Protein AF-0000000082834327 (afdb_homodimer)

Radius of gyration: 24.47 Å; Cα contacts (8 Å, |Δi|>4): 1214; chains: 2; bounding box: 60×68×59 Å

Foldseek 3Di:
DLLDDDDPLLLQLLLLCQVVQDLCSSCVVVVHHSVVSVVSQVSVCVHVVHHQWDDDDPGTHGDPVNVVVNVVSVVVCVVVVCVVVVVVVVVPDPAAEAEEEEAPLCVVPLVVVLVVVLCVVVVRYHYHYHHDFPVVRLVCFLVCVGAKYKYKDQDDRPQKDKAFQDKDFWWKKAAPPDPCLVPQEDELVNQAPWAEEAADPPGNLRVLVVVRNVVVVGDHHYDYHDRDLLVRNQCRLVPRTMYIDTVSSVQVCCVPRRMDIHHYPPTRMMTIIMIHGDPDDRDPSNVSSVVSSNVSSNVVVVVCVVCPPD/DPLDPDDPLLLQLLLLCVVVQDLCRSCVVVVHHSVVSVVSQVSVCSNVVHHQWDDDDPGTHGDPVNVVVSVVSVVVCVVVVCVVVVVVVVVPDPFAEAEEEEAPLCVVPLVVVLVVVLCVVVVRYHYHYHHDFPVVRLVCFLVCVGAKYKYKDQDDRPQKDKAFQDKDFKWKKAAPPDPCLVPQEDELVNQAPWAEEAADPPGNLRVLVVVRNVVVVGDHHYDYHDRDLLVRNQCRLVPRTMYIDTVSSVQVCCVPRRMDIHHYPPTRMMTIIMIHGDPDDRDPSNVSSVVSSNVSSNVVVVVCVVCPPD

InterPro domains:
  IPR000847 LysR, HTH, N-terminal domain [PF00126] (8-66)
  IPR000847 LysR, HTH, N-terminal domain [PR00039] (23-34)
  IPR000847 LysR, HTH, N-terminal domain [PR00039] (34-44)
  IPR000847 LysR, HTH, N-terminal domain [PR00039] (44-55)
  IPR000847 LysR, HTH, N-terminal domain [PS50931] (6-63)
  IPR005119 LysR, substrate-binding [PF03466] (95-296)
  IPR036388 Winged helix-like DNA-binding domain superfamily [G3DSA:1.10.10.10] (1-89)
  IPR036390 Winged helix DNA-binding domain superfamily [SSF46785] (2-83)
  IPR037424 Regulatory protein NocR, PBP2 domain [cd08415] (97-293)

Sequence (620 aa):
MAITRMGLRHIEAFRAVMMTGSMTAAARRVHTSQPHVSRLIAQLEAITQFPLFDRNGSRLTPTQDGSRFFQEVEKTFIGLAGLESAAASIRSFSASRLSVAAMPRLAGGLLARIVAAFKTEYPDVMVSIHSGNASAVHNWISSGFCDTGLAMLSGDSPGIQVEPVLTMNCVAVLPKGHRLTKLKKLKPADFAGEPFIAFPSATPLREKIDAVFKAAKVERQTVAEAGLGSSVCALVGAGLGVALINPLAAREEYEANGVEVRPFSPAVPVTVALLYPPYHTRTRLVSVFSRYAHQLMQEEMADLKARPGRMAITRMGLRHIEAFRAVMMTGSMTAAARRVHTSQPHVSRLIAQLEAITQFPLFDRNGSRLTPTQDGSRFFQEVEKTFIGLAGLESAAASIRSFSASRLSVAAMPRLAGGLLARIVAAFKTEYPDVMVSIHSGNASAVHNWISSGFCDTGLAMLSGDSPGIQVEPVLTMNCVAVLPKGHRLTKLKKLKPADFAGEPFIAFPSATPLREKIDAVFKAAKVERQTVAEAGLGSSVCALVGAGLGVALINPLAAREEYEANGVEVRPFSPAVPVTVALLYPPYHTRTRLVSVFSRYAHQLMQEEMADLKARPGR

Nearest PDB structures (foldseek):
  6g4r-assembly1_B  TM=5.531E-01  e=7.618E-23  Corynebacterium glutamicum
  6g1d-assembly1_C  TM=5.473E-01  e=1.577E-22  Corynebacterium glutamicum
  6g4r-assembly1_E  TM=5.525E-01  e=7.633E-22  Corynebacterium glutamicum
  1ixc-assembly1_B-2  TM=5.483E-01  e=3.925E-21  Cupriavidus necator
  7d98-assembly1_Q  TM=5.393E-01  e=2.567E-21  Cupriavidus necator

Solvent-accessible surface area (backbone atoms only — not comparable to full-atom values): 31806 Å² total; per-residue (Å²): 131,79,72,65,74,94,43,68,65,32,50,50,42,45,49,32,24,68,76,60,49,26,60,59,57,17,9,61,74,71,70,53,50,41,71,56,39,51,50,35,44,52,43,42,22,62,60,59,68,47,62,39,58,43,76,62,86,94,48,60,40,71,26,73,56,22,49,54,38,46,25,35,48,48,58,17,46,52,38,51,63,43,43,56,55,51,33,49,52,60,68,67,55,82,60,62,68,44,34,36,27,13,28,57,71,44,31,31,40,62,47,18,48,35,50,38,59,48,34,72,79,38,64,76,44,36,37,36,41,42,57,29,39,66,68,52,35,49,35,32,21,46,12,45,60,14,63,26,29,43,44,74,38,48,57,86,58,84,60,39,40,76,45,79,75,45,76,46,50,32,23,31,38,32,24,66,87,39,79,69,70,77,48,77,62,43,42,58,72,76,42,54,83,37,42,24,44,36,50,43,83,91,33,50,56,35,52,51,51,49,50,55,25,52,75,67,71,37,67,69,41,69,44,34,27,26,64,41,58,53,28,44,44,24,28,16,32,56,60,61,26,30,35,75,38,53,51,71,46,49,58,64,37,33,75,73,37,48,37,38,80,33,49,40,47,75,81,46,65,34,29,38,25,42,37,28,29,55,88,54,81,73,47,68,66,54,51,53,50,47,51,46,41,51,54,51,50,53,55,49,47,52,43,47,70,68,54,52,87,126,128,83,83,62,71,92,42,70,66,32,50,49,43,46,49,33,23,67,75,58,50,27,59,60,57,16,10,62,72,72,70,49,50,41,71,55,36,52,49,34,43,52,49,42,24,62,62,53,67,47,63,39,57,40,75,61,84,93,47,60,39,68,27,73,62,21,48,52,49,46,18,39,52,46,30,19,51,52,34,54,62,47,33,60,57,44,35,54,52,57,70,68,65,81,67,62,68,46,35,36,26,14,30,57,70,44,30,32,40,63,48,19,49,35,50,36,60,48,34,73,80,39,64,77,44,36,37,35,42,44,56,28,40,66,68,53,36,49,49,33,20,44,63,50,51,15,65,28,31,42,46,73,40,51,58,86,58,85,62,39,39,75,45,78,75,46,76,46,50,32,24,31,40,31,24,67,85,40,77,70,71,78,47,78,62,44,42,57,72,75,43,55,84,36,43,25,44,33,51,43,82,93,33,50,56,37,51,52,53,49,50,56,26,53,76,66,72,38,68,71,41,70,46,32,28,25,64,42,56,52,28,44,46,22,28,15,30,58,60,60,25,30,36,74,39,53,51,69,43,49,58,63,37,32,73,72,38,48,38,39,79,33,50,40,47,75,80,46,63,35,30,38,26,42,36,26,29,56,88,54,80,73,48,70,68,54,51,54,49,46,51,46,41,51,54,50,48,53,55,50,47,52,45,48,73,69,52,52,85,124

Structure (mmCIF, N/CA/C/O backbone):
data_AF-0000000082834327-model_v1
#
loop_
_entity.id
_entity.type
_entity.pdbx_description
1 polymer 'Octopine catabolism/uptake operon regulatory protein OccR'
#
loop_
_atom_site.group_PDB
_atom_site.id
_atom_site.type_symbol
_atom_site.label_atom_id
_atom_site.label_alt_id
_atom_site.label_comp_id
_atom_site.label_asym_id
_atom_site.label_entity_id
_atom_site.label_seq_id
_atom_site.pdbx_PDB_ins_code
_atom_site.Cartn_x
_atom_site.Cartn_y
_atom_site.Cartn_z
_atom_site.occupancy
_atom_site.B_iso_or_equiv
_atom_site.auth_seq_id
_atom_site.auth_comp_id
_atom_site.auth_asym_id
_atom_site.auth_atom_id
_atom_site.pdbx_PDB_model_num
ATOM 1 N N . MET A 1 1 ? -16.719 36.312 7.52 1 29.27 1 MET A N 1
ATOM 2 C CA . MET A 1 1 ? -15.398 35.969 6.969 1 29.27 1 MET A CA 1
ATOM 3 C C . MET A 1 1 ? -15.281 34.469 6.711 1 29.27 1 MET A C 1
ATOM 5 O O . MET A 1 1 ? -15.406 33.688 7.637 1 29.27 1 MET A O 1
ATOM 9 N N . ALA A 1 2 ? -15.633 34 5.684 1 40.22 2 ALA A N 1
ATOM 10 C CA . ALA A 1 2 ? -15.984 32.656 5.227 1 40.22 2 ALA A CA 1
ATOM 11 C C . ALA A 1 2 ? -14.852 31.656 5.492 1 40.22 2 ALA A C 1
ATOM 13 O O . ALA A 1 2 ? -13.727 31.859 5.023 1 40.22 2 ALA A O 1
ATOM 14 N N . ILE A 1 3 ? -14.695 31.172 6.582 1 45.44 3 ILE A N 1
ATOM 15 C CA . ILE A 1 3 ? -13.641 30.312 7.098 1 45.44 3 ILE A CA 1
ATOM 16 C C . ILE A 1 3 ? -13.367 29.188 6.105 1 45.44 3 ILE A C 1
ATOM 18 O O . ILE A 1 3 ? -14.211 28.297 5.918 1 45.44 3 ILE A O 1
ATOM 22 N N . THR A 1 4 ? -12.797 29.453 4.906 1 54.88 4 THR A N 1
ATOM 23 C CA . THR A 1 4 ? -12.703 28.703 3.658 1 54.88 4 THR A CA 1
ATOM 24 C C . THR A 1 4 ? -11.961 27.391 3.873 1 54.88 4 THR A C 1
ATOM 26 O O . THR A 1 4 ? -12.555 26.312 3.752 1 54.88 4 THR A O 1
ATOM 29 N N . ARG A 1 5 ? -10.766 27.031 3.352 1 61.28 5 ARG A N 1
ATOM 30 C CA . ARG A 1 5 ? -10.133 25.766 2.979 1 61.28 5 ARG A CA 1
ATOM 31 C C . ARG A 1 5 ? -9.469 25.109 4.184 1 61.28 5 ARG A C 1
ATOM 33 O O . ARG A 1 5 ? -9.031 25.797 5.109 1 61.28 5 ARG A O 1
ATOM 40 N N . MET A 1 6 ? -9.734 23.859 4.309 1 73 6 MET A N 1
ATOM 41 C CA . MET A 1 6 ? -9.047 23.062 5.316 1 73 6 MET A CA 1
ATOM 42 C C . MET A 1 6 ? -7.539 23.266 5.254 1 73 6 MET A C 1
ATOM 44 O O . MET A 1 6 ? -6.926 23.094 4.199 1 73 6 MET A O 1
ATOM 48 N N . GLY A 1 7 ? -7.055 23.922 6.262 1 71.19 7 GLY A N 1
ATOM 49 C CA . GLY A 1 7 ? -5.617 24.141 6.324 1 71.19 7 GLY A CA 1
ATOM 50 C C . GLY A 1 7 ? -4.914 23.219 7.297 1 71.19 7 GLY A C 1
ATOM 51 O O . GLY A 1 7 ? -5.562 22.516 8.078 1 71.19 7 GLY A O 1
ATOM 52 N N . LEU A 1 8 ? -3.617 23.203 7.246 1 71.81 8 LEU A N 1
ATOM 53 C CA . LEU A 1 8 ? -2.811 22.359 8.109 1 71.81 8 LEU A CA 1
ATOM 54 C C . LEU A 1 8 ? -3.031 22.703 9.578 1 71.81 8 LEU A C 1
ATOM 56 O O . LEU A 1 8 ? -3.002 21.828 10.438 1 71.81 8 LEU A O 1
ATOM 60 N N . ARG A 1 9 ? -3.293 24 9.773 1 75.25 9 ARG A N 1
ATOM 61 C CA . ARG A 1 9 ? -3.494 24.422 11.148 1 75.25 9 ARG A CA 1
ATOM 62 C C . ARG A 1 9 ? -4.746 23.797 11.742 1 75.25 9 ARG A C 1
ATOM 64 O O . ARG A 1 9 ? -4.781 23.469 12.93 1 75.25 9 ARG A O 1
ATOM 71 N N . HIS A 1 10 ? -5.766 23.703 10.875 1 84.5 10 HIS A N 1
ATOM 72 C CA . HIS A 1 10 ? -6.984 23.031 11.312 1 84.5 10 HIS A CA 1
ATOM 73 C C . HIS A 1 10 ? -6.707 21.578 11.711 1 84.5 10 HIS A C 1
ATOM 75 O O . HIS A 1 10 ? -7.156 21.125 12.758 1 84.5 10 HIS A O 1
ATOM 81 N N . ILE A 1 11 ? -5.914 21 10.82 1 81.31 11 ILE A N 1
ATOM 82 C CA . ILE A 1 11 ? -5.668 19.578 10.969 1 81.31 11 ILE A CA 1
ATOM 83 C C . ILE A 1 11 ? -4.773 19.328 12.18 1 81.31 11 ILE A C 1
ATOM 85 O O . ILE A 1 11 ? -4.996 18.375 12.938 1 81.31 11 ILE A O 1
ATOM 89 N N . GLU A 1 12 ? -3.814 20.172 12.375 1 79.12 12 GLU A N 1
ATOM 90 C CA . GLU A 1 12 ? -2.924 20.047 13.523 1 79.12 12 GLU A CA 1
ATOM 91 C C . GLU A 1 12 ? -3.684 20.234 14.836 1 79.12 12 GLU A C 1
ATOM 93 O O . GLU A 1 12 ? -3.482 19.484 15.797 1 79.12 12 GLU A O 1
ATOM 98 N N . ALA A 1 13 ? -4.484 21.281 14.82 1 85.19 13 ALA A N 1
ATOM 99 C CA . ALA A 1 13 ? -5.293 21.547 16.016 1 85.19 13 ALA A CA 1
ATOM 100 C C . ALA A 1 13 ? -6.207 20.359 16.328 1 85.19 13 ALA A C 1
ATOM 102 O O . ALA A 1 13 ? -6.262 19.906 17.469 1 85.19 13 ALA A O 1
ATOM 103 N N . PHE A 1 14 ? -6.855 19.875 15.297 1 89.88 14 PHE A N 1
ATOM 104 C CA . PHE A 1 14 ? -7.773 18.75 15.43 1 89.88 14 PHE A CA 1
ATOM 105 C C . PHE A 1 14 ? -7.043 17.516 15.938 1 89.88 14 PHE A C 1
ATOM 107 O O . PHE A 1 14 ? -7.492 16.875 16.891 1 89.88 14 PHE A O 1
ATOM 114 N N . ARG A 1 15 ? -5.957 17.297 15.266 1 80.88 15 ARG A N 1
ATOM 115 C CA . ARG A 1 15 ? -5.168 16.141 15.656 1 80.88 15 ARG A CA 1
ATOM 116 C C . ARG A 1 15 ? -4.707 16.25 17.109 1 80.88 15 ARG A C 1
ATOM 118 O O . ARG A 1 15 ? -4.75 15.266 17.859 1 80.88 15 ARG A O 1
ATOM 125 N N . ALA A 1 16 ? -4.238 17.406 17.547 1 80.44 16 ALA A N 1
ATOM 126 C CA . ALA A 1 16 ? -3.779 17.625 18.922 1 80.44 16 ALA A CA 1
ATOM 127 C C . ALA A 1 16 ? -4.91 17.406 19.922 1 80.44 16 ALA A C 1
ATOM 129 O O . ALA A 1 16 ? -4.707 16.781 20.969 1 80.44 16 ALA A O 1
ATOM 130 N N . VAL A 1 17 ? -6.062 17.828 19.578 1 86.56 17 VAL A N 1
ATOM 131 C CA . VAL A 1 17 ? -7.203 17.672 20.469 1 86.56 17 VAL A CA 1
ATOM 132 C C . VAL A 1 17 ? -7.566 16.188 20.562 1 86.56 17 VAL A C 1
ATOM 134 O O . VAL A 1 17 ? -7.852 15.688 21.656 1 86.56 17 VAL A O 1
ATOM 137 N N . MET A 1 18 ? -7.539 15.609 19.422 1 83.06 18 MET A N 1
ATOM 138 C CA . MET A 1 18 ? -7.867 14.188 19.391 1 83.06 18 MET A CA 1
ATOM 139 C C . MET A 1 18 ? -6.883 13.383 20.234 1 83.06 18 MET A C 1
ATOM 141 O O . MET A 1 18 ? -7.277 12.453 20.938 1 83.06 18 MET A O 1
ATOM 145 N N . MET A 1 19 ? -5.641 13.711 20.188 1 74.5 19 MET A N 1
ATOM 146 C CA . MET A 1 19 ? -4.574 12.969 20.844 1 74.5 19 MET A CA 1
ATOM 147 C C . MET A 1 19 ? -4.547 13.258 22.344 1 74.5 19 MET A C 1
ATOM 149 O O . MET A 1 19 ? -4.215 12.391 23.141 1 74.5 19 MET A O 1
ATOM 153 N N . THR A 1 20 ? -4.93 14.484 22.781 1 73.94 20 THR A N 1
ATOM 154 C CA . THR A 1 20 ? -4.785 14.891 24.172 1 73.94 20 THR A CA 1
ATOM 155 C C . THR A 1 20 ? -6.121 14.789 24.906 1 73.94 20 THR A C 1
ATOM 157 O O . THR A 1 20 ? -6.156 14.75 26.141 1 73.94 20 THR A O 1
ATOM 160 N N . GLY A 1 21 ? -7.176 14.828 24.109 1 78.62 21 GLY A N 1
ATOM 161 C CA . GLY A 1 21 ? -8.508 14.766 24.688 1 78.62 21 GLY A CA 1
ATOM 162 C C . GLY A 1 21 ? -8.953 16.078 25.312 1 78.62 21 GLY A C 1
ATOM 163 O O . GLY A 1 21 ? -9.961 16.125 26.016 1 78.62 21 GLY A O 1
ATOM 164 N N . SER A 1 22 ? -8.086 17.094 25.188 1 84.06 22 SER A N 1
ATOM 165 C CA . SER A 1 22 ? -8.344 18.375 25.828 1 84.06 22 SER A CA 1
ATOM 166 C C . SER A 1 22 ? -7.934 19.531 24.922 1 84.06 22 SER A C 1
ATOM 168 O O . SER A 1 22 ? -6.883 19.484 24.281 1 84.06 22 SER A O 1
ATOM 170 N N . MET A 1 23 ? -8.852 20.578 24.891 1 89.12 23 MET A N 1
ATOM 171 C CA . MET A 1 23 ? -8.523 21.766 24.109 1 89.12 23 MET A CA 1
ATOM 172 C C . MET A 1 23 ? -7.324 22.484 24.703 1 89.12 23 MET A C 1
ATOM 174 O O . MET A 1 23 ? -6.465 22.984 23.969 1 89.12 23 MET A O 1
ATOM 178 N N . THR A 1 24 ? -7.27 22.484 26.047 1 87.81 24 THR A N 1
ATOM 179 C CA . THR A 1 24 ? -6.184 23.172 26.75 1 87.81 24 THR A CA 1
ATOM 180 C C . THR A 1 24 ? -4.863 22.438 26.531 1 87.81 24 THR A C 1
ATOM 182 O O . THR A 1 24 ? -3.838 23.047 26.25 1 87.81 24 THR A O 1
ATOM 185 N N . ALA A 1 25 ? -4.914 21.172 26.719 1 84.5 25 ALA A N 1
ATOM 186 C CA . ALA A 1 25 ? -3.709 20.375 26.516 1 84.5 25 ALA A CA 1
ATOM 187 C C . ALA A 1 25 ? -3.248 20.438 25.062 1 84.5 25 ALA A C 1
ATOM 189 O O . ALA A 1 25 ? -2.045 20.469 24.781 1 84.5 25 ALA A O 1
ATOM 190 N N . ALA A 1 26 ? -4.211 20.438 24.109 1 86 26 ALA A N 1
ATOM 191 C CA . ALA A 1 26 ? -3.902 20.562 22.688 1 86 26 ALA A CA 1
ATOM 192 C C . ALA A 1 26 ? -3.205 21.875 22.391 1 86 26 ALA A C 1
ATOM 194 O O . ALA A 1 26 ? -2.248 21.922 21.609 1 86 26 ALA A O 1
ATOM 195 N N . ALA A 1 27 ? -3.639 22.922 23 1 87.88 27 ALA A N 1
ATOM 196 C CA . ALA A 1 27 ? -3.049 24.25 22.812 1 87.88 27 ALA A CA 1
ATOM 197 C C . ALA A 1 27 ? -1.577 24.25 23.219 1 87.88 27 ALA A C 1
ATOM 199 O O . ALA A 1 27 ? -0.732 24.797 22.5 1 87.88 27 ALA A O 1
ATOM 200 N N . ARG A 1 28 ? -1.266 23.578 24.312 1 78.5 28 ARG A N 1
ATOM 201 C CA . ARG A 1 28 ? 0.114 23.469 24.781 1 78.5 28 ARG A CA 1
ATOM 202 C C . ARG A 1 28 ? 0.958 22.688 23.781 1 78.5 28 ARG A C 1
ATOM 204 O O . ARG A 1 28 ? 2.086 23.078 23.469 1 78.5 28 ARG A O 1
ATOM 211 N N . ARG A 1 29 ? 0.332 21.688 23.234 1 73.62 29 ARG A N 1
ATOM 212 C CA . ARG A 1 29 ? 1.041 20.781 22.328 1 73.62 29 ARG A CA 1
ATOM 213 C C . ARG A 1 29 ? 1.388 21.484 21.016 1 73.62 29 ARG A C 1
ATOM 215 O O . ARG A 1 29 ? 2.449 21.25 20.438 1 73.62 29 ARG A O 1
ATOM 222 N N . VAL A 1 30 ? 0.489 22.297 20.547 1 75.06 30 VAL A N 1
ATOM 223 C CA . VAL A 1 30 ? 0.709 22.938 19.25 1 75.06 30 VAL A CA 1
ATOM 224 C C . VAL A 1 30 ? 1.228 24.359 19.469 1 75.06 30 VAL A C 1
ATOM 226 O O . VAL A 1 30 ? 1.276 25.141 18.516 1 75.06 30 VAL A O 1
ATOM 229 N N . HIS A 1 31 ? 1.542 24.734 20.734 1 76.19 31 HIS A N 1
ATOM 230 C CA . HIS A 1 31 ? 2.18 25.984 21.125 1 76.19 31 HIS A CA 1
ATOM 231 C C . HIS A 1 31 ? 1.32 27.188 20.734 1 76.19 31 HIS A C 1
ATOM 233 O O . HIS A 1 31 ? 1.806 28.109 20.094 1 76.19 31 HIS A O 1
ATOM 239 N N . THR A 1 32 ? 0.135 27.078 21.062 1 82.69 32 THR A N 1
ATOM 240 C CA . THR A 1 32 ? -0.794 28.188 20.844 1 82.69 32 THR A CA 1
ATOM 241 C C . THR A 1 32 ? -1.766 28.312 22.016 1 82.69 32 THR A C 1
ATOM 243 O O . THR A 1 32 ? -1.557 27.703 23.062 1 82.69 32 THR A O 1
ATOM 246 N N . SER A 1 33 ? -2.691 29.266 21.938 1 88.69 33 SER A N 1
ATOM 247 C CA . SER A 1 33 ? -3.652 29.5 23.016 1 88.69 33 SER A CA 1
ATOM 248 C C . SER A 1 33 ? -4.895 28.625 22.844 1 88.69 33 SER A C 1
ATOM 250 O O . SER A 1 33 ? -5.211 28.203 21.734 1 88.69 33 SER A O 1
ATOM 252 N N . GLN A 1 34 ? -5.453 28.328 24.016 1 89.56 34 GLN A N 1
ATOM 253 C CA . GLN A 1 34 ? -6.652 27.5 24 1 89.56 34 GLN A CA 1
ATOM 254 C C . GLN A 1 34 ? -7.762 28.141 23.172 1 89.56 34 GLN A C 1
ATOM 256 O O . GLN A 1 34 ? -8.43 27.469 22.391 1 89.56 34 GLN A O 1
ATOM 261 N N . PRO A 1 35 ? -8.023 29.5 23.281 1 91.81 35 PRO A N 1
ATOM 262 C CA . PRO A 1 35 ? -9.062 30.078 22.422 1 91.81 35 PRO A CA 1
ATOM 263 C C . PRO A 1 35 ? -8.766 29.906 20.938 1 91.81 35 PRO A C 1
ATOM 265 O O . PRO A 1 35 ? -9.688 29.719 20.141 1 91.81 35 PRO A O 1
ATOM 268 N N . HIS A 1 36 ? -7.559 29.922 20.594 1 90.31 36 HIS A N 1
ATOM 269 C CA . HIS A 1 36 ? -7.176 29.75 19.188 1 90.31 36 HIS A CA 1
ATOM 270 C C . HIS A 1 36 ? -7.465 28.328 18.703 1 90.31 36 HIS A C 1
ATOM 272 O O . HIS A 1 36 ? -7.996 28.141 17.609 1 90.31 36 HIS A O 1
ATOM 278 N N . VAL A 1 37 ? -7.141 27.375 19.5 1 91.38 37 VAL A N 1
ATOM 279 C CA . VAL A 1 37 ? -7.426 25.984 19.156 1 91.38 37 VAL A CA 1
ATOM 280 C C . VAL A 1 37 ? -8.938 25.781 19.031 1 91.38 37 VAL A C 1
ATOM 282 O O . VAL A 1 37 ? -9.398 25.125 18.094 1 91.38 37 VAL A O 1
ATOM 285 N N . SER A 1 38 ? -9.641 26.391 19.938 1 91.12 38 SER A N 1
ATOM 286 C CA . SER A 1 38 ? -11.102 26.266 19.891 1 91.12 38 SER A CA 1
ATOM 287 C C . SER A 1 38 ? -11.664 26.844 18.594 1 91.12 38 SER A C 1
ATOM 289 O O . SER A 1 38 ? -12.539 26.234 17.984 1 91.12 38 SER A O 1
ATOM 291 N N . ARG A 1 39 ? -11.148 27.922 18.203 1 91.38 39 ARG A N 1
ATOM 292 C CA . ARG A 1 39 ? -11.586 28.562 16.969 1 91.38 39 ARG A CA 1
ATOM 293 C C . ARG A 1 39 ? -11.266 27.688 15.758 1 91.38 39 ARG A C 1
ATOM 295 O O . ARG A 1 39 ? -12.078 27.562 14.844 1 91.38 39 ARG A O 1
ATOM 302 N N . LEU A 1 40 ? -10.086 27.125 15.711 1 89.88 40 LEU A N 1
ATOM 303 C CA . LEU A 1 40 ? -9.664 26.266 14.609 1 89.88 40 LEU A CA 1
ATOM 304 C C . LEU A 1 40 ? -10.562 25.031 14.5 1 89.88 40 LEU A C 1
ATOM 306 O O . LEU A 1 40 ? -10.914 24.609 13.398 1 89.88 40 LEU A O 1
ATOM 310 N N . ILE A 1 41 ? -10.914 24.531 15.617 1 91.69 41 ILE A N 1
ATOM 311 C CA . ILE A 1 41 ? -11.789 23.359 15.633 1 91.69 41 ILE A CA 1
ATOM 312 C C . ILE A 1 41 ? -13.172 23.734 15.102 1 91.69 41 ILE A C 1
ATOM 314 O O . ILE A 1 41 ? -13.75 23 14.297 1 91.69 41 ILE A O 1
ATOM 318 N N . ALA A 1 42 ? -13.641 24.844 15.578 1 91.19 42 ALA A N 1
ATOM 319 C CA . ALA A 1 42 ? -14.938 25.328 15.102 1 91.19 42 ALA A CA 1
ATOM 320 C C . ALA A 1 42 ? -14.922 25.531 13.594 1 91.19 42 ALA A C 1
ATOM 322 O O . ALA A 1 42 ? -15.875 25.156 12.898 1 91.19 42 ALA A O 1
ATOM 323 N N . GLN A 1 43 ? -13.914 26.109 13.18 1 89.19 43 GLN A N 1
ATOM 324 C CA . GLN A 1 43 ? -13.766 26.328 11.742 1 89.19 43 GLN A CA 1
ATOM 325 C C . GLN A 1 43 ? -13.734 25 10.984 1 89.19 43 GLN A C 1
ATOM 327 O O . GLN A 1 43 ? -14.359 24.859 9.938 1 89.19 43 GLN A O 1
ATOM 332 N N . LEU A 1 44 ? -12.992 24.047 11.5 1 89.12 44 LEU A N 1
ATOM 333 C CA . LEU A 1 44 ? -12.891 22.734 10.859 1 89.12 44 LEU A CA 1
ATOM 334 C C . LEU A 1 44 ? -14.242 22.047 10.812 1 89.12 44 LEU A C 1
ATOM 336 O O . LEU A 1 44 ? -14.586 21.406 9.812 1 89.12 44 LEU A O 1
ATOM 340 N N . GLU A 1 45 ? -14.945 22.172 11.875 1 89.81 45 GLU A N 1
ATOM 341 C CA . GLU A 1 45 ? -16.281 21.594 11.906 1 89.81 45 GLU A CA 1
ATOM 342 C C . GLU A 1 45 ? -17.172 22.234 10.844 1 89.81 45 GLU A C 1
ATOM 344 O O . GLU A 1 45 ? -17.969 21.547 10.203 1 89.81 45 GLU A O 1
ATOM 349 N N . ALA A 1 46 ? -17 23.5 10.703 1 85.94 46 ALA A N 1
ATOM 350 C CA . ALA A 1 46 ? -17.766 24.203 9.664 1 85.94 46 ALA A CA 1
ATOM 351 C C . ALA A 1 46 ? -17.359 23.734 8.273 1 85.94 46 ALA A C 1
ATOM 353 O O . ALA A 1 46 ? -18.203 23.594 7.387 1 85.94 46 ALA A O 1
ATOM 354 N N . ILE A 1 47 ? -16.141 23.453 8.141 1 81.88 47 ILE A N 1
ATOM 355 C CA . ILE A 1 47 ? -15.609 23.016 6.852 1 81.88 47 ILE A CA 1
ATOM 356 C C . ILE A 1 47 ? -16.078 21.594 6.551 1 81.88 47 ILE A C 1
ATOM 358 O O . ILE A 1 47 ? -16.5 21.297 5.438 1 81.88 47 ILE A O 1
ATOM 362 N N . THR A 1 48 ? -15.922 20.797 7.566 1 83.06 48 THR A N 1
ATOM 363 C CA . THR A 1 48 ? -16.25 19.391 7.383 1 83.06 48 THR A CA 1
ATOM 364 C C . THR A 1 48 ? -17.766 19.188 7.391 1 83.06 48 THR A C 1
ATOM 366 O O . THR A 1 48 ? -18.266 18.172 6.887 1 83.06 48 THR A O 1
ATOM 369 N N . GLN A 1 49 ? -18.469 20.125 7.992 1 83 49 GLN A N 1
ATOM 370 C CA . GLN A 1 49 ? -19.922 20.172 8.062 1 83 49 GLN A CA 1
ATOM 371 C C . GLN A 1 49 ? -20.469 19.047 8.945 1 83 49 GLN A C 1
ATOM 373 O O . GLN A 1 49 ? -21.516 18.469 8.656 1 83 49 GLN A O 1
ATOM 378 N N . PHE A 1 50 ? -19.734 18.609 9.867 1 81.81 50 PHE A N 1
ATOM 379 C CA . PHE A 1 50 ? -20.172 17.719 10.945 1 81.81 50 PHE A CA 1
ATOM 380 C C . PHE A 1 50 ? -19.375 18 12.219 1 81.81 50 PHE A C 1
ATOM 382 O O . PHE A 1 50 ? -18.234 18.453 12.164 1 81.81 50 PHE A O 1
ATOM 389 N N . PRO A 1 51 ? -20.078 17.844 13.352 1 86.25 51 PRO A N 1
ATOM 390 C CA . PRO A 1 51 ? -19.344 18.062 14.602 1 86.25 51 PRO A CA 1
ATOM 391 C C . PRO A 1 51 ? -18.188 17.078 14.789 1 86.25 51 PRO A C 1
ATOM 393 O O . PRO A 1 51 ? -18.312 15.898 14.445 1 86.25 51 PRO A O 1
ATOM 396 N N . LEU A 1 52 ? -17.141 17.578 15.18 1 89.62 52 LEU A N 1
ATOM 397 C CA . LEU A 1 52 ? -15.961 16.734 15.422 1 89.62 52 LEU A CA 1
ATOM 398 C C . LEU A 1 52 ? -15.93 16.266 16.875 1 89.62 52 LEU A C 1
ATOM 400 O O . LEU A 1 52 ? -15.406 15.188 17.172 1 89.62 52 LEU A O 1
ATOM 404 N N . PHE A 1 53 ? -16.5 17.125 17.781 1 89.12 53 PHE A N 1
ATOM 405 C CA . PHE A 1 53 ? -16.484 16.812 19.203 1 89.12 53 PHE A CA 1
ATOM 406 C C . PHE A 1 53 ? -17.859 17.062 19.812 1 89.12 53 PHE A C 1
ATOM 408 O O . PHE A 1 53 ? -18.609 17.922 19.344 1 89.12 53 PHE A O 1
ATOM 415 N N . ASP A 1 54 ? -18.188 16.156 20.75 1 83 54 ASP A N 1
ATOM 416 C CA . ASP A 1 54 ? -19.344 16.375 21.594 1 83 54 ASP A CA 1
ATOM 417 C C . ASP A 1 54 ? -18.953 17.031 22.922 1 83 54 ASP A C 1
ATOM 419 O O . ASP A 1 54 ? -17.922 16.672 23.5 1 83 54 ASP A O 1
ATOM 423 N N . ARG A 1 55 ? -19.547 18.141 23.281 1 71.62 55 ARG A N 1
ATOM 424 C CA . ARG A 1 55 ? -19.281 18.797 24.547 1 71.62 55 ARG A CA 1
ATOM 425 C C . ARG A 1 55 ? -20.328 18.422 25.594 1 71.62 55 ARG A C 1
ATOM 427 O O . ARG A 1 55 ? -21.531 18.656 25.391 1 71.62 55 ARG A O 1
ATOM 434 N N . ASN A 1 56 ? -20.125 17.312 26.266 1 65.38 56 ASN A N 1
ATOM 435 C CA . ASN A 1 56 ? -21 17.016 27.391 1 65.38 56 ASN A CA 1
ATOM 436 C C . ASN A 1 56 ? -20.422 17.562 28.703 1 65.38 56 ASN A C 1
ATOM 438 O O . ASN A 1 56 ? -19.625 16.891 29.359 1 65.38 56 ASN A O 1
ATOM 442 N N . GLY A 1 57 ? -20.797 18.625 29.188 1 61.44 57 GLY A N 1
ATOM 443 C CA . GLY A 1 57 ? -20.266 19.25 30.391 1 61.44 57 GLY A CA 1
ATOM 444 C C . GLY A 1 57 ? -18.812 19.672 30.25 1 61.44 57 GLY A C 1
ATOM 445 O O . GLY A 1 57 ? -18.469 20.422 29.328 1 61.44 57 GLY A O 1
ATOM 446 N N . SER A 1 58 ? -17.906 18.984 31.141 1 62.03 58 SER A N 1
ATOM 447 C CA . SER A 1 58 ? -16.5 19.375 31.219 1 62.03 58 SER A CA 1
ATOM 448 C C . SER A 1 58 ? -15.641 18.484 30.312 1 62.03 58 SER A C 1
ATOM 450 O O . SER A 1 58 ? -14.469 18.797 30.078 1 62.03 58 SER A O 1
ATOM 452 N N . ARG A 1 59 ? -16.266 17.469 29.703 1 67.75 59 ARG A N 1
ATOM 453 C CA . ARG A 1 59 ? -15.414 16.516 28.984 1 67.75 59 ARG A CA 1
ATOM 454 C C . ARG A 1 59 ? -15.594 16.641 27.484 1 67.75 59 ARG A C 1
ATOM 456 O O . ARG A 1 59 ? -16.719 16.719 26.984 1 67.75 59 ARG A O 1
ATOM 463 N N . LEU A 1 60 ? -14.57 16.828 26.656 1 81.75 60 LEU A N 1
ATOM 464 C CA . LEU A 1 60 ? -14.508 16.859 25.188 1 81.75 60 LEU A CA 1
ATOM 465 C C . LEU A 1 60 ? -14.289 15.453 24.641 1 81.75 60 LEU A C 1
ATOM 467 O O . LEU A 1 60 ? -13.273 14.82 24.922 1 81.75 60 LEU A O 1
ATOM 471 N N . THR A 1 61 ? -15.406 14.922 24.062 1 81.38 61 THR A N 1
ATOM 472 C CA . THR A 1 61 ? -15.297 13.594 23.469 1 81.38 61 THR A CA 1
ATOM 473 C C . THR A 1 61 ? -15.469 13.648 21.953 1 81.38 61 THR A C 1
ATOM 475 O O . THR A 1 61 ? -16.344 14.352 21.453 1 81.38 61 THR A O 1
ATOM 478 N N . PRO A 1 62 ? -14.625 12.969 21.188 1 84 62 PRO A N 1
ATOM 479 C CA . PRO A 1 62 ? -14.797 12.945 19.734 1 84 62 PRO A CA 1
ATOM 480 C C . PRO A 1 62 ? -16.125 12.32 19.312 1 84 62 PRO A C 1
ATOM 482 O O . PRO A 1 62 ? -16.594 11.359 19.938 1 84 62 PRO A O 1
ATOM 485 N N . THR A 1 63 ? -16.797 12.992 18.297 1 80.38 63 THR A N 1
ATOM 486 C CA . THR A 1 63 ? -17.953 12.367 17.672 1 80.38 63 THR A CA 1
ATOM 487 C C . THR A 1 63 ? -17.531 11.188 16.797 1 80.38 63 THR A C 1
ATOM 489 O O . THR A 1 63 ? -16.344 10.984 16.562 1 80.38 63 THR A O 1
ATOM 492 N N . GLN A 1 64 ? -18.5 10.445 16.453 1 71 64 GLN A N 1
ATOM 493 C CA . GLN A 1 64 ? -18.219 9.367 15.508 1 71 64 GLN A CA 1
ATOM 494 C C . GLN A 1 64 ? -17.594 9.906 14.227 1 71 64 GLN A C 1
ATOM 496 O O . GLN A 1 64 ? -16.594 9.359 13.727 1 71 64 GLN A O 1
ATOM 501 N N . ASP A 1 65 ? -18.203 10.969 13.703 1 76.31 65 ASP A N 1
ATOM 502 C CA . ASP A 1 65 ? -17.672 11.609 12.5 1 76.31 65 ASP A CA 1
ATOM 503 C C . ASP A 1 65 ? -16.297 12.195 12.758 1 76.31 65 ASP A C 1
ATOM 505 O O . ASP A 1 65 ? -15.43 12.156 11.883 1 76.31 65 ASP A O 1
ATOM 509 N N . GLY A 1 66 ? -16.141 12.742 13.922 1 81.19 66 GLY A N 1
ATOM 510 C CA . GLY A 1 66 ? -14.828 13.234 14.305 1 81.19 66 GLY A CA 1
ATOM 511 C C . GLY A 1 66 ? -13.758 12.148 14.305 1 81.19 66 GLY A C 1
ATOM 512 O O . GLY A 1 66 ? -12.648 12.367 13.812 1 81.19 66 GLY A O 1
ATOM 513 N N . SER A 1 67 ? -14.133 11.07 14.781 1 72.56 67 SER A N 1
ATOM 514 C CA . SER A 1 67 ? -13.219 9.93 14.82 1 72.56 67 SER A CA 1
ATOM 515 C C . SER A 1 67 ? -12.883 9.43 13.422 1 72.56 67 SER A C 1
ATOM 517 O O . SER A 1 67 ? -11.727 9.117 13.125 1 72.56 67 SER A O 1
ATOM 519 N N . ARG A 1 68 ? -13.914 9.414 12.617 1 66.06 68 ARG A N 1
ATOM 520 C CA . ARG A 1 68 ? -13.695 9.016 11.227 1 66.06 68 ARG A CA 1
ATOM 521 C C . ARG A 1 68 ? -12.766 9.992 10.523 1 66.06 68 ARG A C 1
ATOM 523 O O . ARG A 1 68 ? -11.875 9.586 9.773 1 66.06 68 ARG A O 1
ATOM 530 N N . PHE A 1 69 ? -12.992 11.258 10.742 1 77.81 69 PHE A N 1
ATOM 531 C CA . PHE A 1 69 ? -12.164 12.281 10.125 1 77.81 69 PHE A CA 1
ATOM 532 C C . PHE A 1 69 ? -10.727 12.203 10.633 1 77.81 69 PHE A C 1
ATOM 534 O O . PHE A 1 69 ? -9.781 12.422 9.875 1 77.81 69 PHE A O 1
ATOM 541 N N . PHE A 1 70 ? -10.633 11.891 11.883 1 75.44 70 PHE A N 1
ATOM 542 C CA . PHE A 1 70 ? -9.312 11.75 12.477 1 75.44 70 PHE A CA 1
ATOM 543 C C . PHE A 1 70 ? -8.531 10.625 11.812 1 75.44 70 PHE A C 1
ATOM 545 O O . PHE A 1 70 ? -7.328 10.758 11.57 1 75.44 70 PHE A O 1
ATOM 552 N N . GLN A 1 71 ? -9.227 9.734 11.422 1 59.44 71 GLN A N 1
ATOM 553 C CA . GLN A 1 71 ? -8.594 8.633 10.703 1 59.44 71 GLN A CA 1
ATOM 554 C C . GLN A 1 71 ? -8 9.109 9.383 1 59.44 71 GLN A C 1
ATOM 556 O O . GLN A 1 71 ? -6.895 8.711 9.016 1 59.44 71 GLN A O 1
ATOM 561 N N . GLU A 1 72 ? -8.766 9.906 8.727 1 64.12 72 GLU A N 1
ATOM 562 C CA . GLU A 1 72 ? -8.289 10.469 7.465 1 64.12 72 GLU A CA 1
ATOM 563 C C . GLU A 1 72 ? -7.094 11.391 7.688 1 64.12 72 GLU A C 1
ATOM 565 O O . GLU A 1 72 ? -6.148 11.398 6.895 1 64.12 72 GLU A O 1
ATOM 570 N N . VAL A 1 73 ? -7.129 12.117 8.773 1 71.81 73 VAL A N 1
ATOM 571 C CA . VAL A 1 73 ? -6.059 13.047 9.125 1 71.81 73 VAL A CA 1
ATOM 572 C C . VAL A 1 73 ? -4.777 12.266 9.43 1 71.81 73 VAL A C 1
ATOM 574 O O . VAL A 1 73 ? -3.693 12.641 8.977 1 71.81 73 VAL A O 1
ATOM 577 N N . GLU A 1 74 ? -4.922 11.25 10.078 1 60.66 74 GLU A N 1
ATOM 578 C CA . GLU A 1 74 ? -3.756 10.461 10.461 1 60.66 74 GLU A CA 1
ATOM 579 C C . GLU A 1 74 ? -3.053 9.875 9.242 1 60.66 74 GLU A C 1
ATOM 581 O O . GLU A 1 74 ? -1.823 9.805 9.203 1 60.66 74 GLU A O 1
ATOM 586 N N . LYS A 1 75 ? -3.93 9.633 8.289 1 55.56 75 LYS A N 1
ATOM 587 C CA . LYS A 1 75 ? -3.357 9.164 7.027 1 55.56 75 LYS A CA 1
ATOM 588 C C . LYS A 1 75 ? -2.377 10.18 6.453 1 55.56 75 LYS A C 1
ATOM 590 O O . LYS A 1 75 ? -1.349 9.812 5.887 1 55.56 75 LYS A O 1
ATOM 595 N N . THR A 1 76 ? -2.732 11.391 6.629 1 58.91 76 THR A N 1
ATOM 596 C CA . THR A 1 76 ? -1.932 12.492 6.098 1 58.91 76 THR A CA 1
ATOM 597 C C . THR A 1 76 ? -0.632 12.641 6.883 1 58.91 76 THR A C 1
ATOM 599 O O . THR A 1 76 ? 0.42 12.922 6.305 1 58.91 76 THR A O 1
ATOM 602 N N . PHE A 1 77 ? -0.682 12.281 8.148 1 55.59 77 PHE A N 1
ATOM 603 C CA . PHE A 1 77 ? 0.476 12.5 9.008 1 55.59 77 PHE A CA 1
ATOM 604 C C . PHE A 1 77 ? 1.453 11.336 8.898 1 55.59 77 PHE A C 1
ATOM 606 O O . PHE A 1 77 ? 2.646 11.492 9.164 1 55.59 77 PHE A O 1
ATOM 613 N N . ILE A 1 78 ? 0.983 10.281 8.555 1 50.53 78 ILE A N 1
ATOM 614 C CA . ILE A 1 78 ? 1.876 9.156 8.32 1 50.53 78 ILE A CA 1
ATOM 615 C C . ILE A 1 78 ? 2.928 9.531 7.277 1 50.53 78 ILE A C 1
ATOM 617 O O . ILE A 1 78 ? 4.094 9.156 7.402 1 50.53 78 ILE A O 1
ATOM 621 N N . GLY A 1 79 ? 2.496 10.266 6.379 1 53.09 79 GLY A N 1
ATOM 622 C CA . GLY A 1 79 ? 3.465 10.781 5.422 1 53.09 79 GLY A CA 1
ATOM 623 C C . GLY A 1 79 ? 4.543 11.633 6.062 1 53.09 79 GLY A C 1
ATOM 624 O O . GLY A 1 79 ? 5.703 11.586 5.648 1 53.09 79 GLY A O 1
ATOM 625 N N . LEU A 1 80 ? 4.207 12.289 7.145 1 56.31 80 LEU A N 1
ATOM 626 C CA . LEU A 1 80 ? 5.152 13.148 7.84 1 56.31 80 LEU A CA 1
ATOM 627 C C . LEU A 1 80 ? 6.219 12.328 8.555 1 56.31 80 LEU A C 1
ATOM 629 O O . LEU A 1 80 ? 7.387 12.719 8.602 1 56.31 80 LEU A O 1
ATOM 633 N N . ALA A 1 81 ? 5.793 11.188 9.016 1 53.22 81 ALA A N 1
ATOM 634 C CA . ALA A 1 81 ? 6.734 10.305 9.703 1 53.22 81 ALA A CA 1
ATOM 635 C C . ALA A 1 81 ? 7.809 9.805 8.75 1 53.22 81 ALA A C 1
ATOM 637 O O . ALA A 1 81 ? 8.961 9.609 9.148 1 53.22 81 ALA A O 1
ATOM 638 N N . GLY A 1 82 ? 7.434 9.734 7.582 1 53.78 82 GLY A N 1
ATOM 639 C CA . GLY A 1 82 ? 8.375 9.273 6.578 1 53.78 82 GLY A CA 1
ATOM 640 C C . GLY A 1 82 ? 9.414 10.312 6.207 1 53.78 82 GLY A C 1
ATOM 641 O O . GLY A 1 82 ? 10.438 9.992 5.602 1 53.78 82 GLY A O 1
ATOM 642 N N . LEU A 1 83 ? 9.102 11.492 6.633 1 62.47 83 LEU A N 1
ATOM 643 C CA . LEU A 1 83 ? 9.992 12.555 6.188 1 62.47 83 LEU A CA 1
ATOM 644 C C . LEU A 1 83 ? 11.375 12.414 6.82 1 62.47 83 LEU A C 1
ATOM 646 O O . LEU A 1 83 ? 12.391 12.727 6.191 1 62.47 83 LEU A O 1
ATOM 650 N N . GLU A 1 84 ? 11.32 11.883 8.016 1 59.5 84 GLU A N 1
ATOM 651 C CA . GLU A 1 84 ? 12.617 11.656 8.648 1 59.5 84 GLU A CA 1
ATOM 652 C C . GLU A 1 84 ? 13.391 10.539 7.941 1 59.5 84 GLU A C 1
ATOM 654 O O . GLU A 1 84 ? 14.594 10.656 7.727 1 59.5 84 GLU A O 1
ATOM 659 N N . SER A 1 85 ? 12.727 9.547 7.684 1 55.62 85 SER A N 1
ATOM 660 C CA . SER A 1 85 ? 13.359 8.461 6.934 1 55.62 85 SER A CA 1
ATOM 661 C C . SER A 1 85 ? 13.836 8.945 5.57 1 55.62 85 SER A C 1
ATOM 663 O O . SER A 1 85 ? 14.914 8.562 5.113 1 55.62 85 SER A O 1
ATOM 665 N N . ALA A 1 86 ? 13.008 9.719 4.977 1 59.5 86 ALA A N 1
ATOM 666 C CA . ALA A 1 86 ? 13.406 10.305 3.697 1 59.5 86 ALA A CA 1
ATOM 667 C C . ALA A 1 86 ? 14.68 11.125 3.846 1 59.5 86 ALA A C 1
ATOM 669 O O . ALA A 1 86 ? 15.578 11.047 3.006 1 59.5 86 ALA A O 1
ATOM 670 N N . ALA A 1 87 ? 14.758 11.859 4.895 1 62.47 87 ALA A N 1
ATOM 671 C CA . ALA A 1 87 ? 15.953 12.672 5.148 1 62.47 87 ALA A CA 1
ATOM 672 C C . ALA A 1 87 ? 17.188 11.789 5.348 1 62.47 87 ALA A C 1
ATOM 674 O O . ALA A 1 87 ? 18.266 12.094 4.836 1 62.47 87 ALA A O 1
ATOM 675 N N . ALA A 1 88 ? 16.984 10.766 6.07 1 59.16 88 ALA A N 1
ATOM 676 C CA . ALA A 1 88 ? 18.078 9.836 6.312 1 59.16 88 ALA A CA 1
ATOM 677 C C . ALA A 1 88 ? 18.578 9.219 5.008 1 59.16 88 ALA A C 1
ATOM 679 O O . ALA A 1 88 ? 19.781 9.07 4.801 1 59.16 88 ALA A O 1
ATOM 680 N N . SER A 1 89 ? 17.688 8.758 4.273 1 55.25 89 SER A N 1
ATOM 681 C CA . SER A 1 89 ? 18.031 8.172 2.98 1 55.25 89 SER A CA 1
ATOM 682 C C . SER A 1 89 ? 18.797 9.164 2.117 1 55.25 89 SER A C 1
ATOM 684 O O . SER A 1 89 ? 19.734 8.773 1.409 1 55.25 89 SER A O 1
ATOM 686 N N . ILE A 1 90 ? 18.359 10.273 2.191 1 57.88 90 ILE A N 1
ATOM 687 C CA . ILE A 1 90 ? 19.016 11.32 1.413 1 57.88 90 ILE A CA 1
ATOM 688 C C . ILE A 1 90 ? 20.469 11.453 1.856 1 57.88 90 ILE A C 1
ATOM 690 O O . ILE A 1 90 ? 21.359 11.648 1.027 1 57.88 90 ILE A O 1
ATOM 694 N N . ARG A 1 91 ? 20.641 11.266 3.166 1 55.94 91 ARG A N 1
ATOM 695 C CA . ARG A 1 91 ? 21.984 11.383 3.711 1 55.94 91 ARG A CA 1
ATOM 696 C C . ARG A 1 91 ? 22.875 10.25 3.215 1 55.94 91 ARG A C 1
ATOM 698 O O . ARG A 1 91 ? 24.078 10.438 3.027 1 55.94 91 ARG A O 1
ATOM 705 N N . SER A 1 92 ? 22.438 9.117 3.369 1 48.06 92 SER A N 1
ATOM 706 C CA . SER A 1 92 ? 23.25 7.926 3.158 1 48.06 92 SER A CA 1
ATOM 707 C C . SER A 1 92 ? 23.594 7.738 1.683 1 48.06 92 SER A C 1
ATOM 709 O O . SER A 1 92 ? 24.516 6.992 1.339 1 48.06 92 SER A O 1
ATOM 711 N N . PHE A 1 93 ? 22.781 7.867 0.827 1 47.06 93 PHE A N 1
ATOM 712 C CA . PHE A 1 93 ? 22.969 7.258 -0.485 1 47.06 93 PHE A CA 1
ATOM 713 C C . PHE A 1 93 ? 23.703 8.195 -1.426 1 47.06 93 PHE A C 1
ATOM 715 O O . PHE A 1 93 ? 23.188 9.25 -1.795 1 47.06 93 PHE A O 1
ATOM 722 N N . SER A 1 94 ? 24.938 8.047 -1.347 1 46.97 94 SER A N 1
ATOM 723 C CA . SER A 1 94 ? 25.875 8.539 -2.35 1 46.97 94 SER A CA 1
ATOM 724 C C . SER A 1 94 ? 25.562 7.973 -3.729 1 46.97 94 SER A C 1
ATOM 726 O O . SER A 1 94 ? 25.891 8.578 -4.746 1 46.97 94 SER A O 1
ATOM 728 N N . ALA A 1 95 ? 25.25 6.637 -3.881 1 54.62 95 ALA A N 1
ATOM 729 C CA . ALA A 1 95 ? 25.125 5.992 -5.184 1 54.62 95 ALA A CA 1
ATOM 730 C C . ALA A 1 95 ? 23.812 6.375 -5.859 1 54.62 95 ALA A C 1
ATOM 732 O O . ALA A 1 95 ? 22.891 6.867 -5.203 1 54.62 95 ALA A O 1
ATOM 733 N N . SER A 1 96 ? 23.844 6.359 -7.156 1 69.88 96 SER A N 1
ATOM 734 C CA . SER A 1 96 ? 22.656 6.648 -7.953 1 69.88 96 SER A CA 1
ATOM 735 C C . SER A 1 96 ? 21.484 5.773 -7.527 1 69.88 96 SER A C 1
ATOM 737 O O . SER A 1 96 ? 21.625 4.559 -7.379 1 69.88 96 SER A O 1
ATOM 739 N N . ARG A 1 97 ? 20.516 6.273 -6.984 1 81.19 97 ARG A N 1
ATOM 740 C CA . ARG A 1 97 ? 19.312 5.586 -6.512 1 81.19 97 ARG A CA 1
ATOM 741 C C . ARG A 1 97 ? 18.109 5.918 -7.391 1 81.19 97 ARG A C 1
ATOM 743 O O . ARG A 1 97 ? 17.938 7.059 -7.824 1 81.19 97 ARG A O 1
ATOM 750 N N . LEU A 1 98 ? 17.453 4.809 -7.719 1 88.56 98 LEU A N 1
ATOM 751 C CA . LEU A 1 98 ? 16.203 4.945 -8.453 1 88.56 98 LEU A CA 1
ATOM 752 C C . LEU A 1 98 ? 15.031 4.43 -7.625 1 88.56 98 LEU A C 1
ATOM 754 O O . LEU A 1 98 ? 15.008 3.262 -7.23 1 88.56 98 LEU A O 1
ATOM 758 N N . SER A 1 99 ? 14.109 5.289 -7.273 1 89.06 99 SER A N 1
ATOM 759 C CA . SER A 1 99 ? 12.906 4.918 -6.547 1 89.06 99 SER A CA 1
ATOM 760 C C . SER A 1 99 ? 11.711 4.793 -7.488 1 89.06 99 SER A C 1
ATOM 762 O O . SER A 1 99 ? 11.352 5.754 -8.18 1 89.06 99 SER A O 1
ATOM 764 N N . VAL A 1 100 ? 11.102 3.592 -7.457 1 93.06 100 VAL A N 1
ATOM 765 C CA . VAL A 1 100 ? 10.016 3.322 -8.398 1 93.06 100 VAL A CA 1
ATOM 766 C C . VAL A 1 100 ? 8.766 2.881 -7.633 1 93.06 100 VAL A C 1
ATOM 768 O O . VAL A 1 100 ? 8.836 1.988 -6.785 1 93.06 100 VAL A O 1
ATOM 771 N N . ALA A 1 101 ? 7.648 3.506 -7.949 1 91.44 101 ALA A N 1
ATOM 772 C CA . ALA A 1 101 ? 6.379 3.166 -7.309 1 91.44 101 ALA A CA 1
ATOM 773 C C . ALA A 1 101 ? 5.52 2.299 -8.227 1 91.44 101 ALA A C 1
ATOM 775 O O . ALA A 1 101 ? 5.496 2.502 -9.445 1 91.44 101 ALA A O 1
ATOM 776 N N . ALA A 1 102 ? 4.816 1.334 -7.566 1 92.25 102 ALA A N 1
ATOM 777 C CA . ALA A 1 102 ? 3.855 0.553 -8.344 1 92.25 102 ALA A CA 1
ATOM 778 C C . ALA A 1 102 ? 2.789 -0.057 -7.434 1 92.25 102 ALA A C 1
ATOM 780 O O . ALA A 1 102 ? 3.02 -0.256 -6.238 1 92.25 102 ALA A O 1
ATOM 781 N N . MET A 1 103 ? 1.661 -0.303 -8.016 1 87.38 103 MET A N 1
ATOM 782 C CA . MET A 1 103 ? 0.667 -1.123 -7.328 1 87.38 103 MET A CA 1
ATOM 783 C C . MET A 1 103 ? 1.169 -2.553 -7.148 1 87.38 103 MET A C 1
ATOM 785 O O . MET A 1 103 ? 1.997 -3.025 -7.926 1 87.38 103 MET A O 1
ATOM 789 N N . PRO A 1 104 ? 0.672 -3.258 -6.168 1 84.94 104 PRO A N 1
ATOM 790 C CA . PRO A 1 104 ? 1.265 -4.535 -5.762 1 84.94 104 PRO A CA 1
ATOM 791 C C . PRO A 1 104 ? 1.373 -5.527 -6.918 1 84.94 104 PRO A C 1
ATOM 793 O O . PRO A 1 104 ? 2.43 -6.133 -7.121 1 84.94 104 PRO A O 1
ATOM 796 N N . ARG A 1 105 ? 0.414 -5.734 -7.637 1 80.12 105 ARG A N 1
ATOM 797 C CA . ARG A 1 105 ? 0.444 -6.695 -8.727 1 80.12 105 ARG A CA 1
ATOM 798 C C . ARG A 1 105 ? 1.507 -6.324 -9.758 1 80.12 105 ARG A C 1
ATOM 800 O O . ARG A 1 105 ? 2.217 -7.191 -10.266 1 80.12 105 ARG A O 1
ATOM 807 N N . LEU A 1 106 ? 1.581 -5.078 -10.102 1 86.38 106 LEU A N 1
ATOM 808 C CA . LEU A 1 106 ? 2.568 -4.605 -11.07 1 86.38 106 LEU A CA 1
ATOM 809 C C . LEU A 1 106 ? 3.979 -4.691 -10.492 1 86.38 106 LEU A C 1
ATOM 811 O O . LEU A 1 106 ? 4.926 -5.023 -11.203 1 86.38 106 LEU A O 1
ATOM 815 N N . ALA A 1 107 ? 4.043 -4.359 -9.219 1 88.38 107 ALA A N 1
ATOM 816 C CA . ALA A 1 107 ? 5.34 -4.383 -8.547 1 88.38 107 ALA A CA 1
ATOM 817 C C . ALA A 1 107 ? 5.926 -5.793 -8.531 1 88.38 107 ALA A C 1
ATOM 819 O O . ALA A 1 107 ? 7.117 -5.98 -8.789 1 88.38 107 ALA A O 1
ATOM 820 N N . GLY A 1 108 ? 5.102 -6.777 -8.242 1 85.19 108 GLY A N 1
ATOM 821 C CA . GLY A 1 108 ? 5.555 -8.156 -8.133 1 85.19 108 GLY A CA 1
ATOM 822 C C . GLY A 1 108 ? 5.609 -8.875 -9.469 1 85.19 108 GLY A C 1
ATOM 823 O O . GLY A 1 108 ? 5.879 -10.078 -9.523 1 85.19 108 GLY A O 1
ATOM 824 N N . GLY A 1 109 ? 5.395 -8.234 -10.547 1 83.62 109 GLY A N 1
ATOM 825 C CA . GLY A 1 109 ? 5.418 -8.812 -11.883 1 83.62 109 GLY A CA 1
ATOM 826 C C . GLY A 1 109 ? 6.211 -7.988 -12.875 1 83.62 109 GLY A C 1
ATOM 827 O O . GLY A 1 109 ? 7.445 -8.055 -12.898 1 83.62 109 GLY A O 1
ATOM 828 N N . LEU A 1 110 ? 5.445 -7.219 -13.547 1 84.44 110 LEU A N 1
ATOM 829 C CA . LEU A 1 110 ? 5.996 -6.445 -14.656 1 84.44 110 LEU A CA 1
ATOM 830 C C . LEU A 1 110 ? 7.145 -5.559 -14.18 1 84.44 110 LEU A C 1
ATOM 832 O O . LEU A 1 110 ? 8.203 -5.516 -14.812 1 84.44 110 LEU A O 1
ATOM 836 N N . LEU A 1 111 ? 6.973 -4.848 -13.109 1 91.62 111 LEU A N 1
ATOM 837 C CA . LEU A 1 111 ? 8 -3.928 -12.641 1 91.62 111 LEU A CA 1
ATOM 838 C C . LEU A 1 111 ? 9.266 -4.684 -12.234 1 91.62 111 LEU A C 1
ATOM 840 O O . LEU A 1 111 ? 10.375 -4.23 -12.5 1 91.62 111 LEU A O 1
ATOM 844 N N . ALA A 1 112 ? 9.086 -5.75 -11.57 1 90.5 112 ALA A N 1
ATOM 845 C CA . ALA A 1 112 ? 10.242 -6.543 -11.164 1 90.5 112 ALA A CA 1
ATOM 846 C C . ALA A 1 112 ? 11.062 -6.977 -12.383 1 90.5 112 ALA A C 1
ATOM 848 O O . ALA A 1 112 ? 12.297 -6.934 -12.352 1 90.5 112 ALA A O 1
ATOM 849 N N . ARG A 1 113 ? 10.406 -7.387 -13.391 1 88.81 113 ARG A N 1
ATOM 850 C CA . ARG A 1 113 ? 11.094 -7.805 -14.609 1 88.81 113 ARG A CA 1
ATOM 851 C C . ARG A 1 113 ? 11.805 -6.629 -15.266 1 88.81 113 ARG A C 1
ATOM 853 O O . ARG A 1 113 ? 12.914 -6.777 -15.789 1 88.81 113 ARG A O 1
ATOM 860 N N . ILE A 1 114 ? 11.18 -5.531 -15.273 1 92.44 114 ILE A N 1
ATOM 861 C CA . ILE A 1 114 ? 11.781 -4.316 -15.812 1 92.44 114 ILE A CA 1
ATOM 862 C C . ILE A 1 114 ? 13.047 -3.977 -15.023 1 92.44 114 ILE A C 1
ATOM 864 O O . ILE A 1 114 ? 14.086 -3.67 -15.609 1 92.44 114 ILE A O 1
ATOM 868 N N . VAL A 1 115 ? 12.93 -4.008 -13.719 1 94.69 115 VAL A N 1
ATOM 869 C CA . VAL A 1 115 ? 14.055 -3.691 -12.852 1 94.69 115 VAL A CA 1
ATOM 870 C C . VAL A 1 115 ? 15.203 -4.668 -13.109 1 94.69 115 VAL A C 1
ATOM 872 O O . VAL A 1 115 ? 16.359 -4.266 -13.188 1 94.69 115 VAL A O 1
ATOM 875 N N . ALA A 1 116 ? 14.898 -5.922 -13.195 1 91.62 116 ALA A N 1
ATOM 876 C CA . ALA A 1 116 ? 15.93 -6.93 -13.461 1 91.62 116 ALA A CA 1
ATOM 877 C C . ALA A 1 116 ? 16.656 -6.641 -14.766 1 91.62 116 ALA A C 1
ATOM 879 O O . ALA A 1 116 ? 17.891 -6.723 -14.828 1 91.62 116 ALA A O 1
ATOM 880 N N . ALA A 1 117 ? 15.867 -6.379 -15.781 1 90.62 117 ALA A N 1
ATOM 881 C CA . ALA A 1 117 ? 16.453 -6.051 -17.078 1 90.62 117 ALA A CA 1
ATOM 882 C C . ALA A 1 117 ? 17.328 -4.805 -16.984 1 90.62 117 ALA A C 1
ATOM 884 O O . ALA A 1 117 ? 18.438 -4.773 -17.531 1 90.62 117 ALA A O 1
ATOM 885 N N . PHE A 1 118 ? 16.859 -3.799 -16.344 1 93.12 118 PHE A N 1
ATOM 886 C CA . PHE A 1 118 ? 17.578 -2.547 -16.141 1 93.12 118 PHE A CA 1
ATOM 887 C C . PHE A 1 118 ? 18.891 -2.789 -15.383 1 93.12 118 PHE A C 1
ATOM 889 O O . PHE A 1 118 ? 19.922 -2.238 -15.742 1 93.12 118 PHE A O 1
ATOM 896 N N . LYS A 1 119 ? 18.859 -3.609 -14.414 1 93.12 119 LYS A N 1
ATOM 897 C CA . LYS A 1 119 ? 19.984 -3.85 -13.531 1 93.12 119 LYS A CA 1
ATOM 898 C C . LYS A 1 119 ? 21.078 -4.66 -14.234 1 93.12 119 LYS A C 1
ATOM 900 O O . LYS A 1 119 ? 22.219 -4.691 -13.781 1 93.12 119 LYS A O 1
ATOM 905 N N . THR A 1 120 ? 20.766 -5.383 -15.289 1 88.38 120 THR A N 1
ATOM 906 C CA . THR A 1 120 ? 21.781 -6.062 -16.094 1 88.38 120 THR A CA 1
ATOM 907 C C . THR A 1 120 ? 22.797 -5.066 -16.625 1 88.38 120 THR A C 1
ATOM 909 O O . THR A 1 120 ? 24 -5.355 -16.656 1 88.38 120 THR A O 1
ATOM 912 N N . GLU A 1 121 ? 22.344 -3.934 -17.016 1 87.81 121 GLU A N 1
ATOM 913 C CA . GLU A 1 121 ? 23.219 -2.916 -17.609 1 87.81 121 GLU A CA 1
ATOM 914 C C . GLU A 1 121 ? 23.656 -1.896 -16.562 1 87.81 121 GLU A C 1
ATOM 916 O O . GLU A 1 121 ? 24.703 -1.269 -16.703 1 87.81 121 GLU A O 1
ATOM 921 N N . TYR A 1 122 ? 22.891 -1.777 -15.547 1 90.5 122 TYR A N 1
ATOM 922 C CA . TYR A 1 122 ? 23.203 -0.813 -14.492 1 90.5 122 TYR A CA 1
ATOM 923 C C . TYR A 1 122 ? 23.25 -1.489 -13.133 1 90.5 122 TYR A C 1
ATOM 925 O O . TYR A 1 122 ? 22.5 -1.122 -12.227 1 90.5 122 TYR A O 1
ATOM 933 N N . PRO A 1 123 ? 24.141 -2.326 -12.938 1 88 123 PRO A N 1
ATOM 934 C CA . PRO A 1 123 ? 24.188 -3.152 -11.727 1 88 123 PRO A CA 1
ATOM 935 C C . PRO A 1 123 ? 24.484 -2.338 -10.469 1 88 123 PRO A C 1
ATOM 937 O O . PRO A 1 123 ? 24.125 -2.762 -9.359 1 88 123 PRO A O 1
ATOM 940 N N . ASP A 1 124 ? 24.953 -1.121 -10.625 1 86.25 124 ASP A N 1
ATOM 941 C CA . ASP A 1 124 ? 25.406 -0.365 -9.461 1 86.25 124 ASP A CA 1
ATOM 942 C C . ASP A 1 124 ? 24.328 0.571 -8.945 1 86.25 124 ASP A C 1
ATOM 944 O O . ASP A 1 124 ? 24.453 1.161 -7.875 1 86.25 124 ASP A O 1
ATOM 948 N N . VAL A 1 125 ? 23.328 0.697 -9.719 1 87.75 125 VAL A N 1
ATOM 949 C CA . VAL A 1 125 ? 22.219 1.55 -9.289 1 87.75 125 VAL A CA 1
ATOM 950 C C . VAL A 1 125 ? 21.375 0.813 -8.258 1 87.75 125 VAL A C 1
ATOM 952 O O . VAL A 1 125 ? 21 -0.343 -8.469 1 87.75 125 VAL A O 1
ATOM 955 N N . MET A 1 126 ? 21.141 1.475 -7.188 1 87.88 126 MET A N 1
ATOM 956 C CA . MET A 1 126 ? 20.203 0.937 -6.207 1 87.88 126 MET A CA 1
ATOM 957 C C . MET A 1 126 ? 18.766 1.256 -6.602 1 87.88 126 MET A C 1
ATOM 959 O O . MET A 1 126 ? 18.422 2.416 -6.836 1 87.88 126 MET A O 1
ATOM 963 N N . VAL A 1 127 ? 17.953 0.158 -6.688 1 92 127 VAL A N 1
ATOM 964 C CA . VAL A 1 127 ? 16.547 0.369 -7.035 1 92 127 VAL A CA 1
ATOM 965 C C . VAL A 1 127 ? 15.672 0.065 -5.824 1 92 127 VAL A C 1
ATOM 967 O O . VAL A 1 127 ? 15.812 -0.982 -5.191 1 92 127 VAL A O 1
ATOM 970 N N . SER A 1 128 ? 14.836 1.008 -5.5 1 91.56 128 SER A N 1
ATOM 971 C CA . SER A 1 128 ? 13.852 0.837 -4.434 1 91.56 128 SER A CA 1
ATOM 972 C C . SER A 1 128 ? 12.438 0.807 -4.992 1 91.56 128 SER A C 1
ATOM 974 O O . SER A 1 128 ? 12 1.755 -5.648 1 91.56 128 SER A O 1
ATOM 976 N N . ILE A 1 129 ? 11.727 -0.328 -4.707 1 92.25 129 ILE A N 1
ATOM 977 C CA . ILE A 1 129 ? 10.352 -0.472 -5.168 1 92.25 129 ILE A CA 1
ATOM 978 C C . ILE A 1 129 ? 9.391 -0.193 -4.016 1 92.25 129 ILE A C 1
ATOM 980 O O . ILE A 1 129 ? 9.453 -0.846 -2.973 1 92.25 129 ILE A O 1
ATOM 984 N N . HIS A 1 130 ? 8.578 0.734 -4.25 1 86.19 130 HIS A N 1
ATOM 985 C CA . HIS A 1 130 ? 7.504 1.06 -3.32 1 86.19 130 HIS A CA 1
ATOM 986 C C . HIS A 1 130 ? 6.152 0.61 -3.863 1 86.19 130 HIS A C 1
ATOM 988 O O . HIS A 1 130 ? 5.812 0.901 -5.012 1 86.19 130 HIS A O 1
ATOM 994 N N . SER A 1 131 ? 5.391 -0.073 -2.957 1 87.88 131 SER A N 1
ATOM 995 C CA . SER A 1 131 ? 4.121 -0.603 -3.443 1 87.88 131 SER A CA 1
ATOM 996 C C . SER A 1 131 ? 2.955 -0.111 -2.592 1 87.88 131 SER A C 1
ATOM 998 O O . SER A 1 131 ? 3.059 -0.048 -1.365 1 87.88 131 SER A O 1
ATOM 1000 N N . GLY A 1 132 ? 1.866 0.219 -3.26 1 79.25 132 GLY A N 1
ATOM 1001 C CA . GLY A 1 132 ? 0.643 0.675 -2.619 1 79.25 132 GLY A CA 1
ATOM 1002 C C . GLY A 1 132 ? -0.539 0.744 -3.57 1 79.25 132 GLY A C 1
ATOM 1003 O O . GLY A 1 132 ? -0.441 0.317 -4.723 1 79.25 132 GLY A O 1
ATOM 1004 N N . ASN A 1 133 ? -1.668 1.121 -3.025 1 74.88 133 ASN A N 1
ATOM 1005 C CA . ASN A 1 133 ? -2.828 1.306 -3.891 1 74.88 133 ASN A CA 1
ATOM 1006 C C . ASN A 1 133 ? -2.645 2.498 -4.824 1 74.88 133 ASN A C 1
ATOM 1008 O O . ASN A 1 133 ? -1.606 3.16 -4.797 1 74.88 133 ASN A O 1
ATOM 1012 N N . ALA A 1 134 ? -3.623 2.711 -5.641 1 75.5 134 ALA A N 1
ATOM 1013 C CA . ALA A 1 134 ? -3.535 3.752 -6.66 1 75.5 134 ALA A CA 1
ATOM 1014 C C . ALA A 1 134 ? -3.277 5.117 -6.031 1 75.5 134 ALA A C 1
ATOM 1016 O O . ALA A 1 134 ? -2.461 5.895 -6.531 1 75.5 134 ALA A O 1
ATOM 1017 N N . SER A 1 135 ? -3.953 5.387 -4.996 1 70.81 135 SER A N 1
ATOM 1018 C CA . SER A 1 135 ? -3.812 6.68 -4.336 1 70.81 135 SER A CA 1
ATOM 1019 C C . SER A 1 135 ? -2.41 6.859 -3.764 1 70.81 135 SER A C 1
ATOM 1021 O O . SER A 1 135 ? -1.83 7.941 -3.855 1 70.81 135 SER A O 1
ATOM 1023 N N . ALA A 1 136 ? -1.887 5.836 -3.195 1 73.19 136 ALA A N 1
ATOM 1024 C CA . ALA A 1 136 ? -0.535 5.891 -2.645 1 73.19 136 ALA A CA 1
ATOM 1025 C C . AL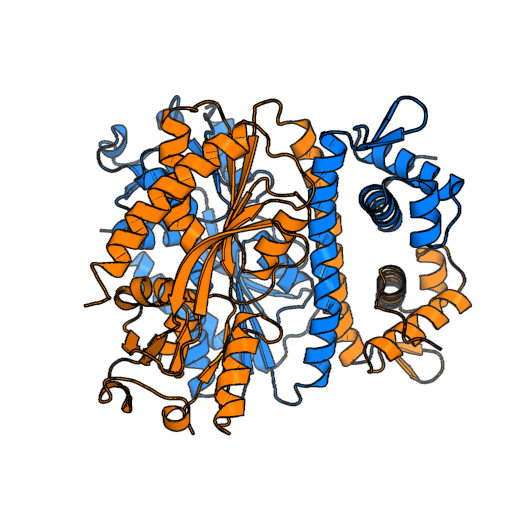A A 1 136 ? 0.495 6.133 -3.744 1 73.19 136 ALA A C 1
ATOM 1027 O O . ALA A 1 136 ? 1.382 6.977 -3.6 1 73.19 136 ALA A O 1
ATOM 1028 N N . VAL A 1 137 ? 0.329 5.414 -4.789 1 84.31 137 VAL A N 1
ATOM 1029 C CA . VAL A 1 137 ? 1.254 5.551 -5.91 1 84.31 137 VAL A CA 1
ATOM 1030 C C . VAL A 1 137 ? 1.188 6.973 -6.461 1 84.31 137 VAL A C 1
ATOM 1032 O O . VAL A 1 137 ? 2.223 7.594 -6.719 1 84.31 137 VAL A O 1
ATOM 1035 N N . HIS A 1 138 ? -0.009 7.43 -6.637 1 78.06 138 HIS A N 1
ATOM 1036 C CA . HIS A 1 138 ? -0.182 8.797 -7.113 1 78.06 138 HIS A CA 1
ATOM 1037 C C . HIS A 1 138 ? 0.542 9.789 -6.211 1 78.06 138 HIS A C 1
ATOM 1039 O O . HIS A 1 138 ? 1.259 10.664 -6.699 1 78.06 138 HIS A O 1
ATOM 1045 N N . ASN A 1 139 ? 0.375 9.602 -5.051 1 70.31 139 ASN A N 1
ATOM 1046 C CA . ASN A 1 139 ? 0.972 10.508 -4.082 1 70.31 139 ASN A CA 1
ATOM 1047 C C . ASN A 1 139 ? 2.496 10.453 -4.121 1 70.31 139 ASN A C 1
ATOM 1049 O O . ASN A 1 139 ? 3.162 11.492 -4.066 1 70.31 139 ASN A O 1
ATOM 1053 N N . TRP A 1 140 ? 3.047 9.281 -4.168 1 75.62 140 TRP A N 1
ATOM 1054 C CA . TRP A 1 140 ? 4.496 9.109 -4.191 1 75.62 140 TRP A CA 1
ATOM 1055 C C . TRP A 1 140 ? 5.105 9.75 -5.434 1 75.62 140 TRP A C 1
ATOM 1057 O O . TRP A 1 140 ? 6.211 10.289 -5.383 1 75.62 140 TRP A O 1
ATOM 1067 N N . ILE A 1 141 ? 4.367 9.695 -6.488 1 82 141 ILE A N 1
ATOM 1068 C CA . ILE A 1 141 ? 4.871 10.242 -7.742 1 82 141 ILE A CA 1
ATOM 1069 C C . ILE A 1 141 ? 4.699 11.758 -7.754 1 82 141 ILE A C 1
ATOM 1071 O O . ILE A 1 141 ? 5.629 12.492 -8.094 1 82 141 ILE A O 1
ATOM 1075 N N . SER A 1 142 ? 3.5 12.172 -7.414 1 72.38 142 SER A N 1
ATOM 1076 C CA . SER A 1 142 ? 3.197 13.602 -7.477 1 72.38 142 SER A CA 1
ATOM 1077 C C . SER A 1 142 ? 4.086 14.398 -6.523 1 72.38 142 SER A C 1
ATOM 1079 O O . SER A 1 142 ? 4.426 15.547 -6.801 1 72.38 142 SER A O 1
ATOM 1081 N N . SER A 1 143 ? 4.449 13.734 -5.527 1 62.03 143 SER A N 1
ATOM 1082 C CA . SER A 1 143 ? 5.281 14.398 -4.531 1 62.03 143 SER A CA 1
ATOM 1083 C C . SER A 1 143 ? 6.762 14.297 -4.883 1 62.03 143 SER A C 1
ATOM 1085 O O . SER A 1 143 ? 7.602 14.953 -4.27 1 62.03 143 SER A O 1
ATOM 1087 N N . GLY A 1 144 ? 7.062 13.438 -5.785 1 69.62 144 GLY A N 1
ATOM 1088 C CA . GLY A 1 144 ? 8.453 13.227 -6.172 1 69.62 144 GLY A CA 1
ATOM 1089 C C . GLY A 1 144 ? 9.18 12.25 -5.27 1 69.62 144 GLY A C 1
ATOM 1090 O O . GLY A 1 144 ? 10.391 12.086 -5.375 1 69.62 144 GLY A O 1
ATOM 1091 N N . PHE A 1 145 ? 8.453 11.609 -4.387 1 69.88 145 PHE A N 1
ATOM 1092 C CA . PHE A 1 145 ? 9.039 10.586 -3.533 1 69.88 145 PHE A CA 1
ATOM 1093 C C . PHE A 1 145 ? 9.633 9.453 -4.367 1 69.88 145 PHE A C 1
ATOM 1095 O O . PHE A 1 145 ? 10.688 8.914 -4.031 1 69.88 145 PHE A O 1
ATOM 1102 N N . CYS A 1 146 ? 8.914 9.141 -5.25 1 83.94 146 CYS A N 1
ATOM 1103 C CA . CYS A 1 146 ? 9.414 8.18 -6.23 1 83.94 146 CYS A CA 1
ATOM 1104 C C . CYS A 1 146 ? 9.734 8.867 -7.551 1 83.94 146 CYS A C 1
ATOM 1106 O O . CYS A 1 146 ? 9.047 9.812 -7.945 1 83.94 146 CYS A O 1
ATOM 1108 N N . ASP A 1 147 ? 10.812 8.398 -8.148 1 83.81 147 ASP A N 1
ATOM 1109 C CA . ASP A 1 147 ? 11.305 9 -9.383 1 83.81 147 ASP A CA 1
ATOM 1110 C C . ASP A 1 147 ? 10.383 8.703 -10.555 1 83.81 147 ASP A C 1
ATOM 1112 O O . ASP A 1 147 ? 10.281 9.484 -11.5 1 83.81 147 ASP A O 1
ATOM 1116 N N . THR A 1 148 ? 9.812 7.598 -10.531 1 90.62 148 THR A N 1
ATOM 1117 C CA . THR A 1 148 ? 8.875 7.129 -11.547 1 90.62 148 THR A CA 1
ATOM 1118 C C . THR A 1 148 ? 7.973 6.035 -10.992 1 90.62 148 THR A C 1
ATOM 1120 O O . THR A 1 148 ? 8.094 5.664 -9.82 1 90.62 148 THR A O 1
ATOM 1123 N N . GLY A 1 149 ? 7.023 5.676 -11.766 1 92.62 149 GLY A N 1
ATOM 1124 C CA . GLY A 1 149 ? 6.113 4.652 -11.281 1 92.62 149 GLY A CA 1
ATOM 1125 C C . GLY A 1 149 ? 5.277 4.027 -12.383 1 92.62 149 GLY A C 1
ATOM 1126 O O . GLY A 1 149 ? 5.281 4.5 -13.516 1 92.62 149 GLY A O 1
ATOM 1127 N N . LEU A 1 150 ? 4.73 2.867 -12.031 1 91.5 150 LEU A N 1
ATOM 1128 C CA . LEU A 1 150 ? 3.779 2.145 -12.867 1 91.5 150 LEU A CA 1
ATOM 1129 C C . LEU A 1 150 ? 2.436 1.999 -12.164 1 91.5 150 LEU A C 1
ATOM 1131 O O . LEU A 1 150 ? 2.377 1.55 -11.016 1 91.5 150 LEU A O 1
ATOM 1135 N N . ALA A 1 151 ? 1.396 2.418 -12.828 1 89.19 151 ALA A N 1
ATOM 1136 C CA . ALA A 1 151 ? 0.074 2.291 -12.227 1 89.19 151 ALA A CA 1
ATOM 1137 C C . ALA A 1 151 ? -0.993 2.029 -13.281 1 89.19 151 ALA A C 1
ATOM 1139 O O . ALA A 1 151 ? -0.734 2.166 -14.484 1 89.19 151 ALA A O 1
ATOM 1140 N N . MET A 1 152 ? -2.021 1.499 -12.812 1 87.38 152 MET A N 1
ATOM 1141 C CA . MET A 1 152 ? -3.242 1.441 -13.602 1 87.38 152 MET A CA 1
ATOM 1142 C C . MET A 1 152 ? -4.148 2.631 -13.305 1 87.38 152 MET A C 1
ATOM 1144 O O . MET A 1 152 ? -4.543 2.84 -12.156 1 87.38 152 MET A O 1
ATOM 1148 N N . LEU A 1 153 ? -4.422 3.373 -14.297 1 86.31 153 LEU A N 1
ATOM 1149 C CA . LEU A 1 153 ? -5.172 4.613 -14.133 1 86.31 153 LEU A CA 1
ATOM 1150 C C . LEU A 1 153 ? -6.559 4.496 -14.75 1 86.31 153 LEU A C 1
ATOM 1152 O O . LEU A 1 153 ? -6.73 3.848 -15.789 1 86.31 153 LEU A O 1
ATOM 1156 N N . SER A 1 154 ? -7.574 4.996 -14.023 1 84.44 154 SER A N 1
ATOM 1157 C CA . SER A 1 154 ? -8.93 5.051 -14.562 1 84.44 154 SER A CA 1
ATOM 1158 C C . SER A 1 154 ? -9.438 6.484 -14.633 1 84.44 154 SER A C 1
ATOM 1160 O O . SER A 1 154 ? -10.625 6.715 -14.883 1 84.44 154 SER A O 1
ATOM 1162 N N . GLY A 1 155 ? -8.727 7.43 -14.422 1 76.06 155 GLY A N 1
ATOM 1163 C CA . GLY A 1 155 ? -9.117 8.828 -14.453 1 76.06 155 GLY A CA 1
ATOM 1164 C C . GLY A 1 155 ? -7.934 9.773 -14.539 1 76.06 155 GLY A C 1
ATOM 1165 O O . GLY A 1 155 ? -6.824 9.359 -14.875 1 76.06 155 GLY A O 1
ATOM 1166 N N . ASP A 1 156 ? -8.281 10.984 -14.359 1 71.44 156 ASP A N 1
ATOM 1167 C CA . ASP A 1 156 ? -7.246 12.016 -14.414 1 71.44 156 ASP A CA 1
ATOM 1168 C C . ASP A 1 156 ? -6.297 11.906 -13.219 1 71.44 156 ASP A C 1
ATOM 1170 O O . ASP A 1 156 ? -6.691 11.453 -12.148 1 71.44 156 ASP A O 1
ATOM 1174 N N . SER A 1 157 ? -5.113 12.047 -13.57 1 74 157 SER A N 1
ATOM 1175 C CA . SER A 1 157 ? -4.086 12.062 -12.531 1 74 157 SER A CA 1
ATOM 1176 C C . SER A 1 157 ? -3.422 13.43 -12.43 1 74 157 SER A C 1
ATOM 1178 O O . SER A 1 157 ? -2.297 13.617 -12.898 1 74 157 SER A O 1
ATOM 1180 N N . PRO A 1 158 ? -4.141 14.32 -11.766 1 68.06 158 PRO A N 1
ATOM 1181 C CA . PRO A 1 158 ? -3.564 15.664 -11.703 1 68.06 158 PRO A CA 1
ATOM 1182 C C . PRO A 1 158 ? -2.223 15.695 -10.977 1 68.06 158 PRO A C 1
ATOM 1184 O O . PRO A 1 158 ? -2.027 14.961 -10 1 68.06 158 PRO A O 1
ATOM 1187 N N . GLY A 1 159 ? -1.29 16.531 -11.453 1 69.62 159 GLY A N 1
ATOM 1188 C CA . GLY A 1 159 ? -0.027 16.75 -10.766 1 69.62 159 GLY A CA 1
ATOM 1189 C C . GLY A 1 159 ? 1.024 15.711 -11.117 1 69.62 159 GLY A C 1
ATOM 1190 O O . GLY A 1 159 ? 2.076 15.648 -10.477 1 69.62 159 GLY A O 1
ATOM 1191 N N . ILE A 1 160 ? 0.605 14.805 -12.031 1 79.81 160 ILE A N 1
ATOM 1192 C CA . ILE A 1 160 ? 1.588 13.82 -12.461 1 79.81 160 ILE A CA 1
ATOM 1193 C C . ILE A 1 160 ? 1.631 13.758 -13.984 1 79.81 160 ILE A C 1
ATOM 1195 O O . ILE A 1 160 ? 0.636 14.055 -14.656 1 79.81 160 ILE A O 1
ATOM 1199 N N . GLN A 1 161 ? 2.812 13.602 -14.555 1 86.56 161 GLN A N 1
ATOM 1200 C CA . GLN A 1 161 ? 2.93 13.297 -15.977 1 86.56 161 GLN A CA 1
ATOM 1201 C C . GLN A 1 161 ? 2.652 11.82 -16.25 1 86.56 161 GLN A C 1
ATOM 1203 O O . GLN A 1 161 ? 3.234 10.945 -15.602 1 86.56 161 GLN A O 1
ATOM 1208 N N . VAL A 1 162 ? 1.768 11.617 -17.172 1 90.44 162 VAL A N 1
ATOM 1209 C CA . VAL A 1 162 ? 1.329 10.25 -17.453 1 90.44 162 VAL A CA 1
ATOM 1210 C C . VAL A 1 162 ? 1.756 9.852 -18.859 1 90.44 162 VAL A C 1
ATOM 1212 O O . VAL A 1 162 ? 1.525 10.594 -19.828 1 90.44 162 VAL A O 1
ATOM 1215 N N . GLU A 1 163 ? 2.424 8.766 -19.031 1 90.56 163 GLU A N 1
ATOM 1216 C CA . GLU A 1 163 ? 2.723 8.141 -20.312 1 90.56 163 GLU A CA 1
ATOM 1217 C C . GLU A 1 163 ? 1.976 6.824 -20.484 1 90.56 163 GLU A C 1
ATOM 1219 O O . GLU A 1 163 ? 2.445 5.777 -20.016 1 90.56 163 GLU A O 1
ATOM 1224 N N . PRO A 1 164 ? 0.85 6.895 -21.172 1 90 164 PRO A N 1
ATOM 1225 C CA . PRO A 1 164 ? 0.057 5.676 -21.344 1 90 164 PRO A CA 1
ATOM 1226 C C . PRO A 1 164 ? 0.771 4.617 -22.188 1 90 164 PRO A C 1
ATOM 1228 O O . PRO A 1 164 ? 1.452 4.953 -23.156 1 90 164 PRO A O 1
ATOM 1231 N N . VAL A 1 165 ? 0.651 3.402 -21.781 1 85.75 165 VAL A N 1
ATOM 1232 C CA . VAL A 1 165 ? 1.29 2.312 -22.516 1 85.75 165 VAL A CA 1
ATOM 1233 C C . VAL A 1 165 ? 0.224 1.412 -23.141 1 85.75 165 VAL A C 1
ATOM 1235 O O . VAL A 1 165 ? 0.355 0.989 -24.297 1 85.75 165 VAL A O 1
ATOM 1238 N N . LEU A 1 166 ? -0.76 1.089 -22.312 1 83.31 166 LEU A N 1
ATOM 1239 C CA . LEU A 1 166 ? -1.791 0.158 -22.75 1 83.31 166 LEU A CA 1
ATOM 1240 C C . LEU A 1 166 ? -3.121 0.453 -22.078 1 83.31 166 LEU A C 1
ATOM 1242 O O . LEU A 1 166 ? -3.164 0.702 -20.859 1 83.31 166 LEU A O 1
ATOM 1246 N N . THR A 1 167 ? -4.117 0.471 -22.875 1 88.88 167 THR A N 1
ATOM 1247 C CA . THR A 1 167 ? -5.473 0.625 -22.344 1 88.88 167 THR A CA 1
ATOM 1248 C C . THR A 1 167 ? -6.266 -0.668 -22.516 1 88.88 167 THR A C 1
ATOM 1250 O O . THR A 1 167 ? -6.211 -1.308 -23.562 1 88.88 167 THR A O 1
ATOM 1253 N N . MET A 1 168 ? -6.797 -1.048 -21.438 1 88.38 168 MET A N 1
ATOM 1254 C CA . MET A 1 168 ? -7.66 -2.223 -21.406 1 88.38 168 MET A CA 1
ATOM 1255 C C . MET A 1 168 ? -9.016 -1.893 -20.797 1 88.38 168 MET A C 1
ATOM 1257 O O . MET A 1 168 ? -9.211 -0.791 -20.266 1 88.38 168 MET A O 1
ATOM 1261 N N . ASN A 1 169 ? -9.906 -2.889 -20.969 1 92.94 169 ASN A N 1
ATOM 1262 C CA . ASN A 1 169 ? -11.227 -2.689 -20.375 1 92.94 169 ASN A CA 1
ATOM 1263 C C . ASN A 1 169 ? -11.469 -3.637 -19.203 1 92.94 169 ASN A C 1
ATOM 1265 O O . ASN A 1 169 ? -11.078 -4.805 -19.266 1 92.94 169 ASN A O 1
ATOM 1269 N N . CYS A 1 170 ? -12.133 -3.064 -18.25 1 94.81 170 CYS A N 1
ATOM 1270 C CA . CYS A 1 170 ? -12.492 -3.881 -17.094 1 94.81 170 CYS A CA 1
ATOM 1271 C C . CYS A 1 170 ? -13.328 -5.082 -17.516 1 94.81 170 CYS A C 1
ATOM 1273 O O . CYS A 1 170 ? -13.977 -5.055 -18.562 1 94.81 170 CYS A O 1
ATOM 1275 N N . VAL A 1 171 ? -13.258 -6.105 -16.703 1 95 171 VAL A N 1
ATOM 1276 C CA . VAL A 1 171 ? -14.016 -7.34 -16.891 1 95 171 VAL A CA 1
ATOM 1277 C C . VAL A 1 171 ? -14.82 -7.66 -15.641 1 95 171 VAL A C 1
ATOM 1279 O O . VAL A 1 171 ? -14.531 -7.141 -14.555 1 95 171 VAL A O 1
ATOM 1282 N N . ALA A 1 172 ? -15.781 -8.453 -15.836 1 96.88 172 ALA A N 1
ATOM 1283 C CA . ALA A 1 172 ? -16.562 -8.945 -14.703 1 96.88 172 ALA A CA 1
ATOM 1284 C C . ALA A 1 172 ? -15.945 -10.219 -14.125 1 96.88 172 ALA A C 1
ATOM 1286 O O . ALA A 1 172 ? -15.484 -11.086 -14.875 1 96.88 172 ALA A O 1
ATOM 1287 N N . VAL A 1 173 ? -15.891 -10.258 -12.859 1 95.81 173 VAL A N 1
ATOM 1288 C CA . VAL A 1 173 ? -15.43 -11.453 -12.172 1 95.81 173 VAL A CA 1
ATOM 1289 C C . VAL A 1 173 ? -16.562 -12.047 -11.336 1 95.81 173 VAL A C 1
ATOM 1291 O O . VAL A 1 173 ? -17.281 -11.312 -10.648 1 95.81 173 VAL A O 1
ATOM 1294 N N . LEU A 1 174 ? -16.719 -13.328 -11.5 1 96.25 174 LEU A N 1
ATOM 1295 C CA . LEU A 1 174 ? -17.812 -14.062 -10.883 1 96.25 174 LEU A CA 1
ATOM 1296 C C . LEU A 1 174 ? -17.297 -15.289 -10.133 1 96.25 174 LEU A C 1
ATOM 1298 O O . LEU A 1 174 ? -16.266 -15.859 -10.5 1 96.25 174 LEU A O 1
ATOM 1302 N N . PRO A 1 175 ? -18.094 -15.68 -9.031 1 94.75 175 PRO A N 1
ATOM 1303 C CA . PRO A 1 175 ? -17.766 -16.984 -8.453 1 94.75 175 PRO A CA 1
ATOM 1304 C C . PRO A 1 175 ? -17.969 -18.125 -9.43 1 94.75 175 PRO A C 1
ATOM 1306 O O . PRO A 1 175 ? -18.828 -18.047 -10.312 1 94.75 175 PRO A O 1
ATOM 1309 N N . LYS A 1 176 ? -17.172 -19.156 -9.195 1 92 176 LYS A N 1
ATOM 1310 C CA . LYS A 1 176 ? -17.391 -20.359 -10 1 92 176 LYS A CA 1
ATOM 1311 C C . LYS A 1 176 ? -18.812 -20.875 -9.844 1 92 176 LYS A C 1
ATOM 1313 O O . LYS A 1 176 ? -19.328 -20.953 -8.734 1 92 176 LYS A O 1
ATOM 1318 N N . GLY A 1 177 ? -19.469 -21.141 -10.961 1 91.5 177 GLY A N 1
ATOM 1319 C CA . GLY A 1 177 ? -20.812 -21.688 -10.945 1 91.5 177 GLY A CA 1
ATOM 1320 C C . GLY A 1 177 ? -21.891 -20.625 -10.828 1 91.5 177 GLY A C 1
ATOM 1321 O O . GLY A 1 177 ? -23.094 -20.953 -10.781 1 91.5 177 GLY A O 1
ATOM 1322 N N . HIS A 1 178 ? -21.531 -19.391 -10.703 1 94.69 178 HIS A N 1
ATOM 1323 C CA . HIS A 1 178 ? -22.516 -18.312 -10.617 1 94.69 178 HIS A CA 1
ATOM 1324 C C . HIS A 1 178 ? -23.453 -18.328 -11.812 1 94.69 178 HIS A C 1
ATOM 1326 O O . HIS A 1 178 ? -23.047 -18.656 -12.93 1 94.69 178 HIS A O 1
ATOM 1332 N N . ARG A 1 179 ? -24.625 -17.953 -11.688 1 95.88 179 ARG A N 1
ATOM 1333 C CA . ARG A 1 179 ? -25.656 -18 -12.727 1 95.88 179 ARG A CA 1
ATOM 1334 C C . ARG A 1 179 ? -25.25 -17.156 -13.93 1 95.88 179 ARG A C 1
ATOM 1336 O O . ARG A 1 179 ? -25.578 -17.5 -15.07 1 95.88 179 ARG A O 1
ATOM 1343 N N . LEU A 1 180 ? -24.609 -16.094 -13.688 1 96.69 180 LEU A N 1
ATOM 1344 C CA . LEU A 1 180 ? -24.281 -15.164 -14.758 1 96.69 180 LEU A CA 1
ATOM 1345 C C . LEU A 1 180 ? -23.188 -15.727 -15.648 1 96.69 180 LEU A C 1
ATOM 1347 O O .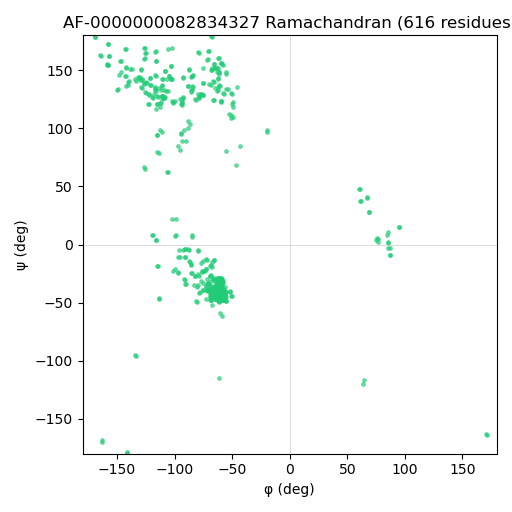 LEU A 1 180 ? -22.906 -15.188 -16.719 1 96.69 180 LEU A O 1
ATOM 1351 N N . THR A 1 181 ? -22.531 -16.797 -15.219 1 94.62 181 THR A N 1
ATOM 1352 C CA . THR A 1 181 ? -21.469 -17.406 -16.016 1 94.62 181 THR A CA 1
ATOM 1353 C C . THR A 1 181 ? -22.047 -18 -17.297 1 94.62 181 THR A C 1
ATOM 1355 O O . THR A 1 181 ? -21.297 -18.312 -18.234 1 94.62 181 THR A O 1
ATOM 1358 N N . LYS A 1 182 ? -23.266 -18.125 -17.391 1 95.56 182 LYS A N 1
ATOM 1359 C CA . LYS A 1 182 ? -23.938 -18.656 -18.578 1 95.56 182 LYS A CA 1
ATOM 1360 C C . LYS A 1 182 ? -23.953 -17.625 -19.703 1 95.56 182 LYS A C 1
ATOM 1362 O O . LYS A 1 182 ? -24.125 -17.969 -20.875 1 95.56 182 LYS A O 1
ATOM 1367 N N . LEU A 1 183 ? -23.828 -16.406 -19.328 1 96.06 183 LEU A N 1
ATOM 1368 C CA . LEU A 1 183 ? -23.812 -15.336 -20.312 1 96.06 183 LEU A CA 1
ATOM 1369 C C . LEU A 1 183 ? -22.406 -15.133 -20.875 1 96.06 183 LEU A C 1
ATOM 1371 O O . LEU A 1 183 ? -21.422 -15.234 -20.125 1 96.06 183 LEU A O 1
ATOM 1375 N N . LYS A 1 184 ? -22.25 -14.797 -22.094 1 94.31 184 LYS A N 1
ATOM 1376 C CA . LYS A 1 184 ? -20.969 -14.586 -22.75 1 94.31 184 LYS A CA 1
ATOM 1377 C C . LYS A 1 184 ? -20.406 -13.203 -22.422 1 94.31 184 LYS A C 1
ATOM 1379 O O . LYS A 1 184 ? -19.188 -13.016 -22.375 1 94.31 184 LYS A O 1
ATOM 1384 N N . LYS A 1 185 ? -21.312 -12.281 -22.328 1 96.75 185 LYS A N 1
ATOM 1385 C CA . LYS A 1 185 ? -20.984 -10.883 -22.016 1 96.75 185 LYS A CA 1
ATOM 1386 C C . LYS A 1 185 ? -22.016 -10.289 -21.062 1 96.75 185 LYS A C 1
ATOM 1388 O O . LYS A 1 185 ? -23.203 -10.562 -21.172 1 96.75 185 LYS A O 1
ATOM 1393 N N . LEU A 1 186 ? -21.469 -9.516 -20.141 1 97.75 186 LEU A N 1
ATOM 1394 C CA . LEU A 1 186 ? -22.359 -8.977 -19.125 1 97.75 186 LEU A CA 1
ATOM 1395 C C . LEU A 1 186 ? -22.578 -7.48 -19.328 1 97.75 186 LEU A C 1
ATOM 1397 O O . LEU A 1 186 ? -21.719 -6.793 -19.875 1 97.75 186 LEU A O 1
ATOM 1401 N N . LYS A 1 187 ? -23.719 -7.035 -18.953 1 98.06 187 LYS A N 1
ATOM 1402 C CA . LYS A 1 187 ? -24.109 -5.633 -18.953 1 98.06 187 LYS A CA 1
ATOM 1403 C C . LYS A 1 187 ? -24.578 -5.199 -17.562 1 98.06 187 LYS A C 1
ATOM 1405 O O . LYS A 1 187 ? -24.844 -6.035 -16.703 1 98.06 187 LYS A O 1
ATOM 1410 N N . PRO A 1 188 ? -24.672 -3.902 -17.344 1 98 188 PRO A N 1
ATOM 1411 C CA . PRO A 1 188 ? -25.062 -3.418 -16.031 1 98 188 PRO A CA 1
ATOM 1412 C C . PRO A 1 188 ? -26.344 -4.066 -15.508 1 98 188 PRO A C 1
ATOM 1414 O O . PRO A 1 188 ? -26.438 -4.434 -14.336 1 98 188 PRO A O 1
ATOM 1417 N N . ALA A 1 189 ? -27.312 -4.262 -16.297 1 97.5 189 ALA A N 1
ATOM 1418 C CA . ALA A 1 189 ? -28.625 -4.801 -15.898 1 97.5 189 ALA A CA 1
ATOM 1419 C C . ALA A 1 189 ? -28.484 -6.207 -15.328 1 97.5 189 ALA A C 1
ATOM 1421 O O . ALA A 1 189 ? -29.266 -6.617 -14.469 1 97.5 189 ALA A O 1
ATOM 1422 N N . ASP A 1 190 ? -27.484 -6.922 -15.773 1 97.38 190 ASP A N 1
ATOM 1423 C CA . ASP A 1 190 ? -27.281 -8.297 -15.32 1 97.38 190 ASP A CA 1
ATOM 1424 C C . ASP A 1 190 ? -26.859 -8.336 -13.852 1 97.38 190 ASP A C 1
ATOM 1426 O O . ASP A 1 190 ? -26.969 -9.383 -13.203 1 97.38 190 ASP A O 1
ATOM 1430 N N . PHE A 1 191 ? -26.375 -7.203 -13.305 1 96.88 191 PHE A N 1
ATOM 1431 C CA . PHE A 1 191 ? -25.875 -7.133 -11.938 1 96.88 191 PHE A CA 1
ATOM 1432 C C . PHE A 1 191 ? -26.984 -6.746 -10.961 1 96.88 191 PHE A C 1
ATOM 1434 O O . PHE A 1 191 ? -26.766 -6.723 -9.75 1 96.88 191 PHE A O 1
ATOM 1441 N N . ALA A 1 192 ? -28.172 -6.457 -11.5 1 95.69 192 ALA A N 1
ATOM 1442 C CA . ALA A 1 192 ? -29.281 -6.059 -10.641 1 95.69 192 ALA A CA 1
ATOM 1443 C C . ALA A 1 192 ? -29.609 -7.156 -9.633 1 95.69 192 ALA A C 1
ATOM 1445 O O . ALA A 1 192 ? -29.828 -8.305 -10.008 1 95.69 192 ALA A O 1
ATOM 1446 N N . GLY A 1 193 ? -29.547 -6.715 -8.359 1 93.12 193 GLY A N 1
ATOM 1447 C CA . GLY A 1 193 ? -29.906 -7.656 -7.312 1 93.12 193 GLY A CA 1
ATOM 1448 C C . GLY A 1 193 ? -28.734 -8.516 -6.855 1 93.12 193 GLY A C 1
ATOM 1449 O O . GLY A 1 193 ? -28.859 -9.273 -5.891 1 93.12 193 GLY A O 1
ATOM 1450 N N . GLU A 1 194 ? -27.625 -8.461 -7.547 1 95.19 194 GLU A N 1
ATOM 1451 C CA . GLU A 1 194 ? -26.453 -9.242 -7.18 1 95.19 194 GLU A CA 1
ATOM 1452 C C . GLU A 1 194 ? -25.609 -8.508 -6.137 1 95.19 194 GLU A C 1
ATOM 1454 O O . GLU A 1 194 ? -25.375 -7.309 -6.25 1 95.19 194 GLU A O 1
ATOM 1459 N N . PRO A 1 195 ? -25.188 -9.25 -5.043 1 95.44 195 PRO A N 1
ATOM 1460 C CA . PRO A 1 195 ? -24.188 -8.625 -4.191 1 95.44 195 PRO A CA 1
ATOM 1461 C C . PRO A 1 195 ? -22.938 -8.203 -4.969 1 95.44 195 PRO A C 1
ATOM 1463 O O . PRO A 1 195 ? -22.438 -8.961 -5.809 1 95.44 195 PRO A O 1
ATOM 1466 N N . PHE A 1 196 ? -22.516 -6.996 -4.695 1 97 196 PHE A N 1
ATOM 1467 C CA . PHE A 1 196 ? -21.422 -6.414 -5.473 1 97 196 PHE A CA 1
ATOM 1468 C C . PHE A 1 196 ? -20.266 -6.027 -4.57 1 97 196 PHE A C 1
ATOM 1470 O O . PHE A 1 196 ? -20.453 -5.406 -3.525 1 97 196 PHE A O 1
ATOM 1477 N N . ILE A 1 197 ? -19.125 -6.488 -4.953 1 96.44 197 ILE A N 1
ATOM 1478 C CA . ILE A 1 197 ? -17.906 -6.07 -4.281 1 96.44 197 ILE A CA 1
ATOM 1479 C C . ILE A 1 197 ? -17.281 -4.887 -5.02 1 96.44 197 ILE A C 1
ATOM 1481 O O . ILE A 1 197 ? -16.938 -4.996 -6.199 1 96.44 197 ILE A O 1
ATOM 1485 N N . ALA A 1 198 ? -17.109 -3.785 -4.281 1 94.44 198 ALA A N 1
ATOM 1486 C CA . ALA A 1 198 ? -16.703 -2.547 -4.938 1 94.44 198 ALA A CA 1
ATOM 1487 C C . ALA A 1 198 ? -15.328 -2.1 -4.449 1 94.44 198 ALA A C 1
ATOM 1489 O O . ALA A 1 198 ? -14.844 -2.574 -3.418 1 94.44 198 ALA A O 1
ATOM 1490 N N . PHE A 1 199 ? -14.68 -1.294 -5.281 1 90.25 199 PHE A N 1
ATOM 1491 C CA . PHE A 1 199 ? -13.562 -0.509 -4.785 1 90.25 199 PHE A CA 1
ATOM 1492 C C . PHE A 1 199 ? -14.039 0.604 -3.863 1 90.25 199 PHE A C 1
ATOM 1494 O O . PHE A 1 199 ? -15.211 0.985 -3.902 1 90.25 199 PHE A O 1
ATOM 1501 N N . PRO A 1 200 ? -13.117 1.083 -3.045 1 81.62 200 PRO A N 1
ATOM 1502 C CA . PRO A 1 200 ? -13.539 2.145 -2.129 1 81.62 200 PRO A CA 1
ATOM 1503 C C . PRO A 1 200 ? -14.055 3.383 -2.859 1 81.62 200 PRO A C 1
ATOM 1505 O O . PRO A 1 200 ? -13.609 3.68 -3.971 1 81.62 200 PRO A O 1
ATOM 1508 N N . SER A 1 201 ? -14.844 4.043 -2.086 1 75.5 201 SER A N 1
ATOM 1509 C CA . SER A 1 201 ? -15.406 5.266 -2.643 1 75.5 201 SER A CA 1
ATOM 1510 C C . SER A 1 201 ? -14.32 6.301 -2.92 1 75.5 201 SER A C 1
ATOM 1512 O O . SER A 1 201 ? -13.242 6.25 -2.322 1 75.5 201 SER A O 1
ATOM 1514 N N . ALA A 1 202 ? -14.5 7.109 -3.805 1 63.78 202 ALA A N 1
ATOM 1515 C CA . ALA A 1 202 ? -13.641 8.242 -4.152 1 63.78 202 ALA A CA 1
ATOM 1516 C C . ALA A 1 202 ? -12.398 7.781 -4.902 1 63.78 202 ALA A C 1
ATOM 1518 O O . ALA A 1 202 ? -11.414 8.516 -4.996 1 63.78 202 ALA A O 1
ATOM 1519 N N . THR A 1 203 ? -12.359 6.5 -5.215 1 75.25 203 THR A N 1
ATOM 1520 C CA . THR A 1 203 ? -11.32 6.078 -6.141 1 75.25 203 THR A CA 1
ATOM 1521 C C . THR A 1 203 ? -11.766 6.281 -7.586 1 75.25 203 THR A C 1
ATOM 1523 O O . THR A 1 203 ? -12.945 6.129 -7.906 1 75.25 203 THR A O 1
ATOM 1526 N N . PRO A 1 204 ? -10.859 6.633 -8.445 1 80.25 204 PRO A N 1
ATOM 1527 C CA . PRO A 1 204 ? -11.234 6.898 -9.836 1 80.25 204 PRO A CA 1
ATOM 1528 C C . PRO A 1 204 ? -11.945 5.719 -10.492 1 80.25 204 PRO A C 1
ATOM 1530 O O . PRO A 1 204 ? -12.938 5.906 -11.203 1 80.25 204 PRO A O 1
ATOM 1533 N N . LEU A 1 205 ? -11.477 4.523 -10.227 1 87.69 205 LEU A N 1
ATOM 1534 C CA . LEU A 1 205 ? -12.109 3.361 -10.844 1 87.69 205 LEU A CA 1
ATOM 1535 C C . LEU A 1 205 ? -13.531 3.178 -10.32 1 87.69 205 LEU A C 1
ATOM 1537 O O . LEU A 1 205 ? -14.445 2.865 -11.086 1 87.69 205 LEU A O 1
ATOM 1541 N N . ARG A 1 206 ? -13.68 3.346 -9.016 1 88.69 206 ARG A N 1
ATOM 1542 C CA . ARG A 1 206 ? -15.016 3.281 -8.43 1 88.69 206 ARG A CA 1
ATOM 1543 C C . ARG A 1 206 ? -15.953 4.289 -9.094 1 88.69 206 ARG A C 1
ATOM 1545 O O . ARG A 1 206 ? -17.094 3.961 -9.43 1 88.69 206 ARG A O 1
ATOM 1552 N N . GLU A 1 207 ? -15.469 5.496 -9.289 1 86.75 207 GLU A N 1
ATOM 1553 C CA . GLU A 1 207 ? -16.281 6.555 -9.891 1 86.75 207 GLU A CA 1
ATOM 1554 C C . GLU A 1 207 ? -16.688 6.188 -11.312 1 86.75 207 GLU A C 1
ATOM 1556 O O . GLU A 1 207 ? -17.844 6.422 -11.711 1 86.75 207 GLU A O 1
ATOM 1561 N N . LYS A 1 208 ? -15.859 5.648 -12.031 1 92.25 208 LYS A N 1
ATOM 1562 C CA . LYS A 1 208 ? -16.156 5.238 -13.406 1 92.25 208 LYS A CA 1
ATOM 1563 C C . LYS A 1 208 ? -17.188 4.121 -13.43 1 92.25 208 LYS A C 1
ATOM 1565 O O . LYS A 1 208 ? -18.109 4.141 -14.25 1 92.25 208 LYS A O 1
ATOM 1570 N N . ILE A 1 209 ? -16.969 3.213 -12.562 1 95.25 209 ILE A N 1
ATOM 1571 C CA . ILE A 1 209 ? -17.906 2.098 -12.5 1 95.25 209 ILE A CA 1
ATOM 1572 C C . ILE A 1 209 ? -19.281 2.602 -12.062 1 95.25 209 ILE A C 1
ATOM 1574 O O . ILE A 1 209 ? -20.312 2.215 -12.633 1 95.25 209 ILE A O 1
ATOM 1578 N N . ASP A 1 210 ? -19.266 3.463 -11.062 1 94.06 210 ASP A N 1
ATOM 1579 C CA . ASP A 1 210 ? -20.516 4.047 -10.602 1 94.06 210 ASP A CA 1
ATOM 1580 C C . ASP A 1 210 ? -21.234 4.762 -11.734 1 94.06 210 ASP A C 1
ATOM 1582 O O . ASP A 1 210 ? -22.469 4.656 -11.867 1 94.06 210 ASP A O 1
ATOM 1586 N N . ALA A 1 211 ? -20.562 5.5 -12.523 1 94.81 211 ALA A N 1
ATOM 1587 C CA . ALA A 1 211 ? -21.141 6.254 -13.633 1 94.81 211 ALA A CA 1
ATOM 1588 C C . ALA A 1 211 ? -21.812 5.32 -14.633 1 94.81 211 ALA A C 1
ATOM 1590 O O . ALA A 1 211 ? -22.891 5.629 -15.156 1 94.81 211 ALA A O 1
ATOM 1591 N N . VAL A 1 212 ? -21.203 4.184 -14.883 1 96.19 212 VAL A N 1
ATOM 1592 C CA . VAL A 1 212 ? -21.719 3.215 -15.844 1 96.19 212 VAL A CA 1
ATOM 1593 C C . VAL A 1 212 ? -23.031 2.633 -15.328 1 96.19 212 VAL A C 1
ATOM 1595 O O . VAL A 1 212 ? -24 2.51 -16.078 1 96.19 212 VAL A O 1
ATOM 1598 N N . PHE A 1 213 ? -23.062 2.309 -14.07 1 97.06 213 PHE A N 1
ATOM 1599 C CA . PHE A 1 213 ? -24.266 1.72 -13.492 1 97.06 213 PHE A CA 1
ATOM 1600 C C . PHE A 1 213 ? -25.359 2.768 -13.344 1 97.06 213 PHE A C 1
ATOM 1602 O O . PHE A 1 213 ? -26.531 2.473 -13.531 1 97.06 213 PHE A O 1
ATOM 1609 N N . LYS A 1 214 ? -24.953 3.951 -13.008 1 96.31 214 LYS A N 1
ATOM 1610 C CA . LYS A 1 214 ? -25.922 5.047 -12.906 1 96.31 214 LYS A CA 1
ATOM 1611 C C . LYS A 1 214 ? -26.578 5.324 -14.258 1 96.31 214 LYS A C 1
ATOM 1613 O O . LYS A 1 214 ? -27.781 5.52 -14.336 1 96.31 214 LYS A O 1
ATOM 1618 N N . ALA A 1 215 ? -25.828 5.402 -15.305 1 96.69 215 ALA A N 1
ATOM 1619 C CA . ALA A 1 215 ? -26.328 5.633 -16.656 1 96.69 215 ALA A CA 1
ATOM 1620 C C . ALA A 1 215 ? -27.328 4.559 -17.062 1 96.69 215 ALA A C 1
ATOM 1622 O O . ALA A 1 215 ? -28.266 4.832 -17.797 1 96.69 215 ALA A O 1
ATOM 1623 N N . ALA A 1 216 ? -27.125 3.367 -16.578 1 96.94 216 ALA A N 1
ATOM 1624 C CA . ALA A 1 216 ? -28 2.24 -16.891 1 96.94 216 ALA A CA 1
ATOM 1625 C C . ALA A 1 216 ? -29.172 2.164 -15.914 1 96.94 216 ALA A C 1
ATOM 1627 O O . ALA A 1 216 ? -30.016 1.274 -16.016 1 96.94 216 ALA A O 1
ATOM 1628 N N . LYS A 1 217 ? -29.156 3.039 -14.898 1 96.81 217 LYS A N 1
ATOM 1629 C CA . LYS A 1 217 ? -30.188 3.1 -13.875 1 96.81 217 LYS A CA 1
ATOM 1630 C C . LYS A 1 217 ? -30.266 1.793 -13.094 1 96.81 217 LYS A C 1
ATOM 1632 O O . LYS A 1 217 ? -31.359 1.275 -12.844 1 96.81 217 LYS A O 1
ATOM 1637 N N . VAL A 1 218 ? -29.156 1.222 -12.867 1 96.62 218 VAL A N 1
ATOM 1638 C CA . VAL A 1 218 ? -29.062 0.004 -12.07 1 96.62 218 VAL A CA 1
ATOM 1639 C C . VAL A 1 218 ? -28.406 0.316 -10.727 1 96.62 218 VAL A C 1
ATOM 1641 O O . VAL A 1 218 ? -27.312 0.897 -10.68 1 96.62 218 VAL A O 1
ATOM 1644 N N . GLU A 1 219 ? -29.078 -0.055 -9.727 1 93.5 219 GLU A N 1
ATOM 1645 C CA . GLU A 1 219 ? -28.516 0.09 -8.383 1 93.5 219 GLU A CA 1
ATOM 1646 C C . GLU A 1 219 ? -27.797 -1.18 -7.949 1 93.5 219 GLU A C 1
ATOM 1648 O O . GLU A 1 219 ? -28.359 -2.271 -7.988 1 93.5 219 GLU A O 1
ATOM 1653 N N . ARG A 1 220 ? -26.578 -1.053 -7.551 1 92.81 220 ARG A N 1
ATOM 1654 C CA . ARG A 1 220 ? -25.797 -2.188 -7.078 1 92.81 220 ARG A CA 1
ATOM 1655 C C . ARG A 1 220 ? -25.906 -2.338 -5.566 1 92.81 220 ARG A C 1
ATOM 1657 O O . ARG A 1 220 ? -25.969 -1.342 -4.84 1 92.81 220 ARG A O 1
ATOM 1664 N N . GLN A 1 221 ? -25.922 -3.467 -5.172 1 92.31 221 GLN A N 1
ATOM 1665 C CA . GLN A 1 221 ? -25.859 -3.773 -3.746 1 92.31 221 GLN A CA 1
ATOM 1666 C C . GLN A 1 221 ? -24.422 -4.039 -3.299 1 92.31 221 GLN A C 1
ATOM 1668 O O . GLN A 1 221 ? -23.969 -5.188 -3.301 1 92.31 221 GLN A O 1
ATOM 1673 N N . THR A 1 222 ? -23.812 -3.016 -2.793 1 92.62 222 THR A N 1
ATOM 1674 C CA . THR A 1 222 ? -22.438 -3.174 -2.355 1 92.62 222 THR A CA 1
ATOM 1675 C C . THR A 1 222 ? -22.375 -3.865 -0.997 1 92.62 222 THR A C 1
ATOM 1677 O O . THR A 1 222 ? -22.938 -3.379 -0.018 1 92.62 222 THR A O 1
ATOM 1680 N N . VAL A 1 223 ? -21.609 -4.934 -0.916 1 93.12 223 VAL A N 1
ATOM 1681 C CA . VAL A 1 223 ? -21.594 -5.711 0.319 1 93.12 223 VAL A CA 1
ATOM 1682 C C . VAL A 1 223 ? -20.203 -5.641 0.955 1 93.12 223 VAL A C 1
ATOM 1684 O O . VAL A 1 223 ? -20.047 -5.945 2.139 1 93.12 223 VAL A O 1
ATOM 1687 N N . ALA A 1 224 ? -19.266 -5.27 0.171 1 93.88 224 ALA A N 1
ATOM 1688 C CA . ALA A 1 224 ? -17.891 -5.129 0.645 1 93.88 224 ALA A CA 1
ATOM 1689 C C . ALA A 1 224 ? -17.078 -4.203 -0.267 1 93.88 224 ALA A C 1
ATOM 1691 O O . ALA A 1 224 ? -17.438 -4.012 -1.433 1 93.88 224 ALA A O 1
ATOM 1692 N N . GLU A 1 225 ? -16.078 -3.621 0.313 1 93.31 225 GLU A N 1
ATOM 1693 C CA . GLU A 1 225 ? -15.133 -2.791 -0.421 1 93.31 225 GLU A CA 1
ATOM 1694 C C . GLU A 1 225 ? -13.703 -3.256 -0.185 1 93.31 225 GLU A C 1
ATOM 1696 O O . GLU A 1 225 ? -13.344 -3.646 0.929 1 93.31 225 GLU A O 1
ATOM 1701 N N . ALA A 1 226 ? -12.945 -3.264 -1.247 1 91.31 226 ALA A N 1
ATOM 1702 C CA . ALA A 1 226 ? -11.523 -3.586 -1.149 1 91.31 226 ALA A CA 1
ATOM 1703 C C . ALA A 1 226 ? -10.703 -2.73 -2.107 1 91.31 226 ALA A C 1
ATOM 1705 O O . ALA A 1 226 ? -11.117 -2.477 -3.24 1 91.31 226 ALA A O 1
ATOM 1706 N N . GLY A 1 227 ? -9.523 -2.381 -1.698 1 85.81 227 GLY A N 1
ATOM 1707 C CA . GLY A 1 227 ? -8.734 -1.413 -2.439 1 85.81 227 GLY A CA 1
ATOM 1708 C C . GLY A 1 227 ? -7.828 -2.051 -3.477 1 85.81 227 GLY A C 1
ATOM 1709 O O . GLY A 1 227 ? -7.258 -1.357 -4.32 1 85.81 227 GLY A O 1
ATOM 1710 N N . LEU A 1 228 ? -7.68 -3.367 -3.459 1 87.06 228 LEU A N 1
ATOM 1711 C CA . LEU A 1 228 ? -6.836 -4.082 -4.406 1 87.06 228 LEU A CA 1
ATOM 1712 C C . LEU A 1 228 ? -7.648 -5.109 -5.191 1 87.06 228 LEU A C 1
ATOM 1714 O O . LEU A 1 228 ? -8.547 -5.75 -4.641 1 87.06 228 LEU A O 1
ATOM 1718 N N . GLY A 1 229 ? -7.293 -5.234 -6.449 1 88.75 229 GLY A N 1
ATOM 1719 C CA . GLY A 1 229 ? -7.973 -6.203 -7.293 1 88.75 229 GLY A CA 1
ATOM 1720 C C . GLY A 1 229 ? -7.871 -7.625 -6.77 1 88.75 229 GLY A C 1
ATOM 1721 O O . GLY A 1 229 ? -8.82 -8.398 -6.879 1 88.75 229 GLY A O 1
ATOM 1722 N N . SER A 1 230 ? -6.773 -7.965 -6.25 1 86.75 230 SER A N 1
ATOM 1723 C CA . SER A 1 230 ? -6.574 -9.305 -5.711 1 86.75 230 SER A CA 1
ATOM 1724 C C . SER A 1 230 ? -7.547 -9.594 -4.57 1 86.75 230 SER A C 1
ATOM 1726 O O . SER A 1 230 ? -8.086 -10.695 -4.473 1 86.75 230 SER A O 1
ATOM 1728 N N . SER A 1 231 ? -7.727 -8.609 -3.727 1 90.31 231 SER A N 1
ATOM 1729 C CA . SER A 1 231 ? -8.664 -8.773 -2.621 1 90.31 231 SER A CA 1
ATOM 1730 C C . SER A 1 231 ? -10.102 -8.891 -3.127 1 90.31 231 SER A C 1
ATOM 1732 O O . SER A 1 231 ? -10.883 -9.68 -2.6 1 90.31 231 SER A O 1
ATOM 1734 N N . VAL A 1 232 ? -10.406 -8.102 -4.082 1 93.12 232 VAL A N 1
ATOM 1735 C CA . VAL A 1 232 ? -11.727 -8.172 -4.688 1 93.12 232 VAL A CA 1
ATOM 1736 C C . VAL A 1 232 ? -11.969 -9.57 -5.25 1 93.12 232 VAL A C 1
ATOM 1738 O O . VAL A 1 232 ? -13.008 -10.18 -4.988 1 93.12 232 VAL A O 1
ATOM 1741 N N . CYS A 1 233 ? -11.016 -10.086 -5.926 1 92.06 233 CYS A N 1
ATOM 1742 C CA . CYS A 1 233 ? -11.156 -11.406 -6.527 1 92.06 233 CYS A CA 1
ATOM 1743 C C . CYS A 1 233 ? -11.281 -12.484 -5.457 1 92.06 233 CYS A C 1
ATOM 1745 O O . CYS A 1 233 ? -12.031 -13.445 -5.621 1 92.06 23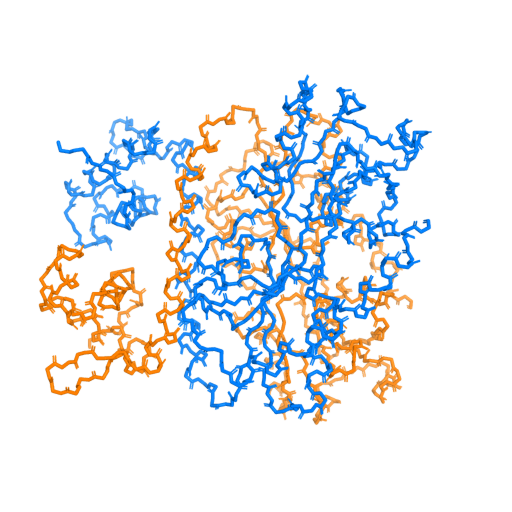3 CYS A O 1
ATOM 1747 N N . ALA A 1 234 ? -10.516 -12.32 -4.465 1 89.5 234 ALA A N 1
ATOM 1748 C CA . ALA A 1 234 ? -10.578 -13.297 -3.379 1 89.5 234 ALA A CA 1
ATOM 1749 C C . ALA A 1 234 ? -11.961 -13.32 -2.744 1 89.5 234 ALA A C 1
ATOM 1751 O O . ALA A 1 234 ? -12.484 -14.398 -2.428 1 89.5 234 ALA A O 1
ATOM 1752 N N . LEU A 1 235 ? -12.516 -12.164 -2.516 1 93.88 235 LEU A N 1
ATOM 1753 C CA . LEU A 1 235 ? -13.859 -12.078 -1.959 1 93.88 235 LEU A CA 1
ATOM 1754 C C . LEU A 1 235 ? -14.883 -12.695 -2.904 1 93.88 235 LEU A C 1
ATOM 1756 O O . LEU A 1 235 ? -15.797 -13.398 -2.465 1 93.88 235 LEU A O 1
ATOM 1760 N N . VAL A 1 236 ? -14.711 -12.43 -4.184 1 95 236 VAL A N 1
ATOM 1761 C CA . VAL A 1 236 ? -15.586 -13.016 -5.191 1 95 236 VAL A CA 1
ATOM 1762 C C . VAL A 1 236 ? -15.453 -14.539 -5.176 1 95 236 VAL A C 1
ATOM 1764 O O . VAL A 1 236 ? -16.453 -15.258 -5.172 1 95 236 VAL A O 1
ATOM 1767 N N . GLY A 1 237 ? -14.266 -14.992 -5.172 1 92.06 237 GLY A N 1
ATOM 1768 C CA . GLY A 1 237 ? -14.008 -16.422 -5.152 1 92.06 237 GLY A CA 1
ATOM 1769 C C . GLY A 1 237 ? -14.602 -17.125 -3.941 1 92.06 237 GLY A C 1
ATOM 1770 O O . GLY A 1 237 ? -14.984 -18.281 -4.016 1 92.06 237 GLY A O 1
ATOM 1771 N N . ALA A 1 238 ? -14.672 -16.375 -2.896 1 90.25 238 ALA A N 1
ATOM 1772 C CA . ALA A 1 238 ? -15.242 -16.906 -1.659 1 90.25 238 ALA A CA 1
ATOM 1773 C C . ALA A 1 238 ? -16.766 -16.891 -1.698 1 90.25 238 ALA A C 1
ATOM 1775 O O . ALA A 1 238 ? -17.422 -17.281 -0.729 1 90.25 238 ALA A O 1
ATOM 1776 N N . GLY A 1 239 ? -17.297 -16.344 -2.73 1 92.12 239 GLY A N 1
ATOM 1777 C CA . GLY A 1 239 ? -18.719 -16.438 -2.973 1 92.12 239 GLY A CA 1
ATOM 1778 C C . GLY A 1 239 ? -19.5 -15.242 -2.439 1 92.12 239 GLY A C 1
ATOM 1779 O O . GLY A 1 239 ? -20.719 -15.289 -2.346 1 92.12 239 GLY A O 1
ATOM 1780 N N . LEU A 1 240 ? -18.844 -14.156 -2.119 1 94.06 240 LEU A N 1
ATOM 1781 C CA . LEU A 1 240 ? -19.5 -13.039 -1.461 1 94.06 240 LEU A CA 1
ATOM 1782 C C . LEU A 1 240 ? -20.297 -12.203 -2.467 1 94.06 240 LEU A C 1
ATOM 1784 O O . LEU A 1 240 ? -21.234 -11.5 -2.096 1 94.06 240 LEU A O 1
ATOM 1788 N N . GLY A 1 241 ? -19.844 -12.258 -3.66 1 95.62 241 GLY A N 1
ATOM 1789 C CA . GLY A 1 241 ? -20.5 -11.461 -4.68 1 95.62 241 GLY A CA 1
ATOM 1790 C C . GLY A 1 241 ? -19.75 -11.438 -6 1 95.62 241 GLY A C 1
ATOM 1791 O O . GLY A 1 241 ? -18.953 -12.328 -6.277 1 95.62 241 GLY A O 1
ATOM 1792 N N . VAL A 1 242 ? -20.141 -10.445 -6.828 1 97.31 242 VAL A N 1
ATOM 1793 C CA . VAL A 1 242 ? -19.531 -10.227 -8.133 1 97.31 242 VAL A CA 1
ATOM 1794 C C . VAL A 1 242 ? -18.828 -8.867 -8.156 1 97.31 242 VAL A C 1
ATOM 1796 O O . VAL A 1 242 ? -19 -8.062 -7.242 1 97.31 242 VAL A O 1
ATOM 1799 N N . ALA A 1 243 ? -18.016 -8.688 -9.172 1 97.38 243 ALA A N 1
ATOM 1800 C CA . ALA A 1 243 ? -17.281 -7.426 -9.219 1 97.38 243 ALA A CA 1
ATOM 1801 C C . ALA A 1 243 ? -16.844 -7.098 -10.648 1 97.38 243 ALA A C 1
ATOM 1803 O O . ALA A 1 243 ? -16.922 -7.949 -11.539 1 97.38 243 ALA A O 1
ATOM 1804 N N . LEU A 1 244 ? -16.5 -5.859 -10.883 1 96.56 244 LEU A N 1
ATOM 1805 C CA . LEU A 1 244 ? -15.797 -5.383 -12.07 1 96.56 244 LEU A CA 1
ATOM 1806 C C . LEU A 1 244 ? -14.359 -4.984 -11.727 1 96.56 244 LEU A C 1
ATOM 1808 O O . LEU A 1 244 ? -14.133 -4.203 -10.797 1 96.56 244 LEU A O 1
ATOM 1812 N N . ILE A 1 245 ? -13.43 -5.551 -12.469 1 92.75 245 ILE A N 1
ATOM 1813 C CA . ILE A 1 245 ? -12.031 -5.27 -12.148 1 92.75 245 ILE A CA 1
ATOM 1814 C C . ILE A 1 245 ? -11.227 -5.164 -13.445 1 92.75 245 ILE A C 1
ATOM 1816 O O . ILE A 1 245 ? -11.727 -5.48 -14.523 1 92.75 245 ILE A O 1
ATOM 1820 N N . ASN A 1 246 ? -10.008 -4.68 -13.281 1 86.81 246 ASN A N 1
ATOM 1821 C CA . ASN A 1 246 ? -9.109 -4.676 -14.438 1 86.81 246 ASN A CA 1
ATOM 1822 C C . ASN A 1 246 ? -8.703 -6.094 -14.836 1 86.81 246 ASN A C 1
ATOM 1824 O O . ASN A 1 246 ? -8.602 -6.977 -13.977 1 86.81 246 ASN A O 1
ATOM 1828 N N . PRO A 1 247 ? -8.445 -6.309 -16.094 1 83.44 247 PRO A N 1
ATOM 1829 C CA . PRO A 1 247 ? -8.203 -7.664 -16.594 1 83.44 247 PRO A CA 1
ATOM 1830 C C . PRO A 1 247 ? -6.895 -8.258 -16.078 1 83.44 247 PRO A C 1
ATOM 1832 O O . PRO A 1 247 ? -6.754 -9.477 -16 1 83.44 247 PRO A O 1
ATOM 1835 N N . LEU A 1 248 ? -5.934 -7.449 -15.742 1 78.31 248 LEU A N 1
ATOM 1836 C CA . LEU A 1 248 ? -4.668 -7.969 -15.234 1 78.31 248 LEU A CA 1
ATOM 1837 C C . LEU A 1 248 ? -4.867 -8.664 -13.891 1 78.31 248 LEU A C 1
ATOM 1839 O O . LEU A 1 248 ? -4.309 -9.734 -13.656 1 78.31 248 LEU A O 1
ATOM 1843 N N . ALA A 1 249 ? -5.59 -8.039 -13.07 1 76.75 249 ALA A N 1
ATOM 1844 C CA . ALA A 1 249 ? -5.91 -8.648 -11.781 1 76.75 249 ALA A CA 1
ATOM 1845 C C . ALA A 1 249 ? -6.742 -9.914 -11.961 1 76.75 249 ALA A C 1
ATOM 1847 O O . ALA A 1 249 ? -6.527 -10.906 -11.266 1 76.75 249 ALA A O 1
ATOM 1848 N N . ALA A 1 250 ? -7.652 -9.852 -12.867 1 82.38 250 ALA A N 1
ATOM 1849 C CA . ALA A 1 250 ? -8.547 -10.984 -13.109 1 82.38 250 ALA A CA 1
ATOM 1850 C C . ALA A 1 250 ? -7.77 -12.203 -13.594 1 82.38 250 ALA A C 1
ATOM 1852 O O . ALA A 1 250 ? -8.055 -13.328 -13.195 1 82.38 250 ALA A O 1
ATOM 1853 N N . ARG A 1 251 ? -6.824 -12.023 -14.406 1 74.5 251 ARG A N 1
ATOM 1854 C CA . ARG A 1 251 ? -6.066 -13.109 -15.016 1 74.5 251 ARG A CA 1
ATOM 1855 C C . ARG A 1 251 ? -5.23 -13.844 -13.969 1 74.5 251 ARG A C 1
ATOM 1857 O O . ARG A 1 251 ? -5.164 -15.07 -13.969 1 74.5 251 ARG A O 1
ATOM 1864 N N . GLU A 1 252 ? -4.629 -13.133 -13.203 1 69.06 252 GLU A N 1
ATOM 1865 C CA . GLU A 1 252 ? -3.746 -13.742 -12.211 1 69.06 252 GLU A CA 1
ATOM 1866 C C . GLU A 1 252 ? -4.543 -14.492 -11.148 1 69.06 252 GLU A C 1
ATOM 1868 O O . GLU A 1 252 ? -4.117 -15.555 -10.688 1 69.06 252 GLU A O 1
ATOM 1873 N N . GLU A 1 253 ? -5.637 -13.93 -10.883 1 65.94 253 GLU A N 1
ATOM 1874 C CA . GLU A 1 253 ? -6.418 -14.492 -9.789 1 65.94 253 GLU A CA 1
ATOM 1875 C C . GLU A 1 253 ? -7.312 -15.633 -10.273 1 65.94 253 GLU A C 1
ATOM 1877 O O . GLU A 1 253 ? -7.793 -16.438 -9.477 1 65.94 253 GLU A O 1
ATOM 1882 N N . TYR A 1 254 ? -7.5 -15.656 -11.531 1 61.38 254 TYR A N 1
ATOM 1883 C CA . TYR A 1 254 ? -8.281 -16.734 -12.125 1 61.38 254 TYR A CA 1
ATOM 1884 C C . TYR A 1 254 ? -7.785 -18.094 -11.633 1 61.38 254 TYR A C 1
ATOM 1886 O O . TYR A 1 254 ? -8.578 -18.938 -11.211 1 61.38 254 TYR A O 1
ATOM 1894 N N . GLU A 1 255 ? -6.598 -18.203 -11.633 1 62.94 255 GLU A N 1
ATOM 1895 C CA . GLU A 1 255 ? -6.043 -19.516 -11.273 1 62.94 255 GLU A CA 1
ATOM 1896 C C . GLU A 1 255 ? -5.973 -19.688 -9.758 1 62.94 255 GLU A C 1
ATOM 1898 O O . GLU A 1 255 ? -6.234 -20.781 -9.242 1 62.94 255 GLU A O 1
ATOM 1903 N N . ALA A 1 256 ? -5.867 -18.656 -9.164 1 63.78 256 ALA A N 1
ATOM 1904 C CA . ALA A 1 256 ? -5.551 -18.766 -7.746 1 63.78 256 ALA A CA 1
ATOM 1905 C C . ALA A 1 256 ? -6.824 -18.812 -6.902 1 63.78 256 ALA A C 1
ATOM 1907 O O . ALA A 1 256 ? -6.871 -19.516 -5.887 1 63.78 256 ALA A O 1
ATOM 1908 N N . ASN A 1 257 ? -7.871 -18.125 -7.297 1 69.56 257 ASN A N 1
ATOM 1909 C CA . ASN A 1 257 ? -9 -17.938 -6.395 1 69.56 257 ASN A CA 1
ATOM 1910 C C . ASN A 1 257 ? -10.266 -18.594 -6.938 1 69.56 257 ASN A C 1
ATOM 1912 O O . ASN A 1 257 ? -11.328 -18.516 -6.316 1 69.56 257 ASN A O 1
ATOM 1916 N N . GLY A 1 258 ? -10.203 -19.297 -8.062 1 79.62 258 GLY A N 1
ATOM 1917 C CA . GLY A 1 258 ? -11.398 -19.953 -8.57 1 79.62 258 GLY A CA 1
ATOM 1918 C C . GLY A 1 258 ? -12.461 -18.984 -9.039 1 79.62 258 GLY A C 1
ATOM 1919 O O . GLY A 1 258 ? -13.633 -19.109 -8.68 1 79.62 258 GLY A O 1
ATOM 1920 N N . VAL A 1 259 ? -12.133 -17.969 -9.672 1 90.06 259 VAL A N 1
ATOM 1921 C CA . VAL A 1 259 ? -13.094 -17.016 -10.195 1 90.06 259 VAL A CA 1
ATOM 1922 C C . VAL A 1 259 ? -13.266 -17.219 -11.703 1 90.06 259 VAL A C 1
ATOM 1924 O O . VAL A 1 259 ? -12.406 -17.812 -12.352 1 90.06 259 VAL A O 1
ATOM 1927 N N . GLU A 1 260 ? -14.406 -16.859 -12.211 1 92.88 260 GLU A N 1
ATOM 1928 C CA . GLU A 1 260 ? -14.688 -16.812 -13.641 1 92.88 260 GLU A CA 1
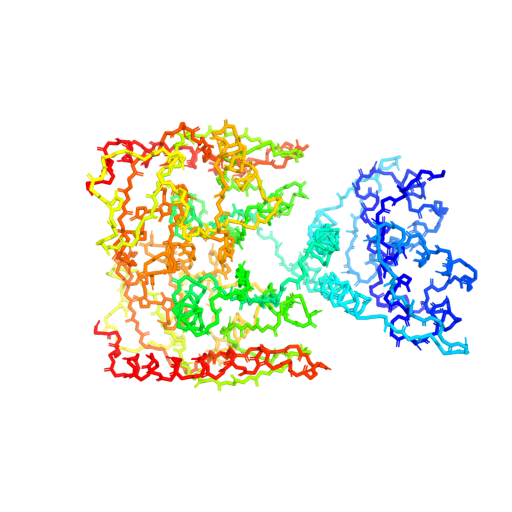ATOM 1929 C C . GLU A 1 260 ? -14.695 -15.375 -14.156 1 92.88 260 GLU A C 1
ATOM 1931 O O . GLU A 1 260 ? -15.133 -14.461 -13.461 1 92.88 260 GLU A O 1
ATOM 1936 N N . VAL A 1 261 ? -14.227 -15.266 -15.383 1 93.56 261 VAL A N 1
ATOM 1937 C CA . VAL A 1 261 ? -14.102 -13.93 -15.961 1 93.56 261 VAL A CA 1
ATOM 1938 C C . VAL A 1 261 ? -15.023 -13.82 -17.172 1 93.56 261 VAL A C 1
ATOM 1940 O O . VAL A 1 261 ? -15.109 -14.742 -17.984 1 93.56 261 VAL A O 1
ATOM 1943 N N . ARG A 1 262 ? -15.766 -12.695 -17.297 1 94.94 262 ARG A N 1
ATOM 1944 C CA . ARG A 1 262 ? -16.594 -12.383 -18.453 1 94.94 262 ARG A CA 1
ATOM 1945 C C . ARG A 1 262 ? -16.344 -10.953 -18.922 1 94.94 262 ARG A C 1
ATOM 1947 O O . ARG A 1 262 ? -16.172 -10.047 -18.125 1 94.94 262 ARG A O 1
ATOM 1954 N N . PRO A 1 263 ? -16.406 -10.836 -20.25 1 95.69 263 PRO A N 1
ATOM 1955 C CA . PRO A 1 263 ? -16.359 -9.453 -20.734 1 95.69 263 PRO A CA 1
ATOM 1956 C C . PRO A 1 263 ? -17.547 -8.625 -20.266 1 95.69 263 PRO A C 1
ATOM 1958 O O . PRO A 1 263 ? -18.625 -9.164 -20.016 1 95.69 263 PRO A O 1
ATOM 1961 N N . PHE A 1 264 ? -17.281 -7.34 -20.078 1 97.19 264 PHE A N 1
ATOM 1962 C CA . PHE A 1 264 ? -18.312 -6.402 -19.625 1 97.19 264 PHE A CA 1
ATOM 1963 C C . PHE A 1 264 ? -18.5 -5.285 -20.641 1 97.19 264 PHE A C 1
ATOM 1965 O O . PHE A 1 264 ? -17.547 -4.816 -21.25 1 97.19 264 PHE A O 1
ATOM 1972 N N . SER A 1 265 ? -19.766 -4.941 -20.906 1 96.75 265 SER A N 1
ATOM 1973 C CA . SER A 1 265 ? -20.156 -3.811 -21.734 1 96.75 265 SER A CA 1
ATOM 1974 C C . SER A 1 265 ? -21.156 -2.916 -21.016 1 96.75 265 SER A C 1
ATOM 1976 O O . SER A 1 265 ? -22.094 -3.41 -20.375 1 96.75 265 SER A O 1
ATOM 1978 N N . PRO A 1 266 ? -20.969 -1.608 -21.062 1 96.88 266 PRO A N 1
ATOM 1979 C CA . PRO A 1 266 ? -20.047 -0.825 -21.891 1 96.88 266 PRO A CA 1
ATOM 1980 C C . PRO A 1 266 ? -18.609 -0.835 -21.344 1 96.88 266 PRO A C 1
ATOM 1982 O O . PRO A 1 266 ? -18.391 -1.187 -20.172 1 96.88 266 PRO A O 1
ATOM 1985 N N . ALA A 1 267 ? -17.734 -0.412 -22.203 1 94.88 267 ALA A N 1
ATOM 1986 C CA . ALA A 1 267 ? -16.312 -0.425 -21.875 1 94.88 267 ALA A CA 1
ATOM 1987 C C . ALA A 1 267 ? -16.016 0.495 -20.688 1 94.88 267 ALA A C 1
ATOM 1989 O O . ALA A 1 267 ? -16.547 1.606 -20.609 1 94.88 267 ALA A O 1
ATOM 1990 N N . VAL A 1 268 ? -15.258 -0.049 -19.75 1 95 268 VAL A N 1
ATOM 1991 C CA . VAL A 1 268 ? -14.672 0.726 -18.656 1 95 268 VAL A CA 1
ATOM 1992 C C . VAL A 1 268 ? -13.148 0.709 -18.781 1 95 268 VAL A C 1
ATOM 1994 O O . VAL A 1 268 ? -12.484 -0.166 -18.219 1 95 268 VAL A O 1
ATOM 1997 N N . PRO A 1 269 ? -12.633 1.678 -19.391 1 93.44 269 PRO A N 1
ATOM 1998 C CA . PRO A 1 269 ? -11.211 1.64 -19.719 1 93.44 269 PRO A CA 1
ATOM 1999 C C . PRO A 1 269 ? -10.312 1.894 -18.516 1 93.44 269 PRO A C 1
ATOM 2001 O O . PRO A 1 269 ? -10.641 2.725 -17.656 1 93.44 269 PRO A O 1
ATOM 2004 N N . VAL A 1 270 ? -9.297 1.164 -18.453 1 90.94 270 VAL A N 1
ATOM 2005 C CA . VAL A 1 270 ? -8.188 1.371 -17.531 1 90.94 270 VAL A CA 1
ATOM 2006 C C . VAL A 1 270 ? -6.867 1.384 -18.312 1 90.94 270 VAL A C 1
ATOM 2008 O O . VAL A 1 270 ? -6.699 0.631 -19.281 1 90.94 270 VAL A O 1
ATOM 2011 N N . THR A 1 271 ? -5.977 2.252 -17.906 1 90.25 271 THR A N 1
ATOM 2012 C CA . THR A 1 271 ? -4.738 2.436 -18.656 1 90.25 271 THR A CA 1
ATOM 2013 C C . THR A 1 271 ? -3.523 2.172 -17.766 1 90.25 271 THR A C 1
ATOM 2015 O O . THR A 1 271 ? -3.383 2.775 -16.703 1 90.25 271 THR A O 1
ATOM 2018 N N . VAL A 1 272 ? -2.756 1.195 -18.219 1 88.75 272 VAL A N 1
ATOM 2019 C CA . VAL A 1 272 ? -1.443 1.034 -17.594 1 88.75 272 VAL A CA 1
ATOM 2020 C C . VAL A 1 272 ? -0.501 2.129 -18.094 1 88.75 272 VAL A C 1
ATOM 2022 O O . VAL A 1 272 ? -0.403 2.369 -19.312 1 88.75 272 VAL A O 1
ATOM 2025 N N . ALA A 1 273 ? 0.104 2.775 -17.188 1 91.12 273 ALA A N 1
ATOM 2026 C CA . ALA A 1 273 ? 0.907 3.926 -17.594 1 91.12 273 ALA A CA 1
ATOM 2027 C C . ALA A 1 273 ? 2.184 4.023 -16.766 1 91.12 273 ALA A C 1
ATOM 2029 O O . ALA A 1 273 ? 2.246 3.504 -15.641 1 91.12 273 ALA A O 1
ATOM 2030 N N . LEU A 1 274 ? 3.156 4.613 -17.391 1 92.19 274 LEU A N 1
ATOM 2031 C CA . LEU A 1 274 ? 4.316 5.113 -16.672 1 92.19 274 LEU A CA 1
ATOM 2032 C C . LEU A 1 274 ? 4.051 6.508 -16.109 1 92.19 274 LEU A C 1
ATOM 2034 O O . LEU A 1 274 ? 3.455 7.348 -16.797 1 92.19 274 LEU A O 1
ATOM 2038 N N . LEU A 1 275 ? 4.438 6.699 -14.898 1 92 275 LEU A N 1
ATOM 2039 C CA . LEU A 1 275 ? 4.156 7.957 -14.219 1 92 275 LEU A CA 1
ATOM 2040 C C . LEU A 1 275 ? 5.449 8.688 -13.875 1 92 275 LEU A C 1
ATOM 2042 O O . LEU A 1 275 ? 6.445 8.062 -13.508 1 92 275 LEU A O 1
ATOM 2046 N N . TYR A 1 276 ? 5.367 10.016 -13.953 1 87.06 276 TYR A N 1
ATOM 2047 C CA . TYR A 1 276 ? 6.492 10.867 -13.586 1 87.06 276 TYR A CA 1
ATOM 2048 C C . TYR A 1 276 ? 6.023 12.07 -12.773 1 87.06 276 TYR A C 1
ATOM 2050 O O . TYR A 1 276 ? 4.902 12.547 -12.953 1 87.06 276 TYR A O 1
ATOM 2058 N N . PRO A 1 277 ? 6.965 12.484 -11.953 1 77.81 277 PRO A N 1
ATOM 2059 C CA . PRO A 1 277 ? 6.633 13.75 -11.297 1 77.81 277 PRO A CA 1
ATOM 2060 C C . PRO A 1 277 ? 6.438 14.898 -12.281 1 77.81 277 PRO A C 1
ATOM 2062 O O . PRO A 1 277 ? 6.977 14.859 -13.391 1 77.81 277 PRO A O 1
ATOM 2065 N N . PRO A 1 278 ? 5.512 15.836 -11.945 1 65 278 PRO A N 1
ATOM 2066 C CA . PRO A 1 278 ? 5.164 16.906 -12.891 1 65 278 PRO A CA 1
ATOM 2067 C C . PRO A 1 278 ? 6.371 17.75 -13.289 1 65 278 PRO A C 1
ATOM 2069 O O . PRO A 1 278 ? 6.512 18.125 -14.453 1 65 278 PRO A O 1
ATOM 2072 N N . TYR A 1 279 ? 7.023 18.406 -12.445 1 57.28 279 TYR A N 1
ATOM 2073 C CA . TYR A 1 279 ? 7.906 19.516 -12.781 1 57.28 279 TYR A CA 1
ATOM 2074 C C . TYR A 1 279 ? 9.359 19.062 -12.828 1 57.28 279 TYR A C 1
ATOM 2076 O O . TYR A 1 279 ? 10.273 19.891 -12.875 1 57.28 279 TYR A O 1
ATOM 2084 N N . HIS A 1 280 ? 9.523 17.844 -13.008 1 56.06 280 HIS A N 1
ATOM 2085 C CA . HIS A 1 280 ? 10.945 17.531 -12.945 1 56.06 280 HIS A CA 1
ATOM 2086 C C . HIS A 1 280 ? 11.469 17.016 -14.281 1 56.06 280 HIS A C 1
ATOM 2088 O O . HIS A 1 280 ? 10.766 16.281 -14.977 1 56.06 280 HIS A O 1
ATOM 2094 N N . THR A 1 281 ? 12.453 17.797 -14.734 1 61.53 281 THR A N 1
ATOM 2095 C CA . THR A 1 281 ? 13.234 17.172 -15.789 1 61.53 281 THR A CA 1
ATOM 2096 C C . THR A 1 281 ? 13.688 15.773 -15.375 1 61.53 281 THR A C 1
ATOM 2098 O O . THR A 1 281 ? 14.211 15.586 -14.273 1 61.53 281 THR A O 1
ATOM 2101 N N . ARG A 1 282 ? 13.406 14.875 -16.297 1 72.88 282 ARG A N 1
ATOM 2102 C CA . ARG A 1 282 ? 13.797 13.492 -16.031 1 72.88 282 ARG A CA 1
ATOM 2103 C C . ARG A 1 282 ? 15.32 13.359 -15.992 1 72.88 282 ARG A C 1
ATOM 2105 O O . ARG A 1 282 ? 16.016 13.875 -16.859 1 72.88 282 ARG A O 1
ATOM 2112 N N . THR A 1 283 ? 15.766 12.859 -14.922 1 74 283 THR A N 1
ATOM 2113 C CA . THR A 1 283 ? 17.188 12.539 -14.883 1 74 283 THR A CA 1
ATOM 2114 C C . THR A 1 283 ? 17.531 11.492 -15.938 1 74 283 THR A C 1
ATOM 2116 O O . THR A 1 283 ? 16.641 10.828 -16.484 1 74 283 THR A O 1
ATOM 2119 N N . ARG A 1 284 ? 18.719 11.398 -16.281 1 78.75 284 ARG A N 1
ATOM 2120 C CA . ARG A 1 284 ? 19.188 10.391 -17.234 1 78.75 284 ARG A CA 1
ATOM 2121 C C . ARG A 1 284 ? 18.797 8.984 -16.766 1 78.75 284 ARG A C 1
ATOM 2123 O O . ARG A 1 284 ? 18.375 8.156 -17.578 1 78.75 284 ARG A O 1
ATOM 2130 N N . LEU A 1 285 ? 18.938 8.805 -15.492 1 82.94 285 LEU A N 1
ATOM 2131 C CA . LEU A 1 285 ? 18.625 7.496 -14.922 1 82.94 285 LEU A CA 1
ATOM 2132 C C . LEU A 1 285 ? 17.156 7.152 -15.117 1 82.94 285 LEU A C 1
ATOM 2134 O O . LEU A 1 285 ? 16.828 6.031 -15.5 1 82.94 285 LEU A O 1
ATOM 2138 N N . VAL A 1 286 ? 16.297 8.078 -14.914 1 87.06 286 VAL A N 1
ATOM 2139 C CA . VAL A 1 286 ? 14.867 7.887 -15.078 1 87.06 286 VAL A CA 1
ATOM 2140 C C . VAL A 1 286 ? 14.539 7.664 -16.547 1 87.06 286 VAL A C 1
ATOM 2142 O O . VAL A 1 286 ? 13.719 6.809 -16.891 1 87.06 286 VAL A O 1
ATOM 2145 N N . SER A 1 287 ? 15.227 8.383 -17.422 1 86.75 287 SER A N 1
ATOM 2146 C CA . SER A 1 287 ? 15.008 8.242 -18.859 1 86.75 287 SER A CA 1
ATOM 2147 C C . SER A 1 287 ? 15.422 6.863 -19.344 1 86.75 287 SER A C 1
ATOM 2149 O O . SER A 1 287 ? 14.711 6.238 -20.141 1 86.75 287 SER A O 1
ATOM 2151 N N . VAL A 1 288 ? 16.547 6.441 -18.906 1 88.69 288 VAL A N 1
ATOM 2152 C CA . VAL A 1 288 ? 17.031 5.125 -19.297 1 88.69 288 VAL A CA 1
ATOM 2153 C C . VAL A 1 288 ? 16.094 4.043 -18.766 1 88.69 288 VAL A C 1
ATOM 2155 O O . VAL A 1 288 ? 15.719 3.127 -19.5 1 88.69 288 VAL A O 1
ATOM 2158 N N . PHE A 1 289 ? 15.727 4.141 -17.484 1 92.56 289 PHE A N 1
ATOM 2159 C CA . PHE A 1 289 ? 14.797 3.176 -16.906 1 92.56 289 PHE A CA 1
ATOM 2160 C C . PHE A 1 289 ? 13.492 3.143 -17.703 1 92.56 289 PHE A C 1
ATOM 2162 O O . PHE A 1 289 ? 12.938 2.068 -17.938 1 92.56 289 PHE A O 1
ATOM 2169 N N . SER A 1 290 ? 13.023 4.293 -18.047 1 90.56 290 SER A N 1
ATOM 2170 C CA . SER A 1 290 ? 11.758 4.418 -18.766 1 90.56 290 SER A CA 1
ATOM 2171 C C . SER A 1 290 ? 11.82 3.717 -20.125 1 90.56 290 SER A C 1
ATOM 2173 O O . SER A 1 290 ? 10.812 3.174 -20.594 1 90.56 290 SER A O 1
ATOM 2175 N N . ARG A 1 291 ? 12.914 3.697 -20.766 1 89.38 291 ARG A N 1
ATOM 2176 C CA . ARG A 1 291 ? 13.078 3 -22.047 1 89.38 291 ARG A CA 1
ATOM 2177 C C . ARG A 1 291 ? 12.914 1.495 -21.859 1 89.38 291 ARG A C 1
ATOM 2179 O O . ARG A 1 291 ? 12.266 0.835 -22.688 1 89.38 291 ARG A O 1
ATOM 2186 N N . TYR A 1 292 ? 13.516 0.987 -20.812 1 90.44 292 TYR A N 1
ATOM 2187 C CA . TYR A 1 292 ? 13.352 -0.429 -20.516 1 90.44 292 TYR A CA 1
ATOM 2188 C C . TYR A 1 292 ? 11.891 -0.754 -20.219 1 90.44 292 TYR A C 1
ATOM 2190 O O . TYR A 1 292 ? 11.375 -1.775 -20.672 1 90.44 292 TYR A O 1
ATOM 2198 N N . ALA A 1 293 ? 11.281 0.109 -19.438 1 91.25 293 ALA A N 1
ATOM 2199 C CA . ALA A 1 293 ? 9.883 -0.089 -19.047 1 91.25 293 ALA A CA 1
ATOM 2200 C C . ALA A 1 293 ? 8.977 -0.117 -20.281 1 91.25 293 ALA A C 1
ATOM 2202 O O . ALA A 1 293 ? 8.141 -1.015 -20.422 1 91.25 293 ALA A O 1
ATOM 2203 N N . HIS A 1 294 ? 9.211 0.771 -21.109 1 88 294 HIS A N 1
ATOM 2204 C CA . HIS A 1 294 ? 8.398 0.856 -22.328 1 88 294 HIS A CA 1
ATOM 2205 C C . HIS A 1 294 ? 8.555 -0.393 -23.188 1 88 294 HIS A C 1
ATOM 2207 O O . HIS A 1 294 ? 7.57 -0.934 -23.688 1 88 294 HIS A O 1
ATOM 2213 N N . GLN A 1 295 ? 9.711 -0.785 -23.359 1 87.5 295 GLN A N 1
ATOM 2214 C CA . GLN A 1 295 ? 10 -1.945 -24.203 1 87.5 295 GLN A CA 1
ATOM 2215 C C . GLN A 1 295 ? 9.352 -3.205 -23.641 1 87.5 295 GLN A C 1
ATOM 2217 O O . GLN A 1 295 ? 8.664 -3.932 -24.375 1 87.5 295 GLN A O 1
ATOM 2222 N N . LEU A 1 296 ? 9.516 -3.418 -22.406 1 87.19 296 LEU A N 1
ATOM 2223 C CA . LEU A 1 296 ? 8.992 -4.641 -21.797 1 87.19 296 LEU A CA 1
ATOM 2224 C C . LEU A 1 296 ? 7.473 -4.598 -21.703 1 87.19 296 LEU A C 1
ATOM 2226 O O . LEU A 1 296 ? 6.812 -5.629 -21.844 1 87.19 296 LEU A O 1
ATOM 2230 N N . MET A 1 297 ? 6.969 -3.461 -21.375 1 85.25 297 MET A N 1
ATOM 2231 C CA . MET A 1 297 ? 5.52 -3.316 -21.297 1 85.25 297 MET A CA 1
ATOM 2232 C C . MET A 1 297 ? 4.875 -3.607 -22.656 1 85.25 297 MET A C 1
ATOM 2234 O O . MET A 1 297 ? 3.83 -4.254 -22.719 1 85.25 297 MET A O 1
ATOM 2238 N N . GLN A 1 298 ? 5.457 -3.162 -23.656 1 80.81 298 GLN A N 1
ATOM 2239 C CA . GLN A 1 298 ? 4.945 -3.41 -25 1 80.81 298 GLN A CA 1
ATOM 2240 C C . GLN A 1 298 ? 4.996 -4.895 -25.344 1 80.81 298 GLN A C 1
ATOM 2242 O O . GLN A 1 298 ? 4.07 -5.43 -25.953 1 80.81 298 GLN A O 1
ATOM 2247 N N . GLU A 1 299 ? 6.035 -5.496 -24.938 1 79.69 299 GLU A N 1
ATOM 2248 C CA . GLU A 1 299 ? 6.191 -6.926 -25.188 1 79.69 299 GLU A CA 1
ATOM 2249 C C . GLU A 1 299 ? 5.141 -7.738 -24.438 1 79.69 299 GLU A C 1
ATOM 2251 O O . GLU A 1 299 ? 4.57 -8.68 -25 1 79.69 299 GLU A O 1
ATOM 2256 N N . GLU A 1 300 ? 4.953 -7.363 -23.203 1 74 300 GLU A N 1
ATOM 2257 C CA . GLU A 1 300 ? 3.992 -8.102 -22.375 1 74 300 GLU A CA 1
ATOM 2258 C C . GLU A 1 300 ? 2.564 -7.855 -22.859 1 74 300 GLU A C 1
ATOM 2260 O O . GLU A 1 300 ? 1.721 -8.75 -22.797 1 74 300 GLU A O 1
ATOM 2265 N N . MET A 1 301 ? 2.334 -6.723 -23.172 1 69.12 301 MET A N 1
ATOM 2266 C CA . MET A 1 301 ? 0.998 -6.363 -23.641 1 69.12 301 MET A CA 1
ATOM 2267 C C . MET A 1 301 ? 0.662 -7.094 -24.938 1 69.12 301 MET A C 1
ATOM 2269 O O . MET A 1 301 ? -0.488 -7.473 -25.156 1 69.12 301 MET A O 1
ATOM 2273 N N . ALA A 1 302 ? 1.648 -7.176 -25.672 1 65.75 302 ALA A N 1
ATOM 2274 C CA . ALA A 1 302 ? 1.456 -7.953 -26.891 1 65.75 302 ALA A CA 1
ATOM 2275 C C . ALA A 1 302 ? 1.056 -9.391 -26.562 1 65.75 302 ALA A C 1
ATOM 2277 O O . ALA A 1 302 ? 0.214 -9.977 -27.25 1 65.75 302 ALA A O 1
ATOM 2278 N N . ASP A 1 303 ? 1.505 -9.773 -25.469 1 63.47 303 ASP A N 1
ATOM 2279 C CA . ASP A 1 303 ? 1.194 -11.133 -25.047 1 63.47 303 ASP A CA 1
ATOM 2280 C C . ASP A 1 303 ? -0.224 -11.219 -24.484 1 63.47 303 ASP A C 1
ATOM 2282 O O . ASP A 1 303 ? -0.924 -12.211 -24.719 1 63.47 303 ASP A O 1
ATOM 2286 N N . LEU A 1 304 ? -0.562 -10.242 -23.734 1 61.34 304 LEU A N 1
ATOM 2287 C CA . LEU A 1 304 ? -1.901 -10.211 -23.156 1 61.34 304 LEU A CA 1
ATOM 2288 C C . LEU A 1 304 ? -2.961 -10.094 -24.25 1 61.34 304 LEU A C 1
ATOM 2290 O O . LEU A 1 304 ? -4.051 -10.656 -24.125 1 61.34 304 LEU A O 1
ATOM 2294 N N . LYS A 1 305 ? -2.672 -9.172 -25.141 1 59.09 305 LYS A N 1
ATOM 2295 C CA . LYS A 1 305 ? -3.588 -9.047 -26.281 1 59.09 305 LYS A CA 1
ATOM 2296 C C . LYS A 1 305 ? -3.695 -10.367 -27.047 1 59.09 305 LYS A C 1
ATOM 2298 O O . LYS A 1 305 ? -4.77 -10.711 -27.547 1 59.09 305 LYS A O 1
ATOM 2303 N N . ALA A 1 306 ? -2.555 -10.992 -27.172 1 49.59 306 ALA A N 1
ATOM 2304 C CA . ALA A 1 306 ? -2.494 -12.234 -27.953 1 49.59 306 ALA A CA 1
ATOM 2305 C C . ALA A 1 306 ? -3.1 -13.398 -27.172 1 49.59 306 ALA A C 1
ATOM 2307 O O . ALA A 1 306 ? -3.594 -14.359 -27.766 1 49.59 306 ALA A O 1
ATOM 2308 N N . ARG A 1 307 ? -2.902 -13.516 -25.875 1 46.28 307 ARG A N 1
ATOM 2309 C CA . ARG A 1 307 ? -3.475 -14.594 -25.078 1 46.28 307 ARG A CA 1
ATOM 2310 C C . ARG A 1 307 ? -4.617 -14.086 -24.203 1 46.28 307 ARG A C 1
ATOM 2312 O O . ARG A 1 307 ? -4.453 -13.906 -22.984 1 46.28 307 ARG A O 1
ATOM 2319 N N . PRO A 1 308 ? -5.625 -13.609 -24.828 1 43.91 308 PRO A N 1
ATOM 2320 C CA . PRO A 1 308 ? -6.789 -13.266 -24.016 1 43.91 308 PRO A CA 1
ATOM 2321 C C . PRO A 1 308 ? -7.203 -14.398 -23.062 1 43.91 308 PRO A C 1
ATOM 2323 O O . PRO A 1 308 ? -6.879 -15.562 -23.312 1 43.91 308 PRO A O 1
ATOM 2326 N N . GLY A 1 309 ? -7.289 -14.242 -21.672 1 40.53 309 GLY A N 1
ATOM 2327 C CA . GLY A 1 309 ? -7.727 -15.336 -20.812 1 40.53 309 GLY A CA 1
ATOM 2328 C C . GLY A 1 309 ? -8.508 -16.406 -21.578 1 40.53 309 GLY A C 1
ATOM 2329 O O . GLY A 1 309 ? -9.422 -16.078 -22.328 1 40.53 309 GLY A O 1
ATOM 2330 N N . ARG A 1 310 ? -7.754 -17.531 -21.984 1 34.22 310 ARG A N 1
ATOM 2331 C CA . ARG A 1 310 ? -8.562 -18.672 -22.406 1 34.22 310 ARG A CA 1
ATOM 2332 C C . ARG A 1 310 ? -9.578 -19.047 -21.328 1 34.22 310 ARG A C 1
ATOM 2334 O O . ARG A 1 310 ? -9.297 -18.922 -20.141 1 34.22 310 ARG A O 1
ATOM 2341 N N . MET B 1 1 ? 20.797 22.938 23.031 1 31.7 1 MET B N 1
ATOM 2342 C CA . MET B 1 1 ? 19.406 23.188 22.688 1 31.7 1 MET B CA 1
ATOM 2343 C C . MET B 1 1 ? 18.781 21.953 22.031 1 31.7 1 MET B C 1
ATOM 2345 O O . MET B 1 1 ? 19.344 21.391 21.109 1 31.7 1 MET B O 1
ATOM 2349 N N . ALA B 1 2 ? 17.969 21.328 22.656 1 41.72 2 ALA B N 1
ATOM 2350 C CA . ALA B 1 2 ? 17.484 19.984 22.359 1 41.72 2 ALA B CA 1
ATOM 2351 C C . ALA B 1 2 ? 17.016 19.859 20.922 1 41.72 2 ALA B C 1
ATOM 2353 O O . ALA B 1 2 ? 16.375 20.781 20.391 1 41.72 2 ALA B O 1
ATOM 2354 N N . ILE B 1 3 ? 17.594 19.234 20.062 1 45.47 3 ILE B N 1
ATOM 2355 C CA . ILE B 1 3 ? 17.391 18.906 18.656 1 45.47 3 ILE B CA 1
ATOM 2356 C C . ILE B 1 3 ? 15.93 18.516 18.422 1 45.47 3 ILE B C 1
ATOM 2358 O O . ILE B 1 3 ? 15.445 17.531 18.969 1 45.47 3 ILE B O 1
ATOM 2362 N N . THR B 1 4 ? 15.055 19.453 18.219 1 57.25 4 THR B N 1
ATOM 2363 C CA . THR B 1 4 ? 13.594 19.422 18.125 1 57.25 4 THR B CA 1
ATOM 2364 C C . THR B 1 4 ? 13.164 18.5 16.984 1 57.25 4 THR B C 1
ATOM 2366 O O . THR B 1 4 ? 13.867 18.375 15.977 1 57.25 4 THR B O 1
ATOM 2369 N N . ARG B 1 5 ? 12.406 17.531 17.219 1 62.38 5 ARG B N 1
ATOM 2370 C CA . ARG B 1 5 ? 11.719 16.641 16.297 1 62.38 5 ARG B CA 1
ATOM 2371 C C . ARG B 1 5 ? 11.047 17.422 15.18 1 62.38 5 ARG B C 1
ATOM 2373 O O . ARG B 1 5 ? 10.688 18.578 15.359 1 62.38 5 ARG B O 1
ATOM 2380 N N . MET B 1 6 ? 11.273 16.844 13.984 1 72.75 6 MET B N 1
ATOM 2381 C CA . MET B 1 6 ? 10.594 17.438 12.844 1 72.75 6 MET B CA 1
ATOM 2382 C C . MET B 1 6 ? 9.102 17.594 13.125 1 72.75 6 MET B C 1
ATOM 2384 O O . MET B 1 6 ? 8.422 16.641 13.477 1 72.75 6 MET B O 1
ATOM 2388 N N . GLY B 1 7 ? 8.727 18.797 13.242 1 70.94 7 GLY B N 1
ATOM 2389 C CA . GLY B 1 7 ? 7.316 19.062 13.461 1 70.94 7 GLY B CA 1
ATOM 2390 C C . GLY B 1 7 ? 6.617 19.609 12.227 1 70.94 7 GLY B C 1
ATOM 2391 O O . GLY B 1 7 ? 7.266 19.953 11.242 1 70.94 7 GLY B O 1
ATOM 2392 N N . LEU B 1 8 ? 5.32 19.641 12.297 1 71.75 8 LEU B N 1
ATOM 2393 C CA . LEU B 1 8 ? 4.516 20.125 11.18 1 71.75 8 LEU B CA 1
ATOM 2394 C C . LEU B 1 8 ? 4.859 21.578 10.852 1 71.75 8 LEU B C 1
ATOM 2396 O O . LEU B 1 8 ? 4.824 21.984 9.688 1 71.75 8 LEU B O 1
ATOM 2400 N N . ARG B 1 9 ? 5.215 22.297 11.883 1 75.38 9 ARG B N 1
ATOM 2401 C CA . ARG B 1 9 ? 5.547 23.703 11.68 1 75.38 9 ARG B CA 1
ATOM 2402 C C . ARG B 1 9 ? 6.785 23.859 10.805 1 75.38 9 ARG B C 1
ATOM 2404 O O . ARG B 1 9 ? 6.875 24.781 10 1 75.38 9 ARG B O 1
ATOM 2411 N N . HIS B 1 10 ? 7.734 22.953 11.047 1 84.5 10 HIS B N 1
ATOM 2412 C CA . HIS B 1 10 ? 8.93 22.953 10.203 1 84.5 10 HIS B CA 1
ATOM 2413 C C . HIS B 1 10 ? 8.57 22.719 8.742 1 84.5 10 HIS B C 1
ATOM 2415 O O . HIS B 1 10 ? 9.062 23.422 7.859 1 84.5 10 HIS B O 1
ATOM 2421 N N . ILE B 1 11 ? 7.68 21.734 8.648 1 81.06 11 ILE B N 1
ATOM 2422 C CA . ILE B 1 11 ? 7.34 21.297 7.301 1 81.06 11 ILE B CA 1
ATOM 2423 C C . ILE B 1 11 ? 6.52 22.359 6.594 1 81.06 11 ILE B C 1
ATOM 2425 O O . ILE B 1 11 ? 6.723 22.625 5.406 1 81.06 11 ILE B O 1
ATOM 2429 N N . GLU B 1 12 ? 5.629 23 7.285 1 79.38 12 GLU B N 1
ATOM 2430 C CA . GLU B 1 12 ? 4.824 24.062 6.719 1 79.38 12 GLU B CA 1
ATOM 2431 C C . GLU B 1 12 ? 5.691 25.25 6.301 1 79.38 12 GLU B C 1
ATOM 2433 O O . GLU B 1 12 ? 5.504 25.812 5.223 1 79.38 12 GLU B O 1
ATOM 2438 N N . ALA B 1 13 ? 6.562 25.609 7.195 1 85.62 13 ALA B N 1
ATOM 2439 C CA . ALA B 1 13 ? 7.473 26.719 6.895 1 85.62 13 ALA B CA 1
ATOM 2440 C C . ALA B 1 13 ? 8.32 26.406 5.66 1 85.62 13 ALA B C 1
ATOM 2442 O O . ALA B 1 13 ? 8.422 27.234 4.754 1 85.62 13 ALA B O 1
ATOM 2443 N N . PHE B 1 14 ? 8.859 25.203 5.629 1 89.81 14 PHE B N 1
ATOM 2444 C CA . PHE B 1 14 ? 9.703 24.766 4.52 1 89.81 14 PHE B CA 1
ATOM 2445 C C . PHE B 1 14 ? 8.922 24.781 3.213 1 89.81 14 PHE B C 1
ATOM 2447 O O . PHE B 1 14 ? 9.391 25.328 2.209 1 89.81 14 PHE B O 1
ATOM 2454 N N . ARG B 1 15 ? 7.766 24.219 3.342 1 80.56 15 ARG B N 1
ATOM 2455 C CA . ARG B 1 15 ? 6.918 24.172 2.154 1 80.56 15 ARG B CA 1
ATOM 2456 C C . ARG B 1 15 ? 6.59 25.562 1.654 1 80.56 15 ARG B C 1
ATOM 2458 O O . ARG B 1 15 ? 6.609 25.828 0.449 1 80.56 15 ARG B O 1
ATOM 2465 N N . ALA B 1 16 ? 6.238 26.484 2.527 1 80.06 16 ALA B N 1
ATOM 2466 C CA . ALA B 1 16 ? 5.91 27.859 2.172 1 80.06 16 ALA B CA 1
ATOM 2467 C C . ALA B 1 16 ? 7.098 28.547 1.501 1 80.06 16 ALA B C 1
ATOM 2469 O O . ALA B 1 16 ? 6.93 29.25 0.501 1 80.06 16 ALA B O 1
ATOM 2470 N N . VAL B 1 17 ? 8.234 28.312 2.004 1 86.69 17 VAL B N 1
ATOM 2471 C CA . VAL B 1 17 ? 9.43 28.922 1.43 1 86.69 17 VAL B CA 1
ATOM 2472 C C . VAL B 1 17 ? 9.688 28.359 0.035 1 86.69 17 VAL B C 1
ATOM 2474 O O . VAL B 1 17 ? 10.008 29.109 -0.895 1 86.69 17 VAL B O 1
ATOM 2477 N N . MET B 1 18 ? 9.539 27.078 -0.025 1 83.12 18 MET B N 1
ATOM 2478 C CA . MET B 1 18 ? 9.75 26.422 -1.314 1 83.12 18 MET B CA 1
ATOM 2479 C C . MET B 1 18 ? 8.766 26.953 -2.357 1 83.12 18 MET B C 1
ATOM 2481 O O . MET B 1 18 ? 9.133 27.141 -3.518 1 83.12 18 MET B O 1
ATOM 2485 N N . MET B 1 19 ? 7.566 27.156 -1.97 1 74.62 19 MET B N 1
ATOM 2486 C CA . MET B 1 19 ? 6.492 27.562 -2.877 1 74.62 19 MET B CA 1
ATOM 2487 C C . MET B 1 19 ? 6.613 29.031 -3.248 1 74.62 19 MET B C 1
ATOM 2489 O O . MET B 1 19 ? 6.273 29.422 -4.363 1 74.62 19 MET B O 1
ATOM 2493 N N . THR B 1 20 ? 7.117 29.859 -2.303 1 75.5 20 THR B N 1
ATOM 2494 C CA . THR B 1 20 ? 7.121 31.312 -2.521 1 75.5 20 THR B CA 1
ATOM 2495 C C . THR B 1 20 ? 8.5 31.781 -2.98 1 75.5 20 THR B C 1
ATOM 2497 O O . THR B 1 20 ? 8.625 32.875 -3.551 1 75.5 20 THR B O 1
ATOM 2500 N N . GLY B 1 21 ? 9.484 30.922 -2.664 1 80.44 21 GLY B N 1
ATOM 2501 C CA . GLY B 1 21 ? 10.852 31.281 -3.02 1 80.44 21 GLY B CA 1
ATOM 2502 C C . GLY B 1 21 ? 11.438 32.344 -2.127 1 80.44 21 GLY B C 1
ATOM 2503 O O . GLY B 1 21 ? 12.5 32.906 -2.43 1 80.44 21 GLY B O 1
ATOM 2504 N N . SER B 1 22 ? 10.641 32.719 -1.104 1 86.25 22 SER B N 1
ATOM 2505 C CA . SER B 1 22 ? 11.039 33.812 -0.227 1 86.25 22 SER B CA 1
ATOM 2506 C C . SER B 1 22 ? 10.656 33.531 1.221 1 86.25 22 SER B C 1
ATOM 2508 O O . SER B 1 22 ? 9.562 33.031 1.491 1 86.25 22 SER B O 1
ATOM 2510 N N . MET B 1 23 ? 11.633 33.844 2.109 1 89.75 23 MET B N 1
ATOM 2511 C CA . MET B 1 23 ? 11.344 33.688 3.531 1 89.75 23 MET B CA 1
ATOM 2512 C C . MET B 1 23 ? 10.242 34.656 3.975 1 89.75 23 MET B C 1
ATOM 2514 O O . MET B 1 23 ? 9.375 34.281 4.766 1 89.75 23 MET B O 1
ATOM 2518 N N . THR B 1 24 ? 10.289 35.875 3.422 1 88.88 24 THR B N 1
ATOM 2519 C CA . THR B 1 24 ? 9.312 36.906 3.775 1 88.88 24 THR B CA 1
ATOM 2520 C C . THR B 1 24 ? 7.926 36.531 3.254 1 88.88 24 THR B C 1
ATOM 2522 O O . THR B 1 24 ? 6.934 36.625 3.979 1 88.88 24 THR B O 1
ATOM 2525 N N . ALA B 1 25 ? 7.902 36.156 2.061 1 86.12 25 ALA B N 1
ATOM 2526 C CA . ALA B 1 25 ? 6.625 35.75 1.469 1 86.12 25 ALA B CA 1
ATOM 2527 C C . ALA B 1 25 ? 6.062 34.531 2.166 1 86.12 25 ALA B C 1
ATOM 2529 O O . ALA B 1 25 ? 4.848 34.406 2.361 1 86.12 25 ALA B O 1
ATOM 2530 N N . ALA B 1 26 ? 6.941 33.594 2.518 1 87 26 ALA B N 1
ATOM 2531 C CA . ALA B 1 26 ? 6.535 32.375 3.246 1 87 26 ALA B CA 1
ATOM 2532 C C . ALA B 1 26 ? 5.922 32.75 4.598 1 87 26 ALA B C 1
ATOM 2534 O O . ALA B 1 26 ? 4.914 32.156 5.004 1 87 26 ALA B O 1
ATOM 2535 N N . ALA B 1 27 ? 6.477 33.688 5.266 1 88.5 27 ALA B N 1
ATOM 2536 C CA . ALA B 1 27 ? 5.98 34.125 6.562 1 88.5 27 ALA B CA 1
ATOM 2537 C C . ALA B 1 27 ? 4.547 34.656 6.453 1 88.5 27 ALA B C 1
ATOM 2539 O O . ALA B 1 27 ? 3.697 34.312 7.281 1 88.5 27 ALA B O 1
ATOM 2540 N N . ARG B 1 28 ? 4.266 35.406 5.426 1 79.94 28 ARG B N 1
ATOM 2541 C CA . ARG B 1 28 ? 2.918 35.906 5.172 1 79.94 28 ARG B CA 1
ATOM 2542 C C . ARG B 1 28 ? 1.939 34.781 4.934 1 79.94 28 ARG B C 1
ATOM 2544 O O . ARG B 1 28 ? 0.828 34.781 5.465 1 79.94 28 ARG B O 1
ATOM 2551 N N . ARG B 1 29 ? 2.439 33.781 4.258 1 75.06 29 ARG B N 1
ATOM 2552 C CA . ARG B 1 29 ? 1.595 32.656 3.859 1 75.06 29 ARG B CA 1
ATOM 2553 C C . ARG B 1 29 ? 1.212 31.812 5.066 1 75.06 29 ARG B C 1
ATOM 2555 O O . ARG B 1 29 ? 0.096 31.297 5.137 1 75.06 29 ARG B O 1
ATOM 2562 N N . VAL B 1 30 ? 2.119 31.641 5.938 1 75.38 30 VAL B N 1
ATOM 2563 C CA . VAL B 1 30 ? 1.854 30.766 7.074 1 75.38 30 VAL B CA 1
ATOM 2564 C C . VAL B 1 30 ? 1.469 31.594 8.297 1 75.38 30 VAL B C 1
ATOM 2566 O O . VAL B 1 30 ? 1.411 31.078 9.414 1 75.38 30 VAL B O 1
ATOM 2569 N N . HIS B 1 31 ? 1.28 32.906 8.07 1 77.12 31 HIS B N 1
ATOM 2570 C CA . HIS B 1 31 ? 0.773 33.844 9.062 1 77.12 31 HIS B CA 1
ATOM 2571 C C . HIS B 1 31 ? 1.688 33.906 10.281 1 77.12 31 HIS B C 1
ATOM 2573 O O . HIS B 1 31 ? 1.227 33.781 11.414 1 77.12 31 HIS B O 1
ATOM 2579 N N . THR B 1 32 ? 2.871 34.031 9.984 1 83.31 32 THR B N 1
ATOM 2580 C CA . THR B 1 32 ? 3.863 34.219 11.031 1 83.31 32 THR B CA 1
ATOM 2581 C C . THR B 1 32 ? 4.926 35.219 10.609 1 83.31 32 THR B C 1
ATOM 2583 O O . THR B 1 32 ? 4.746 35.938 9.617 1 83.31 32 THR B O 1
ATOM 2586 N N . SER B 1 33 ? 5.914 35.469 11.484 1 89.31 33 SER B N 1
ATOM 2587 C CA . SER B 1 33 ? 6.965 36.438 11.195 1 89.31 33 SER B CA 1
ATOM 2588 C C . SER B 1 33 ? 8.117 35.781 10.438 1 89.31 33 SER B C 1
ATOM 2590 O O . SER B 1 33 ? 8.32 34.562 10.516 1 89.31 33 SER B O 1
ATOM 2592 N N . GLN B 1 34 ? 8.766 36.625 9.641 1 89.88 34 GLN B N 1
ATOM 2593 C CA . GLN B 1 34 ? 9.891 36.156 8.852 1 89.88 34 GLN B CA 1
ATOM 2594 C C . GLN B 1 34 ? 10.984 35.594 9.75 1 89.88 34 GLN B C 1
ATOM 2596 O O . GLN B 1 34 ? 11.539 34.531 9.453 1 89.88 34 GLN B O 1
ATOM 2601 N N . PRO B 1 35 ? 11.344 36.219 10.906 1 91.75 35 PRO B N 1
ATOM 2602 C CA . PRO B 1 35 ? 12.352 35.625 11.766 1 91.75 35 PRO B CA 1
ATOM 2603 C C . PRO B 1 35 ? 11.93 34.219 12.258 1 91.75 35 PRO B C 1
ATOM 2605 O O . PRO B 1 35 ? 12.773 33.344 12.391 1 91.75 35 PRO B O 1
ATOM 2608 N N . HIS B 1 36 ? 10.703 34.062 12.461 1 90.62 36 HIS B N 1
ATOM 2609 C CA . HIS B 1 36 ? 10.195 32.781 12.914 1 90.62 36 HIS B CA 1
ATOM 2610 C C . HIS B 1 36 ? 10.344 31.703 11.836 1 90.62 36 HIS B C 1
ATOM 2612 O O . HIS B 1 36 ? 10.773 30.578 12.117 1 90.62 36 HIS B O 1
ATOM 2618 N N . VAL B 1 37 ? 10.031 32.031 10.633 1 91.38 37 VAL B N 1
ATOM 2619 C CA . VAL B 1 37 ? 10.188 31.125 9.516 1 91.38 37 VAL B CA 1
ATOM 2620 C C . VAL B 1 37 ? 11.656 30.766 9.344 1 91.38 37 VAL B C 1
ATOM 2622 O O . VAL B 1 37 ? 12 29.594 9.133 1 91.38 37 VAL B O 1
ATOM 2625 N N . SER B 1 38 ? 12.477 31.75 9.445 1 91.31 38 SER B N 1
ATOM 2626 C CA . SER B 1 38 ? 13.914 31.516 9.312 1 91.31 38 SER B CA 1
ATOM 2627 C C . SER B 1 38 ? 14.414 30.531 10.367 1 91.31 38 SER B C 1
ATOM 2629 O O . SER B 1 38 ? 15.203 29.641 10.062 1 91.31 38 SER B O 1
ATOM 2631 N N . ARG B 1 39 ? 13.953 30.734 11.523 1 91.44 39 ARG B N 1
ATOM 2632 C CA . ARG B 1 39 ? 14.336 29.859 12.617 1 91.44 39 ARG B CA 1
ATOM 2633 C C . ARG B 1 39 ? 13.859 28.438 12.367 1 91.44 39 ARG B C 1
ATOM 2635 O O . ARG B 1 39 ? 14.586 27.469 12.633 1 91.44 39 ARG B O 1
ATOM 2642 N N . LEU B 1 40 ? 12.641 28.297 11.93 1 90 40 LEU B N 1
ATOM 2643 C CA . LEU B 1 40 ? 12.078 26.984 11.641 1 90 40 LEU B CA 1
ATOM 2644 C C . LEU B 1 40 ? 12.875 26.281 10.562 1 90 40 LEU B C 1
ATOM 2646 O O . LEU B 1 40 ? 13.109 25.062 10.648 1 90 40 LEU B O 1
ATOM 2650 N N . ILE B 1 41 ? 13.297 27 9.57 1 91.75 41 ILE B N 1
ATOM 2651 C CA . ILE B 1 41 ? 14.078 26.422 8.484 1 91.75 41 ILE B CA 1
ATOM 2652 C C . ILE B 1 41 ? 15.438 25.969 9.008 1 91.75 41 ILE B C 1
ATOM 2654 O O . ILE B 1 41 ? 15.898 24.875 8.688 1 91.75 41 ILE B O 1
ATOM 2658 N N . ALA B 1 42 ? 16.016 26.812 9.805 1 91.19 42 ALA B N 1
ATOM 2659 C CA . ALA B 1 42 ? 17.297 26.453 10.406 1 91.19 42 ALA B CA 1
ATOM 2660 C C . ALA B 1 42 ? 17.172 25.188 11.258 1 91.19 42 ALA B C 1
ATOM 2662 O O . ALA B 1 42 ? 18.031 24.312 11.203 1 91.19 42 ALA B O 1
ATOM 2663 N N . GLN B 1 43 ? 16.188 25.203 12.023 1 89.06 43 GLN B N 1
ATOM 2664 C CA . GLN B 1 43 ? 15.938 24.031 12.844 1 89.06 43 GLN B CA 1
ATOM 2665 C C . GLN B 1 43 ? 15.75 22.781 11.984 1 89.06 43 GLN B C 1
ATOM 2667 O O . GLN B 1 43 ? 16.281 21.719 12.297 1 89.06 43 GLN B O 1
ATOM 2672 N N . LEU B 1 44 ? 14.984 22.906 10.93 1 89.12 44 LEU B N 1
ATOM 2673 C CA . LEU B 1 44 ? 14.734 21.781 10.031 1 89.12 44 LEU B CA 1
ATOM 2674 C C . LEU B 1 44 ? 16.031 21.297 9.391 1 89.12 44 LEU B C 1
ATOM 2676 O O . LEU B 1 44 ? 16.234 20.094 9.234 1 89.12 44 LEU B O 1
ATOM 2680 N N . GLU B 1 45 ? 16.844 22.219 9.008 1 89.81 45 GLU B N 1
ATOM 2681 C CA . GLU B 1 45 ? 18.141 21.859 8.438 1 89.81 45 GLU B CA 1
ATOM 2682 C C . GLU B 1 45 ? 18.984 21.094 9.453 1 89.81 45 GLU B C 1
ATOM 2684 O O . GLU B 1 45 ? 19.688 20.125 9.086 1 89.81 45 GLU B O 1
ATOM 2689 N N . ALA B 1 46 ? 18.891 21.516 10.68 1 85.88 46 ALA B N 1
ATOM 2690 C CA . ALA B 1 46 ? 19.594 20.797 11.742 1 85.88 46 ALA B CA 1
ATOM 2691 C C . ALA B 1 46 ? 19.047 19.406 11.938 1 85.88 46 ALA B C 1
ATOM 2693 O O . ALA B 1 46 ? 19.797 18.453 12.172 1 85.88 46 ALA B O 1
ATOM 2694 N N . ILE B 1 47 ? 17.812 19.328 11.852 1 80.88 47 ILE B N 1
ATOM 2695 C CA . ILE B 1 47 ? 17.141 18.047 12.039 1 80.88 47 ILE B CA 1
ATOM 2696 C C . ILE B 1 47 ? 17.484 17.109 10.883 1 80.88 47 ILE B C 1
ATOM 2698 O O . ILE B 1 47 ? 17.812 15.938 11.102 1 80.88 47 ILE B O 1
ATOM 2702 N N . THR B 1 48 ? 17.359 17.672 9.703 1 81.88 48 THR B N 1
ATOM 2703 C CA . THR B 1 48 ? 17.578 16.859 8.508 1 81.88 48 THR B CA 1
ATOM 2704 C C . THR B 1 48 ? 19.062 16.625 8.281 1 81.88 48 THR B C 1
ATOM 2706 O O . THR B 1 48 ? 19.453 15.68 7.59 1 81.88 48 THR B O 1
ATOM 2709 N N . GLN B 1 49 ? 19.875 17.516 8.828 1 81.62 49 GLN B N 1
ATOM 2710 C CA . GLN B 1 49 ? 21.328 17.438 8.797 1 81.62 49 GLN B CA 1
ATOM 2711 C C . GLN B 1 49 ? 21.859 17.656 7.391 1 81.62 49 GLN B C 1
ATOM 2713 O O . GLN B 1 49 ? 22.844 17.031 6.988 1 81.62 49 GLN B O 1
ATOM 2718 N N . PHE B 1 50 ? 21.203 18.359 6.578 1 81.19 50 PHE B N 1
ATOM 2719 C CA . PHE B 1 50 ? 21.672 18.906 5.305 1 81.19 50 PHE B CA 1
ATOM 2720 C C . PHE B 1 50 ? 21.016 20.25 5.012 1 81.19 50 PHE B C 1
ATOM 2722 O O . PHE B 1 50 ? 19.906 20.516 5.469 1 81.19 50 PHE B O 1
ATOM 2729 N N . PRO B 1 51 ? 21.766 21.109 4.324 1 86.75 51 PRO B N 1
ATOM 2730 C CA . PRO B 1 51 ? 21.172 22.406 3.979 1 86.75 51 PRO B CA 1
ATOM 2731 C C . PRO B 1 51 ? 19.984 22.266 3.029 1 86.75 51 PRO B C 1
ATOM 2733 O O . PRO B 1 51 ? 20 21.438 2.121 1 86.75 51 PRO B O 1
ATOM 2736 N N . LEU B 1 52 ? 18.953 22.953 3.324 1 90 52 LEU B N 1
ATOM 2737 C CA . LEU B 1 52 ? 17.766 22.938 2.49 1 90 52 LEU B CA 1
ATOM 2738 C C . LEU B 1 52 ? 17.812 24.031 1.434 1 90 52 LEU B C 1
ATOM 2740 O O . LEU B 1 52 ? 17.266 23.875 0.342 1 90 52 LEU B O 1
ATOM 2744 N N . PHE B 1 53 ? 18.484 25.109 1.799 1 89.75 53 PHE B N 1
ATOM 2745 C CA . PHE B 1 53 ? 18.578 26.25 0.891 1 89.75 53 PHE B CA 1
ATOM 2746 C C . PHE B 1 53 ? 20.016 26.766 0.812 1 89.75 53 PHE B C 1
ATOM 2748 O O . PHE B 1 53 ? 20.781 26.641 1.773 1 89.75 53 PHE B O 1
ATOM 2755 N N . ASP B 1 54 ? 20.359 27.125 -0.426 1 85.06 54 ASP B N 1
ATOM 2756 C CA . ASP B 1 54 ? 21.594 27.859 -0.625 1 85.06 54 ASP B CA 1
ATOM 2757 C C . ASP B 1 54 ? 21.344 29.359 -0.621 1 85.06 54 ASP B C 1
ATOM 2759 O O . ASP B 1 54 ? 20.359 29.828 -1.173 1 85.06 54 ASP B O 1
ATOM 2763 N N . ARG B 1 55 ? 22.047 30.031 0.216 1 72 55 ARG B N 1
ATOM 2764 C CA . ARG B 1 55 ? 21.938 31.5 0.256 1 72 55 ARG B CA 1
ATOM 2765 C C . ARG B 1 55 ? 23.031 32.156 -0.584 1 72 55 ARG B C 1
ATOM 2767 O O . ARG B 1 55 ? 24.219 31.969 -0.311 1 72 55 ARG B O 1
ATOM 2774 N N . ASN B 1 56 ? 22.828 32.219 -1.858 1 66.25 56 ASN B N 1
ATOM 2775 C CA . ASN B 1 56 ? 23.766 33 -2.65 1 66.25 56 ASN B CA 1
ATOM 2776 C C . ASN B 1 56 ? 23.344 34.469 -2.742 1 66.25 56 ASN B C 1
ATOM 2778 O O . ASN B 1 56 ? 22.547 34.844 -3.615 1 66.25 56 ASN B O 1
ATOM 2782 N N . GLY B 1 57 ? 23.844 35.344 -2.045 1 61.38 57 GLY B N 1
ATOM 2783 C CA . GLY B 1 57 ? 23.469 36.75 -2.027 1 61.38 57 GLY B CA 1
ATOM 2784 C C . GLY B 1 57 ? 22.047 36.969 -1.556 1 61.38 57 GLY B C 1
ATOM 2785 O O . GLY B 1 57 ? 21.672 36.531 -0.469 1 61.38 57 GLY B O 1
ATOM 2786 N N . SER B 1 58 ? 21.188 37.625 -2.531 1 61.84 58 SER B N 1
ATOM 2787 C CA . SER B 1 58 ? 19.828 38.031 -2.188 1 61.84 58 SER B CA 1
ATOM 2788 C C . SER B 1 58 ? 18.812 36.938 -2.545 1 61.84 58 SER B C 1
ATOM 2790 O O . SER B 1 58 ? 17.656 37 -2.141 1 61.84 58 SER B O 1
ATOM 2792 N N . ARG B 1 59 ? 19.312 35.875 -3.174 1 69.44 59 ARG B N 1
ATOM 2793 C CA . ARG B 1 59 ? 18.344 34.938 -3.684 1 69.44 59 ARG B CA 1
ATOM 2794 C C . ARG B 1 59 ? 18.391 33.625 -2.904 1 69.44 59 ARG B C 1
ATOM 2796 O O . ARG B 1 59 ? 19.469 33.094 -2.629 1 69.44 59 ARG B O 1
ATOM 2803 N N . LEU B 1 60 ? 17.297 33.125 -2.342 1 82.56 60 LEU B N 1
ATOM 2804 C CA . LEU B 1 60 ? 17.109 31.844 -1.676 1 82.56 60 LEU B CA 1
ATOM 2805 C C . LEU B 1 60 ? 16.75 30.75 -2.684 1 82.56 60 LEU B C 1
ATOM 2807 O O . LEU B 1 60 ? 15.719 30.828 -3.354 1 82.56 60 LEU B O 1
ATOM 2811 N N . THR B 1 61 ? 17.781 29.922 -2.957 1 82.5 61 THR B N 1
ATOM 2812 C CA . THR B 1 61 ? 17.547 28.844 -3.898 1 82.5 61 THR B CA 1
ATOM 2813 C C . THR B 1 61 ? 17.594 27.484 -3.188 1 82.5 61 THR B C 1
ATOM 2815 O O . THR B 1 61 ? 18.484 27.25 -2.355 1 82.5 61 THR B O 1
ATOM 2818 N N . PRO B 1 62 ? 16.656 26.625 -3.426 1 84.81 62 PRO B N 1
ATOM 2819 C CA . PRO B 1 62 ? 16.703 25.297 -2.814 1 84.81 62 PRO B CA 1
ATOM 2820 C C . PRO B 1 62 ? 17.953 24.516 -3.223 1 84.81 62 PRO B C 1
ATOM 2822 O O . PRO B 1 62 ? 18.391 24.609 -4.367 1 84.81 62 PRO B O 1
ATOM 2825 N N . THR B 1 63 ? 18.594 23.844 -2.248 1 81.12 63 THR B N 1
ATOM 2826 C CA . THR B 1 63 ? 19.656 22.875 -2.561 1 81.12 63 THR B CA 1
ATOM 2827 C C . THR B 1 63 ? 19.062 21.641 -3.223 1 81.12 63 THR B C 1
ATOM 2829 O O . THR B 1 63 ? 17.844 21.469 -3.275 1 81.12 63 THR B O 1
ATOM 2832 N N . GLN B 1 64 ? 19.953 20.875 -3.768 1 70.94 64 GLN B N 1
ATOM 2833 C CA . GLN B 1 64 ? 19.5 19.594 -4.309 1 70.94 64 GLN B CA 1
ATOM 2834 C C . GLN B 1 64 ? 18.812 18.766 -3.24 1 70.94 64 GLN B C 1
ATOM 2836 O O . GLN B 1 64 ? 17.734 18.203 -3.486 1 70.94 64 GLN B O 1
ATOM 2841 N N . ASP B 1 65 ? 19.438 18.703 -2.092 1 75.38 65 ASP B N 1
ATOM 2842 C CA . ASP B 1 65 ? 18.844 17.969 -0.972 1 75.38 65 ASP B CA 1
ATOM 2843 C C . ASP B 1 65 ? 17.547 18.609 -0.526 1 75.38 65 ASP B C 1
ATOM 2845 O O . ASP B 1 65 ? 16.594 17.922 -0.153 1 75.38 65 ASP B O 1
ATOM 2849 N N . GLY B 1 66 ? 17.547 19.938 -0.585 1 79.62 66 GLY B N 1
ATOM 2850 C CA . GLY B 1 66 ? 16.328 20.656 -0.285 1 79.62 66 GLY B CA 1
ATOM 2851 C C . GLY B 1 66 ? 15.188 20.312 -1.233 1 79.62 66 GLY B C 1
ATOM 2852 O O . GLY B 1 66 ? 14.055 20.094 -0.801 1 79.62 66 GLY B O 1
ATOM 2853 N N . SER B 1 67 ? 15.531 20.281 -2.42 1 71.56 67 SER B N 1
ATOM 2854 C CA . SER B 1 67 ? 14.547 19.938 -3.443 1 71.56 67 SER B CA 1
ATOM 2855 C C . SER B 1 67 ? 14.047 18.5 -3.27 1 71.56 67 SER B C 1
ATOM 2857 O O . SER B 1 67 ? 12.852 18.234 -3.393 1 71.56 67 SER B O 1
ATOM 2859 N N . ARG B 1 68 ? 14.977 17.688 -2.947 1 65 68 ARG B N 1
ATOM 2860 C CA . ARG B 1 68 ? 14.602 16.297 -2.701 1 65 68 ARG B CA 1
ATOM 2861 C C . ARG B 1 68 ? 13.688 16.188 -1.481 1 65 68 ARG B C 1
ATOM 2863 O O . ARG B 1 68 ? 12.711 15.445 -1.499 1 65 68 ARG B O 1
ATOM 2870 N N . PHE B 1 69 ? 14.016 16.906 -0.468 1 76.31 69 PHE B N 1
ATOM 2871 C CA . PHE B 1 69 ? 13.211 16.875 0.748 1 76.31 69 PHE B CA 1
ATOM 2872 C C . PHE B 1 69 ? 11.828 17.469 0.49 1 76.31 69 PHE B C 1
ATOM 2874 O O . PHE B 1 69 ? 10.836 16.984 1.032 1 76.31 69 PHE B O 1
ATOM 2881 N N . PHE B 1 70 ? 11.836 18.562 -0.369 1 74 70 PHE B N 1
ATOM 2882 C CA . PHE B 1 70 ? 10.57 19.188 -0.72 1 74 70 PHE B CA 1
ATOM 2883 C C . PHE B 1 70 ? 9.648 18.203 -1.43 1 74 70 PHE B C 1
ATOM 2885 O O . PHE B 1 70 ? 8.445 18.172 -1.179 1 74 70 PHE B O 1
ATOM 2892 N N . GLN B 1 71 ? 10.195 17.484 -2.164 1 59.41 71 GLN B N 1
ATOM 2893 C CA . GLN B 1 71 ? 9.414 16.438 -2.832 1 59.41 71 GLN B CA 1
ATOM 2894 C C . GLN B 1 71 ? 8.766 15.508 -1.817 1 59.41 71 GLN B C 1
ATOM 2896 O O . GLN B 1 71 ? 7.605 15.117 -1.979 1 59.41 71 GLN B O 1
ATOM 2901 N N . GLU B 1 72 ? 9.531 15.227 -0.77 1 63.47 72 GLU B N 1
ATOM 2902 C CA . GLU B 1 72 ? 9.008 14.367 0.291 1 63.47 72 GLU B CA 1
ATOM 2903 C C . GLU B 1 72 ? 7.906 15.07 1.076 1 63.47 72 GLU B C 1
ATOM 2905 O O . GLU B 1 72 ? 6.91 14.445 1.448 1 63.47 72 GLU B O 1
ATOM 2910 N N . VAL B 1 73 ? 8.117 16.328 1.311 1 69.75 73 VAL B N 1
ATOM 2911 C CA . VAL B 1 73 ? 7.148 17.125 2.045 1 69.75 73 VAL B CA 1
ATOM 2912 C C . VAL B 1 73 ? 5.84 17.219 1.261 1 69.75 73 VAL B C 1
ATOM 2914 O O . VAL B 1 73 ? 4.758 17.062 1.83 1 69.75 73 VAL B O 1
ATOM 2917 N N . GLU B 1 74 ? 5.898 17.484 0.04 1 60.16 74 GLU B N 1
ATOM 2918 C CA . GLU B 1 74 ? 4.707 17.641 -0.792 1 60.16 74 GLU B CA 1
ATOM 2919 C C . GLU B 1 74 ? 3.873 16.359 -0.801 1 60.16 74 GLU B C 1
ATOM 2921 O O . GLU B 1 74 ? 2.641 16.422 -0.8 1 60.16 74 GLU B O 1
ATOM 2926 N N . LYS B 1 75 ? 4.637 15.344 -0.67 1 53.59 75 LYS B N 1
ATOM 2927 C CA . LYS B 1 75 ? 3.953 14.055 -0.574 1 53.59 75 LYS B CA 1
ATOM 2928 C C . LYS B 1 75 ? 3.033 14.008 0.643 1 53.59 75 LYS B C 1
ATOM 2930 O O . LYS B 1 75 ? 1.946 13.43 0.585 1 53.59 75 LYS B O 1
ATOM 2935 N N . THR B 1 76 ? 3.523 14.539 1.701 1 58 76 THR B N 1
ATOM 2936 C CA . THR B 1 76 ? 2.785 14.547 2.959 1 58 76 THR B CA 1
ATOM 2937 C C . THR B 1 76 ? 1.543 15.43 2.85 1 58 76 THR B C 1
ATOM 2939 O O . THR B 1 76 ? 0.49 15.094 3.396 1 58 76 THR B O 1
ATOM 2942 N N . PHE B 1 77 ? 1.589 16.438 2.039 1 54.25 77 PHE B N 1
ATOM 2943 C CA . PHE B 1 77 ? 0.505 17.406 1.958 1 54.25 77 PHE B CA 1
ATOM 2944 C C . PHE B 1 77 ? -0.58 16.922 1.001 1 54.25 77 PHE B C 1
ATOM 2946 O O . PHE B 1 77 ? -1.738 17.328 1.114 1 54.25 77 PHE B O 1
ATOM 2953 N N . ILE B 1 78 ? -0.251 16.141 0.143 1 47.94 78 ILE B N 1
ATOM 2954 C CA . ILE B 1 78 ? -1.248 15.555 -0.75 1 47.94 78 ILE B CA 1
ATOM 2955 C C . ILE B 1 78 ? -2.283 14.789 0.066 1 47.94 78 ILE B C 1
ATOM 2957 O O . ILE B 1 78 ? -3.477 14.828 -0.236 1 47.94 78 ILE B O 1
ATOM 2961 N N . GLY B 1 79 ? -1.853 14.141 1.081 1 52.25 79 GLY B N 1
ATOM 2962 C CA . GLY B 1 79 ? -2.787 13.492 1.986 1 52.25 79 GLY B CA 1
ATOM 2963 C C . GLY B 1 79 ? -3.781 14.461 2.609 1 52.25 79 GLY B C 1
ATOM 2964 O O . GLY B 1 79 ? -4.949 14.117 2.799 1 52.25 79 GLY B O 1
ATOM 2965 N N . LEU B 1 80 ? -3.361 15.617 2.812 1 55.59 80 LEU B N 1
ATOM 2966 C CA . LEU B 1 80 ? -4.23 16.641 3.383 1 55.59 80 LEU B CA 1
ATOM 2967 C C . LEU B 1 80 ? -5.371 16.969 2.428 1 55.59 80 LEU B C 1
ATOM 2969 O O . LEU B 1 80 ? -6.504 17.203 2.863 1 55.59 80 LEU B O 1
ATOM 2973 N N . ALA B 1 81 ? -5.102 16.859 1.185 1 51.47 81 ALA B N 1
ATOM 2974 C CA . ALA B 1 81 ? -6.133 17.125 0.184 1 51.47 81 ALA B CA 1
ATOM 2975 C C . ALA B 1 81 ? -7.219 16.047 0.216 1 51.47 81 ALA B C 1
ATOM 2977 O O . ALA B 1 81 ? -8.398 16.344 0.01 1 51.47 81 ALA B O 1
ATOM 2978 N N . GLY B 1 82 ? -6.848 14.898 0.632 1 54.06 82 GLY B N 1
ATOM 2979 C CA . GLY B 1 82 ? -7.793 13.797 0.723 1 54.06 82 GLY B CA 1
ATOM 2980 C C . GLY B 1 82 ? -8.711 13.898 1.932 1 54.06 82 GLY B C 1
ATOM 2981 O O . GLY B 1 82 ? -9.758 13.25 1.979 1 54.06 82 GLY B O 1
ATOM 2982 N N . LEU B 1 83 ? -8.328 14.695 2.799 1 62.41 83 LEU B N 1
ATOM 2983 C CA . LEU B 1 83 ? -9.094 14.766 4.039 1 62.41 83 LEU B CA 1
ATOM 2984 C C . LEU B 1 83 ? -10.484 15.328 3.781 1 62.41 83 LEU B C 1
ATOM 2986 O O . LEU B 1 83 ? -11.453 14.93 4.438 1 62.41 83 LEU B O 1
ATOM 2990 N N . GLU B 1 84 ? -10.555 16.125 2.818 1 58.59 84 GLU B N 1
ATOM 2991 C CA . GLU B 1 84 ? -11.875 16.641 2.477 1 58.59 84 GLU B CA 1
ATOM 2992 C C . GLU B 1 84 ? -12.766 15.539 1.907 1 58.59 84 GLU B C 1
ATOM 2994 O O . GLU B 1 84 ? -13.945 15.445 2.246 1 58.59 84 GLU B O 1
ATOM 2999 N N . SER B 1 85 ? -12.227 14.727 1.134 1 55.38 85 SER B N 1
ATOM 3000 C CA . SER B 1 85 ? -12.953 13.586 0.58 1 55.38 85 SER B CA 1
ATOM 3001 C C . SER B 1 85 ? -13.336 12.594 1.67 1 55.38 85 SER B C 1
ATOM 3003 O O . SER B 1 85 ? -14.445 12.047 1.656 1 55.38 85 SER B O 1
ATOM 3005 N N . ALA B 1 86 ? -12.453 12.383 2.531 1 60 86 ALA B N 1
ATOM 3006 C CA . ALA B 1 86 ? -12.758 11.508 3.658 1 60 86 ALA B CA 1
ATOM 3007 C C . ALA B 1 86 ? -13.93 12.047 4.477 1 60 86 ALA B C 1
ATOM 3009 O O . ALA B 1 86 ? -14.812 11.289 4.883 1 60 86 ALA B O 1
ATOM 3010 N N . ALA B 1 87 ? -13.984 13.258 4.703 1 62.22 87 ALA B N 1
ATOM 3011 C CA . ALA B 1 87 ? -15.086 13.883 5.434 1 62.22 87 ALA B CA 1
ATOM 3012 C C . ALA B 1 87 ? -16.422 13.672 4.719 1 62.22 87 ALA B C 1
ATOM 3014 O O . ALA B 1 87 ? -17.438 13.398 5.359 1 62.22 87 ALA B O 1
ATOM 3015 N N . ALA B 1 88 ? -16.375 13.672 3.502 1 59.12 88 ALA B N 1
ATOM 3016 C CA . ALA B 1 88 ? -17.594 13.461 2.711 1 59.12 88 ALA B CA 1
ATOM 3017 C C . ALA B 1 88 ? -18.109 12.031 2.863 1 59.12 88 ALA B C 1
ATOM 3019 O O . ALA B 1 88 ? -19.312 11.812 2.979 1 59.12 88 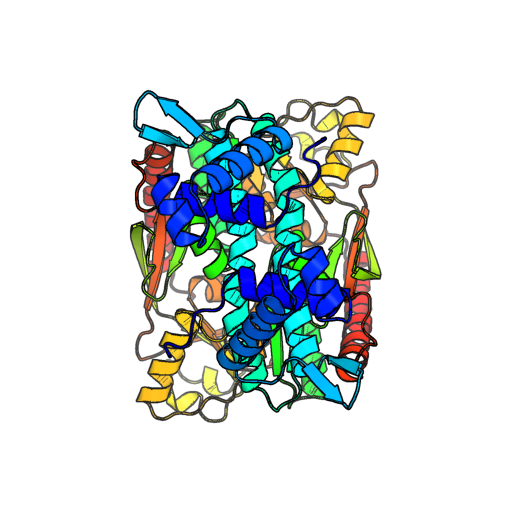ALA B O 1
ATOM 3020 N N . SER B 1 89 ? -17.281 11.109 2.848 1 57.22 89 SER B N 1
ATOM 3021 C CA . SER B 1 89 ? -17.641 9.711 3 1 57.22 89 SER B CA 1
ATOM 3022 C C . SER B 1 89 ? -18.266 9.445 4.367 1 57.22 89 SER B C 1
ATOM 3024 O O . SER B 1 89 ? -19.203 8.656 4.484 1 57.22 89 SER B O 1
ATOM 3026 N N . ILE B 1 90 ? -17.703 9.984 5.285 1 58.28 90 ILE B N 1
ATOM 3027 C CA . ILE B 1 90 ? -18.188 9.82 6.648 1 58.28 90 ILE B CA 1
ATOM 3028 C C . ILE B 1 90 ? -19.625 10.305 6.75 1 58.28 90 ILE B C 1
ATOM 3030 O O . ILE B 1 90 ? -20.453 9.703 7.441 1 58.28 90 ILE B O 1
ATOM 3034 N N . ARG B 1 91 ? -19.891 11.234 6.055 1 56.66 91 ARG B N 1
ATOM 3035 C CA . ARG B 1 91 ? -21.25 11.766 6.066 1 56.66 91 ARG B CA 1
ATOM 3036 C C . ARG B 1 91 ? -22.25 10.75 5.508 1 56.66 91 ARG B C 1
ATOM 3038 O O . ARG B 1 91 ? -23.375 10.672 5.973 1 56.66 91 ARG B O 1
ATOM 3045 N N . SER B 1 92 ? -21.922 10.047 4.602 1 51.38 92 SER B N 1
ATOM 3046 C CA . SER B 1 92 ? -22.859 9.227 3.842 1 51.38 92 SER B CA 1
ATOM 3047 C C . SER B 1 92 ? -23.141 7.902 4.551 1 51.38 92 SER B C 1
ATOM 3049 O O . SER B 1 92 ? -24.141 7.246 4.277 1 51.38 92 SER B O 1
ATOM 3051 N N . PHE B 1 93 ? -22.281 7.16 5.285 1 48.5 93 PHE B N 1
ATOM 3052 C CA . PHE B 1 93 ? -22.438 5.75 5.617 1 48.5 93 PHE B CA 1
ATOM 3053 C C . PHE B 1 93 ? -23.125 5.578 6.957 1 48.5 93 PHE B C 1
ATOM 3055 O O . PHE B 1 93 ? -22.562 5.898 8.008 1 48.5 93 PHE B O 1
ATOM 3062 N N . SER B 1 94 ? -24.391 5.516 7.043 1 48 94 SER B N 1
ATOM 3063 C CA . SER B 1 94 ? -25.266 5.141 8.141 1 48 94 SER B CA 1
ATOM 3064 C C . SER B 1 94 ? -25.031 3.691 8.562 1 48 94 SER B C 1
ATOM 3066 O O . SER B 1 94 ? -25.406 3.295 9.672 1 48 94 SER B O 1
ATOM 3068 N N . ALA B 1 95 ? -24.953 2.559 7.789 1 54.09 95 ALA B N 1
ATOM 3069 C CA . ALA B 1 95 ? -24.969 1.146 8.164 1 54.09 95 ALA B CA 1
ATOM 3070 C C . ALA B 1 95 ? -23.719 0.759 8.93 1 54.09 95 ALA B C 1
ATOM 3072 O O . ALA B 1 95 ? -22.719 1.482 8.906 1 54.09 95 ALA B O 1
ATOM 3073 N N . SER B 1 96 ? -23.875 -0.329 9.867 1 72.62 96 SER B N 1
ATOM 3074 C CA . SER B 1 96 ? -22.75 -0.871 10.609 1 72.62 96 SER B CA 1
ATOM 3075 C C . SER B 1 96 ? -21.578 -1.174 9.68 1 72.62 96 SER B C 1
ATOM 3077 O O . SER B 1 96 ? -21.75 -1.81 8.641 1 72.62 96 SER B O 1
ATOM 3079 N N . ARG B 1 97 ? -20.516 -0.574 9.859 1 82.19 97 ARG B N 1
ATOM 3080 C CA . ARG B 1 97 ? -19.328 -0.7 9.016 1 82.19 97 ARG B CA 1
ATOM 3081 C C . ARG B 1 97 ? -18.156 -1.255 9.812 1 82.19 97 ARG B C 1
ATOM 3083 O O . ARG B 1 97 ? -17.969 -0.896 10.977 1 82.19 97 ARG B O 1
ATOM 3090 N N . LEU B 1 98 ? -17.578 -2.273 9.211 1 89.06 98 LEU B N 1
ATOM 3091 C CA . LEU B 1 98 ? -16.344 -2.832 9.758 1 89.06 98 LEU B CA 1
ATOM 3092 C C . LEU B 1 98 ? -15.172 -2.566 8.82 1 89.06 98 LEU B C 1
ATOM 3094 O O . LEU B 1 98 ? -15.188 -2.982 7.66 1 89.06 98 LEU B O 1
ATOM 3098 N N . SER B 1 99 ? -14.203 -1.844 9.305 1 89.12 99 SER B N 1
ATOM 3099 C CA . SER B 1 99 ? -12.992 -1.562 8.547 1 89.12 99 SER B CA 1
ATOM 3100 C C . SER B 1 99 ? -11.828 -2.439 9.008 1 89.12 99 SER B C 1
ATOM 3102 O O . SER B 1 99 ? -11.461 -2.416 10.188 1 89.12 99 SER B O 1
ATOM 3104 N N . VAL B 1 100 ? -11.266 -3.188 8.031 1 93.19 100 VAL B N 1
ATOM 3105 C CA . VAL B 1 100 ? -10.219 -4.148 8.383 1 93.19 100 VAL B CA 1
ATOM 3106 C C . VAL B 1 100 ? -8.977 -3.885 7.539 1 93.19 100 VAL B C 1
ATOM 3108 O O . VAL B 1 100 ? -9.055 -3.758 6.316 1 93.19 100 VAL B O 1
ATOM 3111 N N . ALA B 1 101 ? -7.828 -3.822 8.211 1 91.56 101 ALA B N 1
ATOM 3112 C CA . ALA B 1 101 ? -6.559 -3.592 7.527 1 91.56 101 ALA B CA 1
ATOM 3113 C C . ALA B 1 101 ? -5.766 -4.887 7.391 1 91.56 101 ALA B C 1
ATOM 3115 O O . ALA B 1 101 ? -5.77 -5.723 8.305 1 91.56 101 ALA B O 1
ATOM 3116 N N . ALA B 1 102 ? -5.086 -5 6.199 1 92.19 102 ALA B N 1
ATOM 3117 C CA . ALA B 1 102 ? -4.184 -6.141 6.047 1 92.19 102 ALA B CA 1
ATOM 3118 C C . ALA B 1 102 ? -3.125 -5.863 4.984 1 92.19 102 ALA B C 1
ATOM 3120 O O . ALA B 1 102 ? -3.332 -5.039 4.09 1 92.19 102 ALA B O 1
ATOM 3121 N N . MET B 1 103 ? -2.025 -6.535 5.125 1 87.5 103 MET B N 1
ATOM 3122 C CA . MET B 1 103 ? -1.055 -6.555 4.035 1 87.5 103 MET B CA 1
ATOM 3123 C C . MET B 1 103 ? -1.622 -7.273 2.816 1 87.5 103 MET B C 1
ATOM 3125 O O . MET B 1 103 ? -2.49 -8.141 2.947 1 87.5 103 MET B O 1
ATOM 3129 N N . PRO B 1 104 ? -1.141 -6.973 1.642 1 84.88 104 PRO B N 1
ATOM 3130 C CA . PRO B 1 104 ? -1.784 -7.414 0.402 1 84.88 104 PRO B CA 1
ATOM 3131 C C . PRO B 1 104 ? -1.972 -8.93 0.342 1 84.88 104 PRO B C 1
ATOM 3133 O O . PRO B 1 104 ? -3.062 -9.406 0.019 1 84.88 104 PRO B O 1
ATOM 3136 N N . ARG B 1 105 ? -1.036 -9.664 0.603 1 80 105 ARG B N 1
ATOM 3137 C CA . ARG B 1 105 ? -1.142 -11.117 0.523 1 80 105 ARG B CA 1
ATOM 3138 C C . ARG B 1 105 ? -2.209 -11.641 1.478 1 80 105 ARG B C 1
ATOM 3140 O O . ARG B 1 105 ? -2.971 -12.547 1.128 1 80 105 ARG B O 1
ATOM 3147 N N . LEU B 1 106 ? -2.232 -11.133 2.662 1 86.31 106 LEU B N 1
ATOM 3148 C CA . LEU B 1 106 ? -3.221 -11.555 3.65 1 86.31 106 LEU B CA 1
ATOM 3149 C C . LEU B 1 106 ? -4.617 -11.086 3.254 1 86.31 106 LEU B C 1
ATOM 3151 O O . LEU B 1 106 ? -5.598 -11.812 3.451 1 86.31 106 LEU B O 1
ATOM 3155 N N . ALA B 1 107 ? -4.637 -9.875 2.74 1 88.38 107 ALA B N 1
ATOM 3156 C CA . ALA B 1 107 ? -5.914 -9.305 2.336 1 88.38 107 ALA B CA 1
ATOM 3157 C C . ALA B 1 107 ? -6.562 -10.125 1.229 1 88.38 107 ALA B C 1
ATOM 3159 O O . ALA B 1 107 ? -7.766 -10.398 1.27 1 88.38 107 ALA B O 1
ATOM 3160 N N . GLY B 1 108 ? -5.785 -10.547 0.26 1 85.25 108 GLY B N 1
ATOM 3161 C CA . GLY B 1 108 ? -6.293 -11.289 -0.882 1 85.25 108 GLY B CA 1
ATOM 3162 C C . GLY B 1 108 ? -6.406 -12.781 -0.625 1 85.25 108 GLY B C 1
ATOM 3163 O O . GLY B 1 108 ? -6.711 -13.555 -1.536 1 85.25 108 GLY B O 1
ATOM 3164 N N . GLY B 1 109 ? -6.219 -13.242 0.534 1 83.69 109 GLY B N 1
ATOM 3165 C CA . GLY B 1 109 ? -6.305 -14.648 0.899 1 83.69 109 GLY B CA 1
ATOM 3166 C C . GLY B 1 109 ? -7.086 -14.883 2.178 1 83.69 109 GLY B C 1
ATOM 3167 O O . GLY B 1 109 ? -8.32 -14.883 2.168 1 83.69 109 GLY B O 1
ATOM 3168 N N . LEU B 1 110 ? -6.297 -14.961 3.188 1 84.5 110 LEU B N 1
ATOM 3169 C CA . LEU B 1 110 ? -6.836 -15.32 4.492 1 84.5 110 LEU B CA 1
ATOM 3170 C C . LEU B 1 110 ? -7.93 -14.352 4.918 1 84.5 110 LEU B C 1
ATOM 3172 O O . LEU B 1 110 ? -9 -14.766 5.367 1 84.5 110 LEU B O 1
ATOM 3176 N N . LEU B 1 111 ? -7.695 -13.086 4.812 1 91.69 111 LEU B N 1
ATOM 3177 C CA . LEU B 1 111 ? -8.672 -12.094 5.27 1 91.69 111 LEU B CA 1
ATOM 3178 C C . LEU B 1 111 ? -9.953 -12.18 4.445 1 91.69 111 LEU B C 1
ATOM 3180 O O . LEU B 1 111 ? -11.055 -12.047 4.988 1 91.69 111 LEU B O 1
ATOM 3184 N N . ALA B 1 112 ? -9.812 -12.32 3.197 1 90.69 112 ALA B N 1
ATOM 3185 C CA . ALA B 1 112 ? -11 -12.438 2.348 1 90.69 112 ALA B CA 1
ATOM 3186 C C . ALA B 1 112 ? -11.867 -13.609 2.777 1 90.69 112 ALA B C 1
ATOM 3188 O O . ALA B 1 112 ? -13.094 -13.5 2.818 1 90.69 112 ALA B O 1
ATOM 3189 N N . ARG B 1 113 ? -11.266 -14.703 3.062 1 89 113 ARG B N 1
ATOM 3190 C CA . ARG B 1 113 ? -12 -15.883 3.504 1 89 113 ARG B CA 1
ATOM 3191 C C . ARG B 1 113 ? -12.68 -15.641 4.848 1 89 113 ARG B C 1
ATOM 3193 O O . ARG B 1 113 ? -13.805 -16.078 5.074 1 89 113 ARG B O 1
ATOM 3200 N N . ILE B 1 114 ? -12.008 -14.984 5.695 1 92.5 114 ILE B N 1
ATOM 3201 C CA . ILE B 1 114 ? -12.562 -14.625 6.992 1 92.5 114 ILE B CA 1
ATOM 3202 C C . ILE B 1 114 ? -13.789 -13.734 6.797 1 92.5 114 ILE B C 1
ATOM 3204 O O . ILE B 1 114 ? -14.836 -13.953 7.418 1 92.5 114 ILE B O 1
ATOM 3208 N N . VAL B 1 115 ? -13.641 -12.734 5.973 1 94.75 115 VAL B N 1
ATOM 3209 C CA . VAL B 1 115 ? -14.727 -11.797 5.707 1 94.75 115 VAL B CA 1
ATOM 3210 C C . VAL B 1 115 ? -15.922 -12.547 5.125 1 94.75 115 VAL B C 1
ATOM 3212 O O . VAL B 1 115 ? -17.062 -12.305 5.512 1 94.75 115 VAL B O 1
ATOM 3215 N N . ALA B 1 116 ? -15.688 -13.414 4.18 1 91.75 116 ALA B N 1
ATOM 3216 C CA . ALA B 1 116 ? -16.766 -14.188 3.57 1 91.75 116 ALA B CA 1
ATOM 3217 C C . ALA B 1 116 ? -17.516 -15 4.621 1 91.75 116 ALA B C 1
ATOM 3219 O O . ALA B 1 116 ? -18.75 -15.039 4.621 1 91.75 116 ALA B O 1
ATOM 3220 N N . ALA B 1 117 ? -16.75 -15.672 5.441 1 90.75 117 ALA B N 1
ATOM 3221 C CA . ALA B 1 117 ? -17.359 -16.453 6.512 1 90.75 117 ALA B CA 1
ATOM 3222 C C . ALA B 1 117 ? -18.172 -15.57 7.449 1 90.75 117 ALA B C 1
ATOM 3224 O O . ALA B 1 117 ? -19.297 -15.922 7.824 1 90.75 117 ALA B O 1
ATOM 3225 N N . PHE B 1 118 ? -17.641 -14.469 7.836 1 93.44 118 PHE B N 1
ATOM 3226 C CA . PHE B 1 118 ? -18.281 -13.5 8.711 1 93.44 118 PHE B CA 1
ATOM 3227 C C . PHE B 1 118 ? -19.578 -12.992 8.078 1 93.44 118 PHE B C 1
ATOM 3229 O O . PHE B 1 118 ? -20.609 -12.875 8.758 1 93.44 118 PHE B O 1
ATOM 3236 N N . LYS B 1 119 ? -19.562 -12.727 6.836 1 93.31 119 LYS B N 1
ATOM 3237 C CA . LYS B 1 119 ? -20.688 -12.117 6.121 1 93.31 119 LYS B CA 1
ATOM 3238 C C . LYS B 1 119 ? -21.828 -13.117 5.941 1 93.31 119 LYS B C 1
ATOM 3240 O O . LYS B 1 119 ? -22.969 -12.719 5.668 1 93.31 119 LYS B O 1
ATOM 3245 N N . THR B 1 120 ? -21.594 -14.406 6.016 1 88.5 120 THR B N 1
ATOM 3246 C CA . THR B 1 120 ? -22.656 -15.398 5.996 1 88.5 120 THR B CA 1
ATOM 3247 C C . THR B 1 120 ? -23.641 -15.164 7.137 1 88.5 120 THR B C 1
ATOM 3249 O O . THR B 1 120 ? -24.859 -15.297 6.957 1 88.5 120 THR B O 1
ATOM 3252 N N . GLU B 1 121 ? -23.141 -14.773 8.25 1 88.19 121 GLU B N 1
ATOM 3253 C CA . GLU B 1 121 ? -23.969 -14.562 9.43 1 88.19 121 GLU B CA 1
ATOM 3254 C C . GLU B 1 121 ? -24.344 -13.094 9.586 1 88.19 121 GLU B C 1
ATOM 3256 O O . GLU B 1 121 ? -25.359 -12.758 10.188 1 88.19 121 GLU B O 1
ATOM 3261 N N . TYR B 1 122 ? -23.547 -12.258 9.031 1 90.94 122 TYR B N 1
ATOM 3262 C CA . TYR B 1 122 ? -23.781 -10.82 9.141 1 90.94 122 TYR B CA 1
ATOM 3263 C C . TYR B 1 122 ? -23.812 -10.172 7.762 1 90.94 122 TYR B C 1
ATOM 3265 O O . TYR B 1 122 ? -23.016 -9.273 7.473 1 90.94 122 TYR B O 1
ATOM 3273 N N . PRO B 1 123 ? -24.734 -10.461 7 1 88.38 123 PRO B N 1
ATOM 3274 C CA . PRO B 1 123 ? -24.797 -10.031 5.602 1 88.38 123 PRO B CA 1
ATOM 3275 C C . PRO B 1 123 ? -25 -8.523 5.461 1 88.38 123 PRO B C 1
ATOM 3277 O O . PRO B 1 123 ? -24.641 -7.938 4.438 1 88.38 123 PRO B O 1
ATOM 3280 N N . ASP B 1 124 ? -25.438 -7.859 6.512 1 86.69 124 ASP B N 1
ATOM 3281 C CA . ASP B 1 124 ? -25.812 -6.457 6.387 1 86.69 124 ASP B CA 1
ATOM 3282 C C . ASP B 1 124 ? -24.672 -5.535 6.781 1 86.69 124 ASP B C 1
ATOM 3284 O O . ASP B 1 124 ? -24.734 -4.32 6.574 1 86.69 124 ASP B O 1
ATOM 3288 N N . VAL B 1 125 ? -23.688 -6.117 7.352 1 88.44 125 VAL B N 1
ATOM 3289 C CA . VAL B 1 125 ? -22.531 -5.312 7.734 1 88.44 125 VAL B CA 1
ATOM 3290 C C . VAL B 1 125 ? -21.688 -5.008 6.504 1 88.44 125 VAL B C 1
ATOM 3292 O O . VAL B 1 125 ? -21.375 -5.906 5.719 1 88.44 125 VAL B O 1
ATOM 3295 N N . MET B 1 126 ? -21.391 -3.768 6.344 1 88.5 126 MET B N 1
ATOM 3296 C CA . MET B 1 126 ? -20.438 -3.379 5.297 1 88.5 126 MET B CA 1
ATOM 3297 C C . MET B 1 126 ? -19 -3.562 5.766 1 88.5 126 MET B C 1
ATOM 3299 O O . MET B 1 126 ? -18.609 -3.037 6.812 1 88.5 126 MET B O 1
ATOM 3303 N N . VAL B 1 127 ? -18.25 -4.359 4.961 1 92.19 127 VAL B N 1
ATOM 3304 C CA . VAL B 1 127 ? -16.844 -4.574 5.32 1 92.19 127 VAL B CA 1
ATOM 3305 C C . VAL B 1 127 ? -15.945 -3.861 4.32 1 92.19 127 VAL B C 1
ATOM 3307 O O . VAL B 1 127 ? -16.109 -4.008 3.105 1 92.19 127 VAL B O 1
ATOM 3310 N N . SER B 1 128 ? -15.07 -3.072 4.852 1 91.38 128 SER B N 1
ATOM 3311 C CA . SER B 1 128 ? -14.062 -2.391 4.043 1 91.38 128 SER B CA 1
ATOM 3312 C C . SER B 1 128 ? -12.664 -2.922 4.336 1 91.38 128 SER B C 1
ATOM 3314 O O . SER B 1 128 ? -12.211 -2.889 5.484 1 91.38 128 SER B O 1
ATOM 3316 N N . ILE B 1 129 ? -11.992 -3.438 3.26 1 92.19 129 ILE B N 1
ATOM 3317 C CA . ILE B 1 129 ? -10.641 -3.959 3.406 1 92.19 129 ILE B CA 1
ATOM 3318 C C . ILE B 1 129 ? -9.633 -2.934 2.893 1 92.19 129 ILE B C 1
ATOM 3320 O O . ILE B 1 129 ? -9.688 -2.523 1.73 1 92.19 129 ILE B O 1
ATOM 3324 N N . HIS B 1 130 ? -8.781 -2.568 3.764 1 85.81 130 HIS B N 1
ATOM 3325 C CA . HIS B 1 130 ? -7.668 -1.694 3.422 1 85.81 130 HIS B CA 1
ATOM 3326 C C . HIS B 1 130 ? -6.355 -2.469 3.377 1 85.81 130 HIS B C 1
ATOM 3328 O O . HIS B 1 130 ? -6.031 -3.205 4.312 1 85.81 130 HIS B O 1
ATOM 3334 N N . SER B 1 131 ? -5.602 -2.227 2.262 1 87.69 131 SER B N 1
ATOM 3335 C CA . SER B 1 131 ? -4.371 -3.002 2.121 1 87.69 131 SER B CA 1
ATOM 3336 C C . SER B 1 131 ? -3.158 -2.09 1.961 1 87.69 131 SER B C 1
ATOM 3338 O O . SER B 1 131 ? -3.221 -1.083 1.253 1 87.69 131 SER B O 1
ATOM 3340 N N . GLY B 1 132 ? -2.074 -2.469 2.621 1 78.62 132 GLY B N 1
ATOM 3341 C CA . GLY B 1 132 ? -0.814 -1.746 2.564 1 78.62 132 GLY B CA 1
ATOM 3342 C C . GLY B 1 132 ? 0.34 -2.51 3.186 1 78.62 132 GLY B C 1
ATOM 3343 O O . GLY B 1 132 ? 0.189 -3.674 3.564 1 78.62 132 GLY B O 1
ATOM 3344 N N . ASN B 1 133 ? 1.494 -1.9 3.131 1 74.75 133 ASN B N 1
ATOM 3345 C CA . ASN B 1 133 ? 2.637 -2.525 3.789 1 74.75 133 ASN B CA 1
ATOM 3346 C C . ASN B 1 133 ? 2.482 -2.514 5.309 1 74.75 133 ASN B C 1
ATOM 3348 O O . ASN B 1 133 ? 1.481 -2.021 5.832 1 74.75 133 ASN B O 1
ATOM 3352 N N . ALA B 1 134 ? 3.453 -3.061 5.965 1 75.81 134 ALA B N 1
ATOM 3353 C CA . ALA B 1 134 ? 3.387 -3.215 7.414 1 75.81 134 ALA B CA 1
ATOM 3354 C C . ALA B 1 134 ? 3.207 -1.865 8.102 1 75.81 134 ALA B C 1
ATOM 3356 O O . ALA B 1 134 ? 2.41 -1.738 9.031 1 75.81 134 ALA B O 1
ATOM 3357 N N . SER B 1 135 ? 3.916 -0.906 7.672 1 70.62 135 SER B N 1
ATOM 3358 C CA . SER B 1 135 ? 3.854 0.418 8.281 1 70.62 135 SER B CA 1
ATOM 3359 C C . SER B 1 135 ? 2.477 1.046 8.094 1 70.62 135 SER B C 1
ATOM 3361 O O . SER B 1 135 ? 1.943 1.669 9.016 1 70.62 135 SER B O 1
ATOM 3363 N N . ALA B 1 136 ? 1.93 0.885 6.953 1 73.06 136 ALA B N 1
ATOM 3364 C CA . ALA B 1 136 ? 0.596 1.416 6.684 1 73.06 136 ALA B CA 1
ATOM 3365 C C . ALA B 1 136 ? -0.451 0.751 7.574 1 73.06 136 ALA B C 1
ATOM 3367 O O . ALA B 1 136 ? -1.296 1.43 8.164 1 73.06 136 ALA B O 1
ATOM 3368 N N . VAL B 1 137 ? -0.345 -0.517 7.652 1 84.25 137 VAL B N 1
ATOM 3369 C CA . VAL B 1 137 ? -1.292 -1.265 8.477 1 84.25 137 VAL B CA 1
ATOM 3370 C C . VAL B 1 137 ? -1.174 -0.822 9.93 1 84.25 137 VAL B C 1
ATOM 3372 O O . VAL B 1 137 ? -2.184 -0.585 10.602 1 84.25 137 VAL B O 1
ATOM 3375 N N . HIS B 1 138 ? 0.036 -0.717 10.375 1 78 138 HIS B N 1
ATOM 3376 C CA . HIS B 1 138 ? 0.258 -0.256 11.742 1 78 138 HIS B CA 1
ATOM 3377 C C . HIS B 1 138 ? -0.401 1.099 11.977 1 78 138 HIS B C 1
ATOM 3379 O O . HIS B 1 138 ? -1.095 1.288 12.984 1 78 138 HIS B O 1
ATOM 3385 N N . ASN B 1 139 ? -0.203 1.904 11.156 1 70.19 139 ASN B N 1
ATOM 3386 C CA . ASN B 1 139 ? -0.736 3.256 11.281 1 70.19 139 ASN B CA 1
ATOM 3387 C C . ASN B 1 139 ? -2.262 3.258 11.289 1 70.19 139 ASN B C 1
ATOM 3389 O O . ASN B 1 139 ? -2.881 3.971 12.086 1 70.19 139 ASN B O 1
ATOM 3393 N N . TRP B 1 140 ? -2.867 2.494 10.398 1 75.75 140 TRP B N 1
ATOM 3394 C CA . TRP B 1 140 ? -4.324 2.438 10.297 1 75.75 140 TRP B CA 1
ATOM 3395 C C . TRP B 1 140 ? -4.934 1.887 11.586 1 75.75 140 TRP B C 1
ATOM 3397 O O . TRP B 1 140 ? -6.012 2.316 12 1 75.75 140 TRP B O 1
ATOM 3407 N N . ILE B 1 141 ? -4.223 1.027 12.172 1 82.38 141 ILE B N 1
ATOM 3408 C CA . ILE B 1 141 ? -4.734 0.403 13.391 1 82.38 141 ILE B CA 1
ATOM 3409 C C . ILE B 1 141 ? -4.492 1.323 14.586 1 82.38 141 ILE B C 1
ATOM 3411 O O . ILE B 1 141 ? -5.395 1.558 15.391 1 82.38 141 ILE B O 1
ATOM 3415 N N . SER B 1 142 ? -3.271 1.812 14.688 1 74.12 142 SER B N 1
ATOM 3416 C CA . SER B 1 142 ? -2.906 2.627 15.844 1 74.12 142 SER B CA 1
ATOM 3417 C C . SER B 1 142 ? -3.732 3.906 15.898 1 74.12 142 SER B C 1
ATOM 3419 O O . SER B 1 142 ? -4.023 4.414 16.984 1 74.12 142 SER B O 1
ATOM 3421 N N . SER B 1 143 ? -4.094 4.301 14.812 1 63 143 SER B N 1
ATOM 3422 C CA . SER B 1 143 ? -4.871 5.535 14.734 1 63 143 SER B CA 1
ATOM 3423 C C . SER B 1 143 ? -6.359 5.266 14.914 1 63 143 SER B C 1
ATOM 3425 O O . SER B 1 143 ? -7.152 6.195 15.07 1 63 143 SER B O 1
ATOM 3427 N N . GLY B 1 144 ? -6.723 4.016 14.789 1 69.81 144 GLY B N 1
ATOM 3428 C CA . GLY B 1 144 ? -8.125 3.65 14.883 1 69.81 144 GLY B CA 1
ATOM 3429 C C . GLY B 1 144 ? -8.875 3.791 13.57 1 69.81 144 GLY B C 1
ATOM 3430 O O . GLY B 1 144 ? -10.102 3.664 13.531 1 69.81 144 GLY B O 1
ATOM 3431 N N . PHE B 1 145 ? -8.164 3.992 12.531 1 69.25 145 PHE B N 1
ATOM 3432 C CA . PHE B 1 145 ? -8.766 4.07 11.203 1 69.25 145 PHE B CA 1
ATOM 3433 C C . PHE B 1 145 ? -9.438 2.752 10.836 1 69.25 145 PHE B C 1
ATOM 3435 O O . PHE B 1 145 ? -10.508 2.74 10.219 1 69.25 145 PHE B O 1
ATOM 3442 N N . CYS B 1 146 ? -8.773 1.83 11.055 1 84.38 146 CYS B N 1
ATOM 3443 C CA . CYS B 1 146 ? -9.344 0.495 10.914 1 84.38 146 CYS B CA 1
ATOM 3444 C C . CYS B 1 146 ? -9.664 -0.104 12.281 1 84.38 146 CYS B C 1
ATOM 3446 O O . CYS B 1 146 ? -8.945 0.13 13.25 1 84.38 146 CYS B O 1
ATOM 3448 N N . ASP B 1 147 ? -10.773 -0.796 12.273 1 84.62 147 ASP B N 1
ATOM 3449 C CA . ASP B 1 147 ? -11.273 -1.364 13.523 1 84.62 147 ASP B CA 1
ATOM 3450 C C . ASP B 1 147 ? -10.391 -2.518 13.992 1 84.62 147 ASP B C 1
ATOM 3452 O O . ASP B 1 147 ? -10.289 -2.777 15.195 1 84.62 147 ASP B O 1
ATOM 3456 N N . THR B 1 148 ? -9.875 -3.211 13.078 1 91.31 148 THR B N 1
ATOM 3457 C CA . THR B 1 148 ? -8.984 -4.344 13.32 1 91.31 148 THR B CA 1
ATOM 3458 C C . THR B 1 148 ? -8.125 -4.625 12.094 1 91.31 148 THR B C 1
ATOM 3460 O O . THR B 1 148 ? -8.227 -3.93 11.078 1 91.31 148 THR B O 1
ATOM 3463 N N . GLY B 1 149 ? -7.203 -5.523 12.273 1 93.06 149 GLY B N 1
ATOM 3464 C CA . GLY B 1 149 ? -6.332 -5.82 11.148 1 93.06 149 GLY B CA 1
ATOM 3465 C C . GLY B 1 149 ? -5.555 -7.109 11.32 1 93.06 149 GLY B C 1
ATOM 3466 O O . GLY B 1 149 ? -5.57 -7.711 12.391 1 93.06 149 GLY B O 1
ATOM 3467 N N . LEU B 1 150 ? -5.047 -7.562 10.172 1 91.5 150 LEU B N 1
ATOM 3468 C CA . LEU B 1 150 ? -4.152 -8.719 10.109 1 91.5 150 LEU B CA 1
ATOM 3469 C C . LEU B 1 150 ? -2.799 -8.32 9.523 1 91.5 150 LEU B C 1
ATOM 3471 O O . LEU B 1 150 ? -2.732 -7.703 8.461 1 91.5 150 LEU B O 1
ATOM 3475 N N . ALA B 1 151 ? -1.757 -8.641 10.242 1 89.25 151 ALA B N 1
ATOM 3476 C CA . ALA B 1 151 ? -0.427 -8.312 9.742 1 89.25 151 ALA B CA 1
ATOM 3477 C C . ALA B 1 151 ? 0.6 -9.352 10.172 1 89.25 151 ALA B C 1
ATOM 3479 O O . ALA B 1 151 ? 0.32 -10.188 11.031 1 89.25 151 ALA B O 1
ATOM 3480 N N . MET B 1 152 ? 1.618 -9.352 9.43 1 87.38 152 MET B N 1
ATOM 3481 C CA . MET B 1 152 ? 2.814 -10.078 9.852 1 87.38 152 MET B CA 1
ATOM 3482 C C . MET B 1 152 ? 3.781 -9.148 10.578 1 87.38 152 MET B C 1
ATOM 3484 O O . MET B 1 152 ? 4.219 -8.141 10.023 1 87.38 152 MET B O 1
ATOM 3488 N N . LEU B 1 153 ? 4.078 -9.477 11.773 1 86.25 153 LEU B N 1
ATOM 3489 C CA . LEU B 1 153 ? 4.895 -8.617 12.625 1 86.25 153 LEU B CA 1
ATOM 3490 C C . LEU B 1 153 ? 6.258 -9.242 12.891 1 86.25 153 LEU B C 1
ATOM 3492 O O . LEU B 1 153 ? 6.371 -10.469 13.016 1 86.25 153 LEU B O 1
ATOM 3496 N N . SER B 1 154 ? 7.297 -8.414 12.82 1 84.5 154 SER B N 1
ATOM 3497 C CA . SER B 1 154 ? 8.641 -8.867 13.164 1 84.5 154 SER B CA 1
ATOM 3498 C C . SER B 1 154 ? 9.211 -8.062 14.32 1 84.5 154 SER B C 1
ATOM 3500 O O . SER B 1 154 ? 10.406 -8.16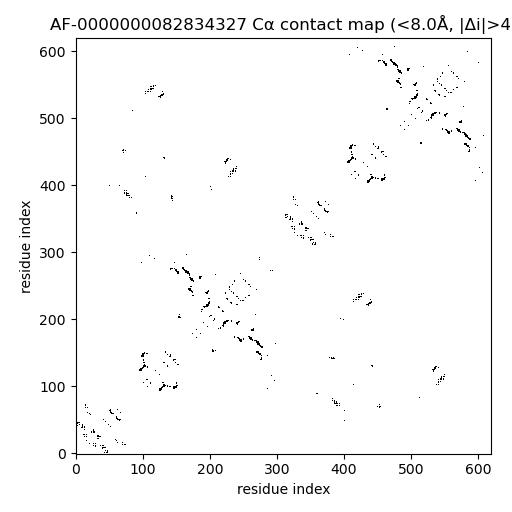4 14.633 1 84.5 154 SER B O 1
ATOM 3502 N N . GLY B 1 155 ? 8.555 -7.281 14.953 1 76.19 155 GLY B N 1
ATOM 3503 C CA . GLY B 1 155 ? 9 -6.457 16.062 1 76.19 155 GLY B CA 1
ATOM 3504 C C . GLY B 1 155 ? 7.863 -5.883 16.891 1 76.19 155 GLY B C 1
ATOM 3505 O O . GLY B 1 155 ? 6.727 -6.348 16.781 1 76.19 155 GLY B O 1
ATOM 3506 N N . ASP B 1 156 ? 8.266 -4.988 17.703 1 73.06 156 ASP B N 1
ATOM 3507 C CA . ASP B 1 156 ? 7.281 -4.344 18.562 1 73.06 156 ASP B CA 1
ATOM 3508 C C . ASP B 1 156 ? 6.355 -3.438 17.766 1 73.06 156 ASP B C 1
ATOM 3510 O O . ASP B 1 156 ? 6.746 -2.906 16.719 1 73.06 156 ASP B O 1
ATOM 3514 N N . SER B 1 157 ? 5.184 -3.543 18.141 1 75.25 157 SER B N 1
ATOM 3515 C CA . SER B 1 157 ? 4.18 -2.674 17.531 1 75.25 157 SER B CA 1
ATOM 3516 C C . SER B 1 157 ? 3.582 -1.721 18.562 1 75.25 157 SER B C 1
ATOM 3518 O O . SER B 1 157 ? 2.457 -1.921 19.016 1 75.25 157 SER B O 1
ATOM 3520 N N . PRO B 1 158 ? 4.355 -0.68 18.828 1 70 158 PRO B N 1
ATOM 3521 C CA . PRO B 1 158 ? 3.842 0.226 19.859 1 70 158 PRO B CA 1
ATOM 3522 C C . PRO B 1 158 ? 2.521 0.882 19.469 1 70 158 PRO B C 1
ATOM 3524 O O . PRO B 1 158 ? 2.316 1.209 18.297 1 70 158 PRO B O 1
ATOM 3527 N N . GLY B 1 159 ? 1.617 1.062 20.453 1 72.94 159 GLY B N 1
ATOM 3528 C CA . GLY B 1 159 ? 0.382 1.794 20.219 1 72.94 159 GLY B CA 1
ATOM 3529 C C . GLY B 1 159 ? -0.728 0.931 19.656 1 72.94 159 GLY B C 1
ATOM 3530 O O . GLY B 1 159 ? -1.767 1.443 19.234 1 72.94 159 GLY B O 1
ATOM 3531 N N . ILE B 1 160 ? -0.387 -0.366 19.5 1 82.31 160 ILE B N 1
ATOM 3532 C CA . ILE B 1 160 ? -1.435 -1.261 19.016 1 82.31 160 ILE B CA 1
ATOM 3533 C C . ILE B 1 160 ? -1.512 -2.494 19.922 1 82.31 160 ILE B C 1
ATOM 3535 O O . ILE B 1 160 ? -0.523 -2.871 20.547 1 82.31 160 ILE B O 1
ATOM 3539 N N . GLN B 1 161 ? -2.701 -3.008 20.156 1 88 161 GLN B N 1
ATOM 3540 C CA . GLN B 1 161 ? -2.865 -4.309 20.797 1 88 161 GLN B CA 1
ATOM 3541 C C . GLN B 1 161 ? -2.662 -5.441 19.797 1 88 161 GLN B C 1
ATOM 3543 O O . GLN B 1 161 ? -3.262 -5.445 18.719 1 88 161 GLN B O 1
ATOM 3548 N N . VAL B 1 162 ? -1.825 -6.348 20.188 1 91.12 162 VAL B N 1
ATOM 3549 C CA . VAL B 1 162 ? -1.458 -7.43 19.281 1 91.12 162 VAL B CA 1
ATOM 3550 C C . VAL B 1 162 ? -1.933 -8.766 19.844 1 91.12 162 VAL B C 1
ATOM 3552 O O . VAL B 1 162 ? -1.686 -9.07 21.016 1 91.12 162 VAL B O 1
ATOM 3555 N N . GLU B 1 163 ? -2.641 -9.547 19.109 1 90.81 163 GLU B N 1
ATOM 3556 C CA . GLU B 1 163 ? -2.994 -10.93 19.422 1 90.81 163 GLU B CA 1
ATOM 3557 C C . GLU B 1 163 ? -2.314 -11.898 18.453 1 90.81 163 GLU B C 1
ATOM 3559 O O . GLU B 1 163 ? -2.818 -12.164 17.359 1 90.81 163 GLU B O 1
ATOM 3564 N N . PRO B 1 164 ? -1.216 -12.453 18.922 1 90.31 164 PRO B N 1
ATOM 3565 C CA . PRO B 1 164 ? -0.484 -13.375 18.047 1 90.31 164 PRO B CA 1
ATOM 3566 C C . PRO B 1 164 ? -1.264 -14.656 17.75 1 90.31 164 PRO B C 1
ATOM 3568 O O . PRO B 1 164 ? -1.948 -15.18 18.641 1 90.31 164 PRO B O 1
ATOM 3571 N N . VAL B 1 165 ? -1.183 -15.109 16.531 1 86 165 VAL B N 1
ATOM 3572 C CA . VAL B 1 165 ? -1.888 -16.328 16.141 1 86 165 VAL B CA 1
ATOM 3573 C C . VAL B 1 165 ? -0.879 -17.422 15.797 1 86 165 VAL B C 1
ATOM 3575 O O . VAL B 1 165 ? -1.055 -18.578 16.188 1 86 165 VAL B O 1
ATOM 3578 N N . LEU B 1 166 ? 0.097 -17.031 15.008 1 83.31 166 LEU B N 1
ATOM 3579 C CA . LEU B 1 166 ? 1.071 -18 14.531 1 83.31 166 LEU B CA 1
ATOM 3580 C C . LEU B 1 166 ? 2.432 -17.344 14.312 1 83.31 166 LEU B C 1
ATOM 3582 O O . LEU B 1 166 ? 2.514 -16.25 13.766 1 83.31 166 LEU B O 1
ATOM 3586 N N . THR B 1 167 ? 3.422 -18.016 14.797 1 88.88 167 THR B N 1
ATOM 3587 C CA . THR B 1 167 ? 4.793 -17.578 14.562 1 88.88 167 THR B CA 1
ATOM 3588 C C . THR B 1 167 ? 5.516 -18.547 13.633 1 88.88 167 THR B C 1
ATOM 3590 O O . THR B 1 167 ? 5.406 -19.766 13.781 1 88.88 167 THR B O 1
ATOM 3593 N N . MET B 1 168 ? 6.062 -17.969 12.648 1 88.38 168 MET B N 1
ATOM 3594 C CA . MET B 1 168 ? 6.867 -18.719 11.688 1 88.38 168 MET B CA 1
ATOM 3595 C C . MET B 1 168 ? 8.25 -18.094 11.531 1 88.38 168 MET B C 1
ATOM 3597 O O . MET B 1 168 ? 8.516 -17.016 12.062 1 88.38 168 MET B O 1
ATOM 3601 N N . ASN B 1 169 ? 9.094 -18.891 10.844 1 93 169 ASN B N 1
ATOM 3602 C CA . ASN B 1 169 ? 10.438 -18.375 10.602 1 93 169 ASN B CA 1
ATOM 3603 C C . ASN B 1 169 ? 10.656 -18.047 9.133 1 93 169 ASN B C 1
ATOM 3605 O O . ASN B 1 169 ? 10.211 -18.781 8.25 1 93 169 ASN B O 1
ATOM 3609 N N . CYS B 1 170 ? 11.383 -16.969 8.969 1 94.88 170 CYS B N 1
ATOM 3610 C CA . CYS B 1 170 ? 11.727 -16.594 7.602 1 94.88 170 CYS B CA 1
ATOM 3611 C C . CYS B 1 170 ? 12.492 -17.703 6.898 1 94.88 170 CYS B C 1
ATOM 3613 O O . CYS B 1 170 ? 13.117 -18.531 7.551 1 94.88 170 CYS B O 1
ATOM 3615 N N . VAL B 1 171 ? 12.391 -17.672 5.582 1 95.06 171 VAL B N 1
ATOM 3616 C CA . VAL B 1 171 ? 13.07 -18.625 4.719 1 95.06 171 VAL B CA 1
ATOM 3617 C C . VAL B 1 171 ? 13.891 -17.875 3.668 1 95.06 171 VAL B C 1
ATOM 3619 O O . VAL B 1 171 ? 13.656 -16.703 3.416 1 95.06 171 VAL B O 1
ATOM 3622 N N . ALA B 1 172 ? 14.82 -18.578 3.139 1 96.88 172 ALA B N 1
ATOM 3623 C CA . ALA B 1 172 ? 15.594 -18.031 2.029 1 96.88 172 ALA B CA 1
ATOM 3624 C C . ALA B 1 172 ? 14.922 -18.328 0.691 1 96.88 172 ALA B C 1
ATOM 3626 O O . ALA B 1 172 ? 14.398 -19.438 0.483 1 96.88 172 ALA B O 1
ATOM 3627 N N . VAL B 1 173 ? 14.898 -17.359 -0.13 1 95.88 173 VAL B N 1
ATOM 3628 C CA . VAL B 1 173 ? 14.391 -17.547 -1.486 1 95.88 173 VAL B CA 1
ATOM 3629 C C . VAL B 1 173 ? 15.508 -17.297 -2.496 1 95.88 173 VAL B C 1
ATOM 3631 O O . VAL B 1 173 ? 16.281 -16.344 -2.365 1 95.88 173 VAL B O 1
ATOM 3634 N N . LEU B 1 174 ? 15.594 -18.219 -3.406 1 96.25 174 LEU B N 1
ATOM 3635 C CA . LEU B 1 174 ? 16.672 -18.25 -4.391 1 96.25 174 LEU B CA 1
ATOM 3636 C C . LEU B 1 174 ? 16.109 -18.391 -5.801 1 96.25 174 LEU B C 1
ATOM 3638 O O . LEU B 1 174 ? 15.047 -18.984 -5.992 1 96.25 174 LEU B O 1
ATOM 3642 N N . PRO B 1 175 ? 16.906 -17.797 -6.809 1 94.69 175 PRO B N 1
ATOM 3643 C CA . PRO B 1 175 ? 16.516 -18.141 -8.18 1 94.69 175 PRO B CA 1
ATOM 3644 C C . PRO B 1 175 ? 16.656 -19.625 -8.484 1 94.69 175 PRO B C 1
ATOM 3646 O O . PRO B 1 175 ? 17.5 -20.297 -7.891 1 94.69 175 PRO B O 1
ATOM 3649 N N . LYS B 1 176 ? 15.812 -20.047 -9.414 1 92.12 176 LYS B N 1
ATOM 3650 C CA . LYS B 1 176 ? 15.945 -21.422 -9.867 1 92.12 176 LYS B CA 1
ATOM 3651 C C . LYS B 1 176 ? 17.344 -21.688 -10.406 1 92.12 176 LYS B C 1
ATOM 3653 O O . LYS B 1 176 ? 17.891 -20.891 -11.18 1 92.12 176 LYS B O 1
ATOM 3658 N N . GLY B 1 177 ? 17.969 -22.75 -9.938 1 91.56 177 GLY B N 1
ATOM 3659 C CA . GLY B 1 177 ? 19.281 -23.141 -10.422 1 91.56 177 GLY B CA 1
ATOM 3660 C C . GLY B 1 177 ? 20.406 -22.453 -9.688 1 91.56 177 GLY B C 1
ATOM 3661 O O . GLY B 1 177 ? 21.578 -22.672 -10 1 91.56 177 GLY B O 1
ATOM 3662 N N . HIS B 1 178 ? 20.125 -21.578 -8.781 1 94.81 178 HIS B N 1
ATOM 3663 C CA . HIS B 1 178 ? 21.156 -20.891 -8.008 1 94.81 178 HIS B CA 1
ATOM 3664 C C . HIS B 1 178 ? 22.078 -21.891 -7.297 1 94.81 178 HIS B C 1
ATOM 3666 O O . HIS B 1 178 ? 21.625 -22.953 -6.859 1 94.81 178 HIS B O 1
ATOM 3672 N N . ARG B 1 179 ? 23.266 -21.641 -7.129 1 95.81 179 ARG B N 1
ATOM 3673 C CA . ARG B 1 179 ? 24.266 -22.531 -6.551 1 95.81 179 ARG B CA 1
ATOM 3674 C C . ARG B 1 179 ? 23.891 -22.938 -5.129 1 95.81 179 ARG B C 1
ATOM 3676 O O . ARG B 1 179 ? 24.156 -24.047 -4.695 1 95.81 179 ARG B O 1
ATOM 3683 N N . LEU B 1 180 ? 23.312 -22.062 -4.434 1 96.69 180 LEU B N 1
ATOM 3684 C CA . LEU B 1 180 ? 23 -22.297 -3.029 1 96.69 180 LEU B CA 1
ATOM 3685 C C . LEU B 1 180 ? 21.859 -23.297 -2.887 1 96.69 180 LEU B C 1
ATOM 3687 O O . LEU B 1 180 ? 21.594 -23.781 -1.789 1 96.69 180 LEU B O 1
ATOM 3691 N N . THR B 1 181 ? 21.156 -23.578 -3.963 1 94.69 181 THR B N 1
ATOM 3692 C CA . THR B 1 181 ? 20.047 -24.531 -3.91 1 94.69 181 THR B CA 1
ATOM 3693 C C . THR B 1 181 ? 20.562 -25.938 -3.598 1 94.69 181 THR B C 1
ATOM 3695 O O . THR B 1 181 ? 19.781 -26.828 -3.254 1 94.69 181 THR B O 1
ATOM 3698 N N . LYS B 1 182 ? 21.781 -26.141 -3.686 1 95.5 182 LYS B N 1
ATOM 3699 C CA . LYS B 1 182 ? 22.406 -27.422 -3.379 1 95.5 182 LYS B CA 1
ATOM 3700 C C . LYS B 1 182 ? 22.438 -27.672 -1.874 1 95.5 182 LYS B C 1
ATOM 3702 O O . LYS B 1 182 ? 22.578 -28.812 -1.429 1 95.5 182 LYS B O 1
ATOM 3707 N N . LEU B 1 183 ? 22.375 -26.625 -1.148 1 96.06 183 LEU B N 1
ATOM 3708 C CA . LEU B 1 183 ? 22.391 -26.734 0.305 1 96.06 183 LEU B CA 1
ATOM 3709 C C . LEU B 1 183 ? 20.984 -26.969 0.847 1 96.06 183 LEU B C 1
ATOM 3711 O O . LEU B 1 183 ? 20.016 -26.406 0.333 1 96.06 183 LEU B O 1
ATOM 3715 N N . LYS B 1 184 ? 20.828 -27.734 1.869 1 94.44 184 LYS B N 1
ATOM 3716 C CA . LYS B 1 184 ? 19.531 -28.047 2.469 1 94.44 184 LYS B CA 1
ATOM 3717 C C . LYS B 1 184 ? 19.047 -26.922 3.369 1 94.44 184 LYS B C 1
ATOM 3719 O O . LYS B 1 184 ? 17.844 -26.703 3.516 1 94.44 184 LYS B O 1
ATOM 3724 N N . LYS B 1 185 ? 19.984 -26.312 4.012 1 96.75 185 LYS B N 1
ATOM 3725 C CA . LYS B 1 185 ? 19.734 -25.203 4.922 1 96.75 185 LYS B CA 1
ATOM 3726 C C . LYS B 1 185 ? 20.812 -24.125 4.766 1 96.75 185 LYS B C 1
ATOM 3728 O O . LYS B 1 185 ? 21.984 -24.438 4.586 1 96.75 185 LYS B O 1
ATOM 3733 N N . LEU B 1 186 ? 20.344 -22.906 4.832 1 97.81 186 LEU B N 1
ATOM 3734 C CA . LEU B 1 186 ? 21.281 -21.812 4.602 1 97.81 186 LEU B CA 1
ATOM 3735 C C . LEU B 1 186 ? 21.578 -21.062 5.898 1 97.81 186 LEU B C 1
ATOM 3737 O O . LEU B 1 186 ? 20.734 -21.016 6.793 1 97.81 186 LEU B O 1
ATOM 3741 N N . LYS B 1 187 ? 22.734 -20.547 5.973 1 98.12 187 LYS B N 1
ATOM 3742 C CA . LYS B 1 187 ? 23.203 -19.703 7.062 1 98.12 187 LYS B CA 1
ATOM 3743 C C . LYS B 1 187 ? 23.734 -18.359 6.531 1 98.12 187 LYS B C 1
ATOM 3745 O O . LYS B 1 187 ? 23.969 -18.219 5.332 1 98.12 187 LYS B O 1
ATOM 3750 N N . PRO B 1 188 ? 23.891 -17.391 7.414 1 98 188 PRO B N 1
ATOM 3751 C CA . PRO B 1 188 ? 24.328 -16.078 6.961 1 98 188 PRO B CA 1
ATOM 3752 C C . PRO B 1 188 ? 25.594 -16.125 6.102 1 98 188 PRO B C 1
ATOM 3754 O O . PRO B 1 188 ? 25.672 -15.438 5.086 1 98 188 PRO B O 1
ATOM 3757 N N . ALA B 1 189 ? 26.531 -16.906 6.406 1 97.5 189 ALA B N 1
ATOM 3758 C CA . ALA B 1 189 ? 27.812 -17 5.711 1 97.5 189 ALA B CA 1
ATOM 3759 C C . ALA B 1 189 ? 27.609 -17.406 4.254 1 97.5 189 ALA B C 1
ATOM 3761 O O . ALA B 1 189 ? 28.391 -17.031 3.383 1 97.5 189 ALA B O 1
ATOM 3762 N N . ASP B 1 190 ? 26.578 -18.156 3.977 1 97.44 190 ASP B N 1
ATOM 3763 C CA . ASP B 1 190 ? 26.312 -18.641 2.629 1 97.44 190 ASP B CA 1
ATOM 3764 C C . ASP B 1 190 ? 25.938 -17.484 1.693 1 97.44 190 ASP B C 1
ATOM 3766 O O . ASP B 1 190 ? 26 -17.625 0.47 1 97.44 190 ASP B O 1
ATOM 3770 N N . PHE B 1 191 ? 25.516 -16.344 2.26 1 96.94 191 PHE B N 1
ATOM 3771 C CA . PHE B 1 191 ? 25.047 -15.203 1.479 1 96.94 191 PHE B CA 1
ATOM 3772 C C . PHE B 1 191 ? 26.188 -14.25 1.15 1 96.94 191 PHE B C 1
ATOM 3774 O O . PHE B 1 191 ? 26 -13.273 0.422 1 96.94 191 PHE B O 1
ATOM 3781 N N . ALA B 1 192 ? 27.391 -14.555 1.679 1 95.62 192 ALA B N 1
ATOM 3782 C CA . ALA B 1 192 ? 28.531 -13.688 1.424 1 95.62 192 ALA B CA 1
ATOM 3783 C C . ALA B 1 192 ? 28.828 -13.586 -0.071 1 95.62 192 ALA B C 1
ATOM 3785 O O . ALA B 1 192 ? 28.984 -14.602 -0.748 1 95.62 192 ALA B O 1
ATOM 3786 N N . GLY B 1 193 ? 28.812 -12.32 -0.518 1 93.19 193 GLY B N 1
ATOM 3787 C CA . GLY B 1 193 ? 29.141 -12.102 -1.915 1 93.19 193 GLY B CA 1
ATOM 3788 C C . GLY B 1 193 ? 27.953 -12.211 -2.84 1 93.19 193 GLY B C 1
ATOM 3789 O O . GLY B 1 193 ? 28.062 -11.938 -4.035 1 93.19 193 GLY B O 1
ATOM 3790 N N . GLU B 1 194 ? 26.828 -12.664 -2.338 1 95.25 194 GLU B N 1
ATOM 3791 C CA . GLU B 1 194 ? 25.609 -12.805 -3.145 1 95.25 194 GLU B CA 1
ATOM 3792 C C . GLU B 1 194 ? 24.828 -11.5 -3.195 1 95.25 194 GLU B C 1
ATOM 3794 O O . GLU B 1 194 ? 24.656 -10.836 -2.17 1 95.25 194 GLU B O 1
ATOM 3799 N N . PRO B 1 195 ? 24.422 -11.07 -4.449 1 95.38 195 PRO B N 1
ATOM 3800 C CA . PRO B 1 195 ? 23.453 -9.961 -4.457 1 95.38 195 PRO B CA 1
ATOM 3801 C C . PRO B 1 195 ? 22.219 -10.25 -3.609 1 95.38 195 PRO B C 1
ATOM 3803 O O . PRO B 1 195 ? 21.672 -11.352 -3.67 1 95.38 195 PRO B O 1
ATOM 3806 N N . PHE B 1 196 ? 21.859 -9.266 -2.822 1 97.06 196 PHE B N 1
ATOM 3807 C CA . PHE B 1 196 ? 20.781 -9.469 -1.854 1 97.06 196 PHE B CA 1
ATOM 3808 C C . PHE B 1 196 ? 19.656 -8.461 -2.078 1 97.06 196 PHE B C 1
ATOM 3810 O O . PHE B 1 196 ? 19.922 -7.262 -2.238 1 97.06 196 PHE B O 1
ATOM 3817 N N . ILE B 1 197 ? 18.484 -8.984 -2.162 1 96.44 197 ILE B N 1
ATOM 3818 C CA . ILE B 1 197 ? 17.297 -8.141 -2.219 1 96.44 197 ILE B CA 1
ATOM 3819 C C . ILE B 1 197 ? 16.734 -7.957 -0.816 1 96.44 197 ILE B C 1
ATOM 3821 O O . ILE B 1 197 ? 16.359 -8.93 -0.159 1 96.44 197 ILE B O 1
ATOM 3825 N N . ALA B 1 198 ? 16.641 -6.68 -0.409 1 94.88 198 ALA B N 1
ATOM 3826 C CA . ALA B 1 198 ? 16.266 -6.41 0.979 1 94.88 198 ALA B CA 1
ATOM 3827 C C . ALA B 1 198 ? 14.938 -5.68 1.065 1 94.88 198 ALA B C 1
ATOM 3829 O O . ALA B 1 198 ? 14.453 -5.141 0.068 1 94.88 198 ALA B O 1
ATOM 3830 N N . PHE B 1 199 ? 14.312 -5.801 2.242 1 90.69 199 PHE B N 1
ATOM 3831 C CA . PHE B 1 199 ? 13.234 -4.875 2.582 1 90.69 199 PHE B CA 1
ATOM 3832 C C . PHE B 1 199 ? 13.797 -3.486 2.873 1 90.69 199 PHE B C 1
ATOM 3834 O O . PHE B 1 199 ? 14.984 -3.34 3.17 1 90.69 199 PHE B O 1
ATOM 3841 N N . PRO B 1 200 ? 12.922 -2.508 2.758 1 81.5 200 PRO B N 1
ATOM 3842 C CA . PRO B 1 200 ? 13.414 -1.154 3.018 1 81.5 200 PRO B CA 1
ATOM 3843 C C . PRO B 1 200 ? 13.977 -0.991 4.43 1 81.5 200 PRO B C 1
ATOM 3845 O O . PRO B 1 200 ? 13.516 -1.657 5.359 1 81.5 200 PRO B O 1
ATOM 3848 N N . SER B 1 201 ? 14.812 -0.014 4.438 1 75.94 201 SER B N 1
ATOM 3849 C CA . SER B 1 201 ? 15.43 0.276 5.73 1 75.94 201 SER B CA 1
ATOM 3850 C C . SER B 1 201 ? 14.391 0.75 6.742 1 75.94 201 SER B C 1
ATOM 3852 O O . SER B 1 201 ? 13.32 1.237 6.363 1 75.94 201 SER B O 1
ATOM 3854 N N . ALA B 1 202 ? 14.578 0.552 7.938 1 63.91 202 ALA B N 1
ATOM 3855 C CA . ALA B 1 202 ? 13.781 1.024 9.062 1 63.91 202 ALA B CA 1
ATOM 3856 C C . ALA B 1 202 ? 12.5 0.208 9.203 1 63.91 202 ALA B C 1
ATOM 3858 O O . ALA B 1 202 ? 11.555 0.634 9.875 1 63.91 202 ALA B O 1
ATOM 3859 N N . THR B 1 203 ? 12.383 -0.808 8.383 1 75.69 203 THR B N 1
ATOM 3860 C CA . THR B 1 203 ? 11.297 -1.746 8.656 1 75.69 203 THR B CA 1
ATOM 3861 C C . THR B 1 203 ? 11.727 -2.777 9.695 1 75.69 203 THR B C 1
ATOM 3863 O O . THR B 1 203 ? 12.891 -3.18 9.734 1 75.69 203 THR B O 1
ATOM 3866 N N . PRO B 1 204 ? 10.82 -3.209 10.516 1 81.19 204 PRO B N 1
ATOM 3867 C CA . PRO B 1 204 ? 11.18 -4.152 11.578 1 81.19 204 PRO B CA 1
ATOM 3868 C C . PRO B 1 204 ? 11.812 -5.434 11.039 1 81.19 204 PRO B C 1
ATOM 3870 O O . PRO B 1 204 ? 12.797 -5.918 11.602 1 81.19 204 PRO B O 1
ATOM 3873 N N . LEU B 1 205 ? 11.281 -5.953 9.961 1 88 205 LEU B N 1
ATOM 3874 C CA . LEU B 1 205 ? 11.844 -7.184 9.414 1 88 205 LEU B CA 1
ATOM 3875 C C . LEU B 1 205 ? 13.266 -6.957 8.906 1 88 205 LEU B C 1
ATOM 3877 O O . LEU B 1 205 ? 14.141 -7.797 9.109 1 88 205 LEU B O 1
ATOM 3881 N N . ARG B 1 206 ? 13.445 -5.836 8.234 1 89.25 206 ARG B N 1
ATOM 3882 C CA . ARG B 1 206 ? 14.789 -5.484 7.789 1 89.25 206 ARG B CA 1
ATOM 3883 C C . ARG B 1 206 ? 15.758 -5.426 8.969 1 89.25 206 ARG B C 1
ATOM 3885 O O . ARG B 1 206 ? 16.875 -5.945 8.883 1 89.25 206 ARG B O 1
ATOM 3892 N N . GLU B 1 207 ? 15.336 -4.812 10.055 1 87.44 207 GLU B N 1
ATOM 3893 C CA . GLU B 1 207 ? 16.188 -4.672 11.234 1 87.44 207 GLU B CA 1
ATOM 3894 C C . GLU B 1 207 ? 16.547 -6.035 11.82 1 87.44 207 GLU B C 1
ATOM 3896 O O . GLU B 1 207 ? 17.688 -6.258 12.219 1 87.44 207 GLU B O 1
ATOM 3901 N N . LYS B 1 208 ? 15.672 -6.891 11.859 1 92.5 208 LYS B N 1
ATOM 3902 C CA . LYS B 1 208 ? 15.914 -8.234 12.383 1 92.5 208 LYS B CA 1
ATOM 3903 C C . LYS B 1 208 ? 16.891 -8.992 11.492 1 92.5 208 LYS B C 1
ATOM 3905 O O . LYS B 1 208 ? 17.797 -9.672 11.992 1 92.5 208 LYS B O 1
ATOM 3910 N N . ILE B 1 209 ? 16.656 -8.867 10.242 1 95.44 209 ILE B N 1
ATOM 3911 C CA . ILE B 1 209 ? 17.531 -9.555 9.305 1 95.44 209 ILE B CA 1
ATOM 3912 C C . ILE B 1 209 ? 18.938 -8.969 9.391 1 95.44 209 ILE B C 1
ATOM 3914 O O . ILE B 1 209 ? 19.922 -9.711 9.422 1 95.44 209 ILE B O 1
ATOM 3918 N N . ASP B 1 210 ? 18.984 -7.656 9.461 1 94.38 210 ASP B N 1
ATOM 3919 C CA . ASP B 1 210 ? 20.281 -6.992 9.602 1 94.38 210 ASP B CA 1
ATOM 3920 C C . ASP B 1 210 ? 21.016 -7.48 10.844 1 94.38 210 ASP B C 1
ATOM 3922 O O . ASP B 1 210 ? 22.219 -7.707 10.812 1 94.38 210 ASP B O 1
ATOM 3926 N N . ALA B 1 211 ? 20.359 -7.613 11.922 1 94.94 211 ALA B N 1
ATOM 3927 C CA . ALA B 1 211 ? 20.953 -8.047 13.188 1 94.94 211 ALA B CA 1
ATOM 3928 C C . ALA B 1 211 ? 21.547 -9.445 13.055 1 94.94 211 ALA B C 1
ATOM 3930 O O . ALA B 1 211 ? 22.625 -9.711 13.594 1 94.94 211 ALA B O 1
ATOM 3931 N N . VAL B 1 212 ? 20.875 -10.305 12.344 1 96.25 212 VAL B N 1
ATOM 3932 C CA . VAL B 1 212 ? 21.328 -11.68 12.164 1 96.25 212 VAL B CA 1
ATOM 3933 C C . VAL B 1 212 ? 22.625 -11.703 11.352 1 96.25 212 VAL B C 1
ATOM 3935 O O . VAL B 1 212 ? 23.562 -12.414 11.695 1 96.25 212 VAL B O 1
ATOM 3938 N N . PHE B 1 213 ? 22.656 -10.922 10.312 1 97.12 213 PHE B N 1
ATOM 3939 C CA . PHE B 1 213 ? 23.844 -10.898 9.461 1 97.12 213 PHE B CA 1
ATOM 3940 C C . PHE B 1 213 ? 25 -10.18 10.156 1 97.12 213 PHE B C 1
ATOM 3942 O O . PHE B 1 213 ? 26.156 -10.57 10.008 1 97.12 213 PHE B O 1
ATOM 3949 N N . LYS B 1 214 ? 24.672 -9.172 10.891 1 96.44 214 LYS B N 1
ATOM 3950 C CA . LYS B 1 214 ? 25.688 -8.469 11.664 1 96.44 214 LYS B CA 1
ATOM 3951 C C . LYS B 1 214 ? 26.312 -9.391 12.703 1 96.44 214 LYS B C 1
ATOM 3953 O O . LYS B 1 214 ? 27.547 -9.391 12.875 1 96.44 214 LYS B O 1
ATOM 3958 N N . ALA B 1 215 ? 25.547 -10.109 13.43 1 96.75 215 ALA B N 1
ATOM 3959 C CA . ALA B 1 215 ? 26.031 -11.055 14.438 1 96.75 215 ALA B CA 1
ATOM 3960 C C . 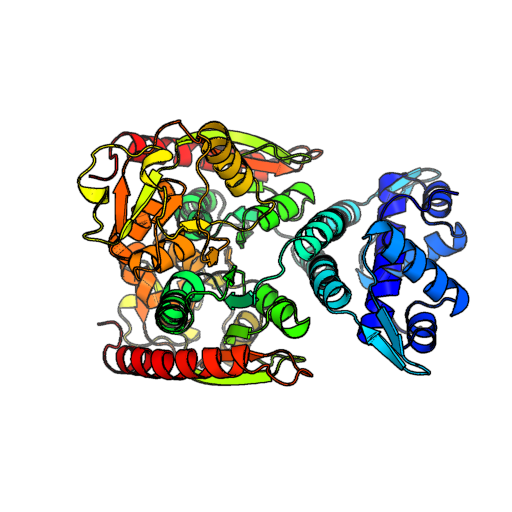ALA B 1 215 ? 26.953 -12.094 13.82 1 96.75 215 ALA B C 1
ATOM 3962 O O . ALA B 1 215 ? 27.906 -12.547 14.469 1 96.75 215 ALA B O 1
ATOM 3963 N N . ALA B 1 216 ? 26.703 -12.43 12.578 1 97 216 ALA B N 1
ATOM 3964 C CA . ALA B 1 216 ? 27.516 -13.422 11.867 1 97 216 ALA B CA 1
ATOM 3965 C C . ALA B 1 216 ? 28.703 -12.758 11.172 1 97 216 ALA B C 1
ATOM 3967 O O . ALA B 1 216 ? 29.5 -13.438 10.516 1 97 216 ALA B O 1
ATOM 3968 N N . LYS B 1 217 ? 28.781 -11.43 11.242 1 96.81 217 LYS B N 1
ATOM 3969 C CA . LYS B 1 217 ? 29.844 -10.641 10.625 1 96.81 217 LYS B CA 1
ATOM 3970 C C . LYS B 1 217 ? 29.859 -10.836 9.117 1 96.81 217 LYS B C 1
ATOM 3972 O O . LYS B 1 217 ? 30.938 -11.016 8.523 1 96.81 217 LYS B O 1
ATOM 3977 N N . VAL B 1 218 ? 28.734 -10.953 8.539 1 96.62 218 VAL B N 1
ATOM 3978 C CA . VAL B 1 218 ? 28.594 -11.07 7.09 1 96.62 218 VAL B CA 1
ATOM 3979 C C . VAL B 1 218 ? 27.984 -9.789 6.523 1 96.62 218 VAL B C 1
ATOM 3981 O O . VAL B 1 218 ? 26.938 -9.344 6.977 1 96.62 218 VAL B O 1
ATOM 3984 N N . GLU B 1 219 ? 28.656 -9.25 5.586 1 93.5 219 GLU B N 1
ATOM 3985 C CA . GLU B 1 219 ? 28.141 -8.078 4.883 1 93.5 219 GLU B CA 1
ATOM 3986 C C . GLU B 1 219 ? 27.359 -8.492 3.639 1 93.5 219 GLU B C 1
ATOM 3988 O O . GLU B 1 219 ? 27.875 -9.227 2.791 1 93.5 219 GLU B O 1
ATOM 3993 N N . ARG B 1 220 ? 26.156 -8.031 3.52 1 92.94 220 ARG B N 1
ATOM 3994 C CA . ARG B 1 220 ? 25.312 -8.328 2.357 1 92.94 220 ARG B CA 1
ATOM 3995 C C . ARG B 1 220 ? 25.453 -7.238 1.297 1 92.94 220 ARG B C 1
ATOM 3997 O O . ARG B 1 220 ? 25.578 -6.055 1.625 1 92.94 220 ARG B O 1
ATOM 4004 N N . GLN B 1 221 ? 25.422 -7.629 0.162 1 92.25 221 GLN B N 1
ATOM 4005 C CA . GLN B 1 221 ? 25.391 -6.699 -0.964 1 92.25 221 GLN B CA 1
ATOM 4006 C C . GLN B 1 221 ? 23.953 -6.441 -1.412 1 92.25 221 GLN B C 1
ATOM 4008 O O . GLN B 1 221 ? 23.438 -7.133 -2.293 1 92.25 221 GLN B O 1
ATOM 4013 N N . THR B 1 222 ? 23.391 -5.371 -0.908 1 92.69 222 THR B N 1
ATOM 4014 C CA . THR B 1 222 ? 22.016 -5.059 -1.267 1 92.69 222 THR B CA 1
ATOM 4015 C C . THR B 1 222 ? 21.953 -4.422 -2.652 1 92.69 222 THR B C 1
ATOM 4017 O O . THR B 1 222 ? 22.562 -3.383 -2.895 1 92.69 222 THR B O 1
ATOM 4020 N N . VAL B 1 223 ? 21.156 -4.977 -3.533 1 93.06 223 VAL B N 1
ATOM 4021 C CA . VAL B 1 223 ? 21.125 -4.492 -4.91 1 93.06 223 VAL B CA 1
ATOM 4022 C C . VAL B 1 223 ? 19.75 -3.881 -5.211 1 93.06 223 VAL B C 1
ATOM 4024 O O . VAL B 1 223 ? 19.594 -3.139 -6.184 1 93.06 223 VAL B O 1
ATOM 4027 N N . ALA B 1 224 ? 18.812 -4.219 -4.402 1 93.88 224 ALA B N 1
ATOM 4028 C CA . ALA B 1 224 ? 17.453 -3.693 -4.547 1 93.88 224 ALA B CA 1
ATOM 4029 C C . ALA B 1 224 ? 16.688 -3.797 -3.234 1 93.88 224 ALA B C 1
ATOM 4031 O O . ALA B 1 224 ? 17.016 -4.605 -2.367 1 93.88 224 ALA B O 1
ATOM 4032 N N . GLU B 1 225 ? 15.727 -2.945 -3.127 1 93.62 225 GLU B N 1
ATOM 4033 C CA . GLU B 1 225 ? 14.805 -2.961 -1.996 1 93.62 225 GLU B CA 1
ATOM 4034 C C . GLU B 1 225 ? 13.352 -2.998 -2.467 1 93.62 225 GLU B C 1
ATOM 4036 O O . GLU B 1 225 ? 13 -2.355 -3.457 1 93.62 225 GLU B O 1
ATOM 4041 N N . ALA B 1 226 ? 12.578 -3.787 -1.784 1 91.44 226 ALA B N 1
ATOM 4042 C CA . ALA B 1 226 ? 11.141 -3.844 -2.057 1 91.44 226 ALA B CA 1
ATOM 4043 C C . ALA B 1 226 ? 10.344 -4.027 -0.767 1 91.44 226 ALA B C 1
ATOM 4045 O O . ALA B 1 226 ? 10.758 -4.773 0.124 1 91.44 226 ALA B O 1
ATOM 4046 N N . GLY B 1 227 ? 9.203 -3.441 -0.71 1 85.88 227 GLY B N 1
ATOM 4047 C CA . GLY B 1 227 ? 8.445 -3.387 0.528 1 85.88 227 GLY B CA 1
ATOM 4048 C C . GLY B 1 227 ? 7.48 -4.547 0.691 1 85.88 227 GLY B C 1
ATOM 4049 O O . GLY B 1 227 ? 6.922 -4.754 1.771 1 85.88 227 GLY B O 1
ATOM 4050 N N . LEU B 1 228 ? 7.266 -5.336 -0.333 1 87.06 228 LEU B N 1
ATOM 4051 C CA . LEU B 1 228 ? 6.363 -6.484 -0.288 1 87.06 228 LEU B CA 1
ATOM 4052 C C . LEU B 1 228 ? 7.105 -7.773 -0.625 1 87.06 228 LEU B C 1
ATOM 4054 O O . LEU B 1 228 ? 7.988 -7.777 -1.488 1 87.06 228 LEU B O 1
ATOM 4058 N N . GLY B 1 229 ? 6.719 -8.82 0.062 1 88.69 229 GLY B N 1
ATOM 4059 C CA . GLY B 1 229 ? 7.324 -10.117 -0.193 1 88.69 229 GLY B CA 1
ATOM 4060 C C . GLY B 1 229 ? 7.164 -10.578 -1.63 1 88.69 229 GLY B C 1
ATOM 4061 O O . GLY B 1 229 ? 8.07 -11.188 -2.195 1 88.69 229 GLY B O 1
ATOM 4062 N N . SER B 1 230 ? 6.062 -10.32 -2.191 1 86.75 230 SER B N 1
ATOM 4063 C CA . SER B 1 230 ? 5.809 -10.711 -3.574 1 86.75 230 SER B CA 1
ATOM 4064 C C . SER B 1 230 ? 6.789 -10.039 -4.527 1 86.75 230 SER B C 1
ATOM 4066 O O . SER B 1 230 ? 7.273 -10.664 -5.473 1 86.75 230 SER B O 1
ATOM 4068 N N . SER B 1 231 ? 7.031 -8.789 -4.285 1 90.38 231 SER B N 1
ATOM 4069 C CA . SER B 1 231 ? 7.988 -8.062 -5.113 1 90.38 231 SER B CA 1
ATOM 4070 C C . SER B 1 231 ? 9.398 -8.602 -4.934 1 90.38 231 SER B C 1
ATOM 4072 O O . SER B 1 231 ? 10.156 -8.711 -5.902 1 90.38 231 SER B O 1
ATOM 4074 N N . VAL B 1 232 ? 9.719 -8.875 -3.736 1 93.19 232 VAL B N 1
ATOM 4075 C CA . VAL B 1 232 ? 11.031 -9.453 -3.451 1 93.19 232 VAL B CA 1
ATOM 4076 C C . VAL B 1 232 ? 11.188 -10.773 -4.203 1 93.19 232 VAL B C 1
ATOM 4078 O O . VAL B 1 232 ? 12.195 -10.992 -4.875 1 93.19 232 VAL B O 1
ATOM 4081 N N . CYS B 1 233 ? 10.195 -11.578 -4.168 1 92.06 233 CYS B N 1
ATOM 4082 C CA . CYS B 1 233 ? 10.25 -12.875 -4.836 1 92.06 233 CYS B CA 1
ATOM 4083 C C . CYS B 1 233 ? 10.344 -12.703 -6.348 1 92.06 233 CYS B C 1
ATOM 4085 O O . CYS B 1 233 ? 11.039 -13.461 -7.023 1 92.06 233 CYS B O 1
ATOM 4087 N N . ALA B 1 234 ? 9.617 -11.781 -6.812 1 89.62 234 ALA B N 1
ATOM 4088 C CA . ALA B 1 234 ? 9.648 -11.531 -8.25 1 89.62 234 ALA B CA 1
ATOM 4089 C C . ALA B 1 234 ? 11.047 -11.117 -8.703 1 89.62 234 ALA B C 1
ATOM 4091 O O . ALA B 1 234 ? 11.523 -11.562 -9.758 1 89.62 234 ALA B O 1
ATOM 4092 N N . LEU B 1 235 ? 11.672 -10.258 -7.953 1 93.94 235 LEU B N 1
ATOM 4093 C CA . LEU B 1 235 ? 13.031 -9.836 -8.266 1 93.94 235 LEU B CA 1
ATOM 4094 C C . LEU B 1 235 ? 14 -11.008 -8.188 1 93.94 235 LEU B C 1
ATOM 4096 O O . LEU B 1 235 ? 14.891 -11.141 -9.039 1 93.94 235 LEU B O 1
ATOM 4100 N N . VAL B 1 236 ? 13.812 -11.844 -7.184 1 95.06 236 VAL B N 1
ATOM 4101 C CA . VAL B 1 236 ? 14.633 -13.039 -7.039 1 95.06 236 VAL B CA 1
ATOM 4102 C C . VAL B 1 236 ? 14.422 -13.961 -8.242 1 95.06 236 VAL B C 1
ATOM 4104 O O . VAL B 1 236 ? 15.391 -14.445 -8.828 1 95.06 236 VAL B O 1
ATOM 4107 N N . GLY B 1 237 ? 13.211 -14.18 -8.57 1 92.12 237 GLY B N 1
ATOM 4108 C CA . GLY B 1 237 ? 12.883 -15.031 -9.695 1 92.12 237 GLY B CA 1
ATOM 4109 C C . GLY B 1 237 ? 13.469 -14.539 -11.008 1 92.12 237 GLY B C 1
ATOM 4110 O O . GLY B 1 237 ? 13.789 -15.344 -11.891 1 92.12 237 GLY B O 1
ATOM 4111 N N . ALA B 1 238 ? 13.602 -13.266 -11.078 1 90.25 238 ALA B N 1
ATOM 4112 C CA . ALA B 1 238 ? 14.156 -12.648 -12.273 1 90.25 238 ALA B CA 1
ATOM 4113 C C . ALA B 1 238 ? 15.68 -12.742 -12.281 1 90.25 238 ALA B C 1
ATOM 4115 O O . ALA B 1 238 ? 16.344 -12.25 -13.203 1 90.25 238 ALA B O 1
ATOM 4116 N N . GLY B 1 239 ? 16.203 -13.234 -11.227 1 92 239 GLY B N 1
ATOM 4117 C CA . GLY B 1 239 ? 17.625 -13.547 -11.195 1 92 239 GLY B CA 1
ATOM 4118 C C . GLY B 1 239 ? 18.469 -12.43 -10.609 1 92 239 GLY B C 1
ATOM 4119 O O . GLY B 1 239 ? 19.703 -12.445 -10.734 1 92 239 GLY B O 1
ATOM 4120 N N . LEU B 1 240 ? 17.891 -11.477 -9.938 1 94.12 240 LEU B N 1
ATOM 4121 C CA . LEU B 1 240 ? 18.625 -10.305 -9.484 1 94.12 240 LEU B CA 1
ATOM 4122 C C . LEU B 1 240 ? 19.422 -10.617 -8.227 1 94.12 240 LEU B C 1
ATOM 4124 O O . LEU B 1 240 ? 20.406 -9.938 -7.93 1 94.12 240 LEU B O 1
ATOM 4128 N N . GLY B 1 241 ? 18.953 -11.578 -7.52 1 95.62 241 GLY B N 1
ATOM 4129 C CA . GLY B 1 241 ? 19.625 -11.914 -6.281 1 95.62 241 GLY B CA 1
ATOM 4130 C C . GLY B 1 241 ? 18.859 -12.898 -5.426 1 95.62 241 GLY B C 1
ATOM 4131 O O . GLY B 1 241 ? 18 -13.633 -5.93 1 95.62 241 GLY B O 1
ATOM 4132 N N . VAL B 1 242 ? 19.266 -12.953 -4.129 1 97.31 242 VAL B N 1
ATOM 4133 C CA . VAL B 1 242 ? 18.641 -13.812 -3.135 1 97.31 242 VAL B CA 1
ATOM 4134 C C . VAL B 1 242 ? 18.016 -12.961 -2.035 1 97.31 242 VAL B C 1
ATOM 4136 O O . VAL B 1 242 ? 18.234 -11.75 -1.975 1 97.31 242 VAL B O 1
ATOM 4139 N N . ALA B 1 243 ? 17.172 -13.609 -1.235 1 97.38 243 ALA B N 1
ATOM 4140 C CA . ALA B 1 243 ? 16.5 -12.828 -0.192 1 97.38 243 ALA B CA 1
ATOM 4141 C C . ALA B 1 243 ? 16.047 -13.727 0.958 1 97.38 243 ALA B C 1
ATOM 4143 O O . ALA B 1 243 ? 16.062 -14.953 0.837 1 97.38 243 ALA B O 1
ATOM 4144 N N . LEU B 1 244 ? 15.773 -13.125 2.08 1 96.62 244 LEU B N 1
ATOM 4145 C CA . LEU B 1 244 ? 15.062 -13.727 3.205 1 96.62 244 LEU B CA 1
ATOM 4146 C C . LEU B 1 244 ? 13.664 -13.141 3.344 1 96.62 244 LEU B C 1
ATOM 4148 O O . LEU B 1 244 ? 13.5 -11.922 3.387 1 96.62 244 LEU B O 1
ATOM 4152 N N . ILE B 1 245 ? 12.672 -14.031 3.381 1 92.75 245 ILE B N 1
ATOM 4153 C CA . ILE B 1 245 ? 11.297 -13.547 3.443 1 92.75 245 ILE B CA 1
ATOM 4154 C C . ILE B 1 245 ? 10.469 -14.453 4.348 1 92.75 245 ILE B C 1
ATOM 4156 O O . ILE B 1 245 ? 10.938 -15.523 4.758 1 92.75 245 ILE B O 1
ATOM 4160 N N . ASN B 1 246 ? 9.281 -13.969 4.668 1 86.81 246 ASN B N 1
ATOM 4161 C CA . ASN B 1 246 ? 8.359 -14.828 5.406 1 86.81 246 ASN B CA 1
ATOM 4162 C C . ASN B 1 246 ? 7.883 -16 4.551 1 86.81 246 ASN B C 1
ATOM 4164 O O . ASN B 1 246 ? 7.754 -15.867 3.33 1 86.81 246 ASN B O 1
ATOM 4168 N N . PRO B 1 247 ? 7.574 -17.109 5.156 1 83.25 247 PRO B N 1
ATOM 4169 C CA . PRO B 1 247 ? 7.254 -18.328 4.406 1 83.25 247 PRO B CA 1
ATOM 4170 C C . PRO B 1 247 ? 5.926 -18.219 3.654 1 83.25 247 PRO B C 1
ATOM 4172 O O . PRO B 1 247 ? 5.723 -18.922 2.658 1 83.25 247 PRO B O 1
ATOM 4175 N N . LEU B 1 248 ? 5.023 -17.422 4.109 1 78.19 248 LEU B N 1
ATOM 4176 C CA . LEU B 1 248 ? 3.746 -17.281 3.422 1 78.19 248 LEU B CA 1
ATOM 4177 C C . LEU B 1 248 ? 3.938 -16.656 2.041 1 78.19 248 LEU B C 1
ATOM 4179 O O . LEU B 1 248 ? 3.33 -17.109 1.064 1 78.19 248 LEU B O 1
ATOM 4183 N N . ALA B 1 249 ? 4.707 -15.656 2.01 1 76.69 249 ALA B N 1
ATOM 4184 C CA . ALA B 1 249 ? 5.023 -15.031 0.726 1 76.69 249 ALA B CA 1
ATOM 4185 C C . ALA B 1 249 ? 5.785 -16 -0.177 1 76.69 249 ALA B C 1
ATOM 4187 O O . ALA B 1 249 ? 5.539 -16.062 -1.384 1 76.69 249 ALA B O 1
ATOM 4188 N N . ALA B 1 250 ? 6.68 -16.719 0.404 1 82.31 250 ALA B N 1
ATOM 4189 C CA . ALA B 1 250 ? 7.508 -17.641 -0.358 1 82.31 250 ALA B CA 1
ATOM 4190 C C . ALA B 1 250 ? 6.66 -18.75 -0.996 1 82.31 250 ALA B C 1
ATOM 4192 O O . ALA B 1 250 ? 6.895 -19.125 -2.143 1 82.31 250 ALA B O 1
ATOM 4193 N N . ARG B 1 251 ? 5.699 -19.219 -0.328 1 74.38 251 ARG B N 1
ATOM 4194 C CA . ARG B 1 251 ? 4.875 -20.328 -0.792 1 74.38 251 ARG B CA 1
ATOM 4195 C C . ARG B 1 251 ? 4.027 -19.922 -1.989 1 74.38 251 ARG B C 1
ATOM 4197 O O . ARG B 1 251 ? 3.895 -20.672 -2.953 1 74.38 251 ARG B O 1
ATOM 4204 N N . GLU B 1 252 ? 3.486 -18.859 -1.888 1 69.06 252 GLU B N 1
ATOM 4205 C CA . GLU B 1 252 ? 2.596 -18.406 -2.955 1 69.06 252 GLU B CA 1
ATOM 4206 C C . GLU B 1 252 ? 3.375 -18.078 -4.223 1 69.06 252 GLU B C 1
ATOM 4208 O O . GLU B 1 252 ? 2.906 -18.344 -5.332 1 69.06 252 GLU B O 1
ATOM 4213 N N . GLU B 1 253 ? 4.508 -17.562 -3.977 1 66.19 253 GLU B N 1
ATOM 4214 C CA . GLU B 1 253 ? 5.285 -17.094 -5.117 1 66.19 253 GLU B CA 1
ATOM 4215 C C . GLU B 1 253 ? 6.113 -18.219 -5.727 1 66.19 253 GLU B C 1
ATOM 4217 O O . GLU B 1 253 ? 6.574 -18.109 -6.867 1 66.19 253 GLU B O 1
ATOM 4222 N N . TYR B 1 254 ? 6.262 -19.25 -4.988 1 61.94 254 TYR B N 1
ATOM 4223 C CA . TYR B 1 254 ? 6.98 -20.406 -5.48 1 61.94 254 TYR B CA 1
ATOM 4224 C C . TYR B 1 254 ? 6.457 -20.844 -6.844 1 61.94 254 TYR B C 1
ATOM 4226 O O . TYR B 1 254 ? 7.238 -21.062 -7.777 1 61.94 254 TYR B O 1
ATOM 4234 N N . GLU B 1 255 ? 5.266 -20.859 -6.922 1 63.16 255 GLU B N 1
ATOM 4235 C CA . GLU B 1 255 ? 4.684 -21.344 -8.164 1 63.16 255 GLU B CA 1
ATOM 4236 C C . GLU B 1 255 ? 4.637 -20.266 -9.234 1 63.16 255 GLU B C 1
ATOM 4238 O O . GLU B 1 255 ? 4.883 -20.516 -10.406 1 63.16 255 GLU B O 1
ATOM 4243 N N . ALA B 1 256 ? 4.57 -19.141 -8.773 1 64.19 256 ALA B N 1
ATOM 4244 C CA . ALA B 1 256 ? 4.277 -18.078 -9.727 1 64.19 256 ALA B CA 1
ATOM 4245 C C . ALA B 1 256 ? 5.562 -17.5 -10.312 1 64.19 256 ALA B C 1
ATOM 4247 O O . ALA B 1 256 ? 5.602 -17.125 -11.484 1 64.19 256 ALA B O 1
ATOM 4248 N N . ASN B 1 257 ? 6.621 -17.438 -9.547 1 70.38 257 ASN B N 1
ATOM 4249 C CA . ASN B 1 257 ? 7.781 -16.672 -9.977 1 70.38 257 ASN B CA 1
ATOM 4250 C C . ASN B 1 257 ? 9 -17.562 -10.188 1 70.38 257 ASN B C 1
ATOM 4252 O O . ASN B 1 257 ? 10.086 -17.078 -10.516 1 70.38 257 ASN B O 1
ATOM 4256 N N . GLY B 1 258 ? 8.875 -18.891 -10.055 1 79.69 258 GLY B N 1
ATOM 4257 C CA . GLY B 1 258 ? 10.023 -19.75 -10.297 1 79.69 258 GLY B CA 1
ATOM 4258 C C . GLY B 1 258 ? 11.125 -19.578 -9.266 1 79.69 258 GLY B C 1
ATOM 4259 O O . GLY B 1 258 ? 12.297 -19.422 -9.625 1 79.69 258 GLY B O 1
ATOM 4260 N N . VAL B 1 259 ? 10.82 -19.438 -8.07 1 90.12 259 VAL B N 1
ATOM 4261 C CA . VAL B 1 259 ? 11.828 -19.297 -7.02 1 90.12 259 VAL B CA 1
ATOM 4262 C C . VAL B 1 259 ? 11.945 -20.625 -6.262 1 90.12 259 VAL B C 1
ATOM 4264 O O . VAL B 1 259 ? 11.047 -21.469 -6.312 1 90.12 259 VAL B O 1
ATOM 4267 N N . GLU B 1 260 ? 13.094 -20.859 -5.688 1 92.94 260 GLU B N 1
ATOM 4268 C CA . GLU B 1 260 ? 13.344 -21.969 -4.773 1 92.94 260 GLU B CA 1
ATOM 4269 C C . GLU B 1 260 ? 13.422 -21.484 -3.326 1 92.94 260 GLU B C 1
ATOM 4271 O O . GLU B 1 260 ? 13.922 -20.391 -3.055 1 92.94 260 GLU B O 1
ATOM 4276 N N . VAL B 1 261 ? 12.922 -22.359 -2.453 1 93.56 261 VAL B N 1
ATOM 4277 C CA . VAL B 1 261 ? 12.859 -21.984 -1.043 1 93.56 261 VAL B CA 1
ATOM 4278 C C . VAL B 1 261 ? 13.758 -22.922 -0.224 1 93.56 261 VAL B C 1
ATOM 4280 O O . VAL B 1 261 ? 13.781 -24.125 -0.456 1 93.56 261 VAL B O 1
ATOM 4283 N N . ARG B 1 262 ? 14.562 -22.359 0.691 1 95 262 ARG B N 1
ATOM 4284 C CA . ARG B 1 262 ? 15.383 -23.109 1.634 1 95 262 ARG B CA 1
ATOM 4285 C C . ARG B 1 262 ? 15.195 -22.594 3.057 1 95 262 ARG B C 1
ATOM 4287 O O . ARG B 1 262 ? 15.078 -21.391 3.277 1 95 262 ARG B O 1
ATOM 4294 N N . PRO B 1 263 ? 15.219 -23.547 3.977 1 95.75 263 PRO B N 1
ATOM 4295 C CA . PRO B 1 263 ? 15.234 -23.094 5.367 1 95.75 263 PRO B CA 1
ATOM 4296 C C . PRO B 1 263 ? 16.469 -22.25 5.695 1 95.75 263 PRO B C 1
ATOM 4298 O O . PRO B 1 263 ? 17.531 -22.438 5.082 1 95.75 263 PRO B O 1
ATOM 4301 N N . PHE B 1 264 ? 16.281 -21.312 6.602 1 97.25 264 PHE B N 1
ATOM 4302 C CA . PHE B 1 264 ? 17.344 -20.422 7.031 1 97.25 264 PHE B CA 1
ATOM 4303 C C . PHE B 1 264 ? 17.578 -20.547 8.531 1 97.25 264 PHE B C 1
ATOM 4305 O O . PHE B 1 264 ? 16.625 -20.688 9.305 1 97.25 264 PHE B O 1
ATOM 4312 N N . SER B 1 265 ? 18.844 -20.578 8.938 1 96.75 265 SER B N 1
ATOM 4313 C CA . SER B 1 265 ? 19.281 -20.547 10.336 1 96.75 265 SER B CA 1
ATOM 4314 C C . SER B 1 265 ? 20.344 -19.484 10.562 1 96.75 265 SER B C 1
ATOM 4316 O O . SER B 1 265 ? 21.25 -19.328 9.758 1 96.75 265 SER B O 1
ATOM 4318 N N . PRO B 1 266 ? 20.219 -18.719 11.633 1 96.88 266 PRO B N 1
ATOM 4319 C CA . PRO B 1 266 ? 19.312 -18.844 12.781 1 96.88 266 PRO B CA 1
ATOM 4320 C C . PRO B 1 266 ? 17.906 -18.344 12.469 1 96.88 266 PRO B C 1
ATOM 4322 O O . PRO B 1 266 ? 17.703 -17.641 11.477 1 96.88 266 PRO B O 1
ATOM 4325 N N . ALA B 1 267 ? 17 -18.734 13.352 1 94.88 267 ALA B N 1
ATOM 4326 C CA . ALA B 1 267 ? 15.594 -18.406 13.164 1 94.88 267 ALA B CA 1
ATOM 4327 C C . ALA B 1 267 ? 15.383 -16.891 13.164 1 94.88 267 ALA B C 1
ATOM 4329 O O . ALA B 1 267 ? 15.969 -16.172 13.984 1 94.88 267 ALA B O 1
ATOM 4330 N N . VAL B 1 268 ? 14.625 -16.438 12.188 1 95.06 268 VAL B N 1
ATOM 4331 C CA . VAL B 1 268 ? 14.102 -15.086 12.141 1 95.06 268 VAL B CA 1
ATOM 4332 C C . VAL B 1 268 ? 12.578 -15.109 12.242 1 95.06 268 VAL B C 1
ATOM 4334 O O . VAL B 1 268 ? 11.883 -15.172 11.219 1 95.06 268 VAL B O 1
ATOM 4337 N N . PRO B 1 269 ? 12.094 -14.969 13.391 1 93.38 269 PRO B N 1
ATOM 4338 C CA . PRO B 1 269 ? 10.656 -15.18 13.602 1 93.38 269 PRO B CA 1
ATOM 4339 C C . PRO B 1 269 ? 9.805 -14.031 13.078 1 93.38 269 PRO B C 1
ATOM 4341 O O . PRO B 1 269 ? 10.188 -12.867 13.195 1 93.38 269 PRO B O 1
ATOM 4344 N N . VAL B 1 270 ? 8.742 -14.383 12.492 1 91 270 VAL B N 1
ATOM 4345 C CA . VAL B 1 270 ? 7.664 -13.477 12.109 1 91 270 VAL B CA 1
ATOM 4346 C C . VAL B 1 270 ? 6.332 -14.008 12.633 1 91 270 VAL B C 1
ATOM 4348 O O . VAL B 1 270 ? 6.102 -15.219 12.641 1 91 270 VAL B O 1
ATOM 4351 N N . THR B 1 271 ? 5.488 -13.094 13.07 1 90.25 271 THR B N 1
ATOM 4352 C CA . THR B 1 271 ? 4.242 -13.508 13.711 1 90.25 271 THR B CA 1
ATOM 4353 C C . THR B 1 271 ? 3.039 -12.914 12.984 1 90.25 271 THR B C 1
ATOM 4355 O O . THR B 1 271 ? 2.951 -11.703 12.805 1 90.25 271 THR B O 1
ATOM 4358 N N . VAL B 1 272 ? 2.195 -13.828 12.523 1 88.94 272 VAL B N 1
ATOM 4359 C CA . VAL B 1 272 ? 0.89 -13.383 12.047 1 88.94 272 VAL B CA 1
ATOM 4360 C C . VAL B 1 272 ? -0.007 -13.047 13.234 1 88.94 272 VAL B C 1
ATOM 4362 O O . VAL B 1 272 ? -0.125 -13.844 14.172 1 88.94 272 VAL B O 1
ATOM 4365 N N . ALA B 1 273 ? -0.567 -11.906 13.195 1 91.19 273 ALA B N 1
ATOM 4366 C CA . ALA B 1 273 ? -1.325 -11.469 14.367 1 91.19 273 ALA B CA 1
ATOM 4367 C C . ALA B 1 273 ? -2.574 -10.695 13.953 1 91.19 273 ALA B C 1
ATOM 4369 O O . ALA B 1 273 ? -2.635 -10.141 12.859 1 91.19 273 ALA B O 1
ATOM 4370 N N . LEU B 1 274 ? -3.531 -10.789 14.836 1 92.38 274 LEU B N 1
ATOM 4371 C CA . LEU B 1 274 ? -4.648 -9.852 14.805 1 92.38 274 LEU B CA 1
ATOM 4372 C C . LEU B 1 274 ? -4.305 -8.57 15.547 1 92.38 274 LEU B C 1
ATOM 4374 O O . LEU B 1 274 ? -3.691 -8.617 16.625 1 92.38 274 LEU B O 1
ATOM 4378 N N . LEU B 1 275 ? -4.656 -7.473 14.969 1 92.69 275 LEU B N 1
ATOM 4379 C CA . LEU B 1 275 ? -4.297 -6.172 15.531 1 92.69 275 LEU B CA 1
ATOM 4380 C C . LEU B 1 275 ? -5.547 -5.391 15.922 1 92.69 275 LEU B C 1
ATOM 4382 O O . LEU B 1 275 ? -6.559 -5.434 15.219 1 92.69 275 LEU B O 1
ATOM 4386 N N . TYR B 1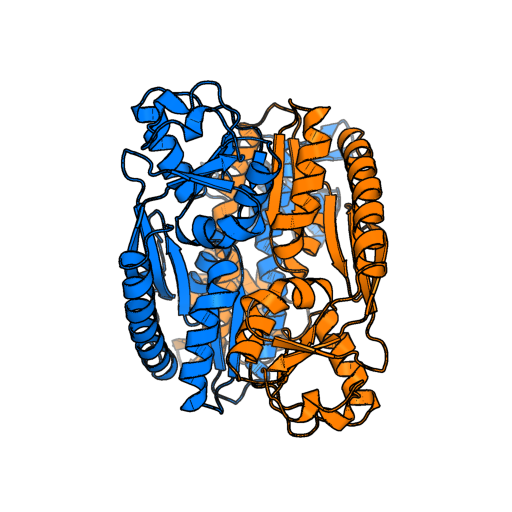 276 ? -5.406 -4.625 17 1 88.56 276 TYR B N 1
ATOM 4387 C CA . TYR B 1 276 ? -6.484 -3.764 17.484 1 88.56 276 TYR B CA 1
ATOM 4388 C C . TYR B 1 276 ? -5.941 -2.408 17.922 1 88.56 276 TYR B C 1
ATOM 4390 O O . TYR B 1 276 ? -4.805 -2.307 18.375 1 88.56 276 TYR B O 1
ATOM 4398 N N . PRO B 1 277 ? -6.84 -1.451 17.781 1 80.38 277 PRO B N 1
ATOM 4399 C CA . PRO B 1 277 ? -6.434 -0.173 18.359 1 80.38 277 PRO B CA 1
ATOM 4400 C C . PRO B 1 277 ? -6.211 -0.262 19.875 1 80.38 277 PRO B C 1
ATOM 4402 O O . PRO B 1 277 ? -6.781 -1.134 20.531 1 80.38 277 PRO B O 1
ATOM 4405 N N . PRO B 1 278 ? -5.266 0.547 20.391 1 67.25 278 PRO B N 1
ATOM 4406 C CA . PRO B 1 278 ? -4.891 0.433 21.797 1 67.25 278 PRO B CA 1
ATOM 4407 C C . PRO B 1 278 ? -6.062 0.691 22.734 1 67.25 278 PRO B C 1
ATOM 4409 O O . PRO B 1 278 ? -6.199 0.017 23.766 1 67.25 278 PRO B O 1
ATOM 4412 N N . TYR B 1 279 ? -6.684 1.767 22.719 1 58.75 279 TYR B N 1
ATOM 4413 C CA . TYR B 1 279 ? -7.527 2.219 23.828 1 58.75 279 TYR B CA 1
ATOM 4414 C C . TYR B 1 279 ? -9 1.995 23.516 1 58.75 279 TYR B C 1
ATOM 4416 O O . TYR B 1 279 ? -9.875 2.504 24.219 1 58.75 279 TYR B O 1
ATOM 4424 N N . HIS B 1 280 ? -9.242 1.141 22.672 1 57.88 280 HIS B N 1
ATOM 4425 C CA . HIS B 1 280 ? -10.672 1.07 22.406 1 57.88 280 HIS B CA 1
ATOM 4426 C C . HIS B 1 280 ? -11.242 -0.278 22.828 1 57.88 280 HIS B C 1
ATOM 4428 O O . HIS B 1 280 ? -10.609 -1.316 22.641 1 57.88 280 HIS B O 1
ATOM 4434 N N . THR B 1 281 ? -12.195 -0.128 23.734 1 64.12 281 THR B N 1
ATOM 4435 C CA . THR B 1 281 ? -13.016 -1.317 23.906 1 64.12 281 THR B CA 1
ATOM 4436 C C . THR B 1 281 ? -13.523 -1.823 22.562 1 64.12 281 THR B C 1
ATOM 4438 O O . THR B 1 281 ? -14.031 -1.044 21.75 1 64.12 281 THR B O 1
ATOM 4441 N N . ARG B 1 282 ? -13.312 -3.1 22.422 1 75.75 282 ARG B N 1
ATOM 4442 C CA . ARG B 1 282 ? -13.766 -3.715 21.188 1 75.75 282 ARG B CA 1
ATOM 4443 C C . ARG B 1 282 ? -15.281 -3.695 21.078 1 75.75 282 ARG B C 1
ATOM 4445 O O . ARG B 1 282 ? -15.977 -4.031 22.047 1 75.75 282 ARG B O 1
ATOM 4452 N N . THR B 1 283 ? -15.727 -3.152 20.031 1 77.06 283 THR B N 1
ATOM 4453 C CA . THR B 1 283 ? -17.156 -3.256 19.797 1 77.06 283 THR B CA 1
ATOM 4454 C C . THR B 1 283 ? -17.578 -4.715 19.625 1 77.06 283 THR B C 1
ATOM 4456 O O . THR B 1 283 ? -16.734 -5.59 19.422 1 77.06 283 THR B O 1
ATOM 4459 N N . ARG B 1 284 ? -18.781 -4.984 19.781 1 80.88 284 ARG B N 1
ATOM 4460 C CA . ARG B 1 284 ? -19.328 -6.328 19.578 1 80.88 284 ARG B CA 1
ATOM 4461 C C . ARG B 1 284 ? -18.984 -6.844 18.172 1 80.88 284 ARG B C 1
ATOM 4463 O O . ARG B 1 284 ? -18.625 -8.016 18.016 1 80.88 284 ARG B O 1
ATOM 4470 N N . LEU B 1 285 ? -19.094 -5.926 17.234 1 84.5 285 LEU B N 1
ATOM 4471 C CA . LEU B 1 285 ? -18.828 -6.305 15.852 1 84.5 285 LEU B CA 1
ATOM 4472 C C . LEU B 1 285 ? -17.375 -6.738 15.68 1 84.5 285 LEU B C 1
ATOM 4474 O O . LEU B 1 285 ? -17.109 -7.746 15.023 1 84.5 285 LEU B O 1
ATOM 4478 N N . VAL B 1 286 ? -16.469 -6.055 16.266 1 88.06 286 VAL B N 1
ATOM 4479 C CA . VAL B 1 286 ? -15.047 -6.371 16.188 1 88.06 286 VAL B CA 1
ATOM 4480 C C . VAL B 1 286 ? -14.766 -7.684 16.922 1 88.06 286 VAL B C 1
ATOM 4482 O O . VAL B 1 286 ? -13.992 -8.516 16.438 1 88.06 286 VAL B O 1
ATOM 4485 N N . SER B 1 287 ? -15.453 -7.891 18.047 1 87.81 287 SER B N 1
ATOM 4486 C CA . SER B 1 287 ? -15.273 -9.117 18.828 1 87.81 287 SER B CA 1
ATOM 4487 C C . SER B 1 287 ? -15.773 -10.336 18.047 1 87.81 287 SER B C 1
ATOM 4489 O O . SER B 1 287 ? -15.109 -11.375 18.031 1 87.81 287 SER B O 1
ATOM 4491 N N . VAL B 1 288 ? -16.891 -10.188 17.453 1 89.56 288 VAL B N 1
ATOM 4492 C CA . VAL B 1 288 ? -17.453 -11.281 16.672 1 89.56 288 VAL B CA 1
ATOM 4493 C C . VAL B 1 288 ? -16.562 -11.586 15.484 1 89.56 288 VAL B C 1
ATOM 4495 O O . VAL B 1 288 ? -16.25 -12.742 15.203 1 89.56 288 VAL B O 1
ATOM 4498 N N . PHE B 1 289 ? -16.141 -10.531 14.75 1 93.06 289 PHE B N 1
ATOM 4499 C CA . PHE B 1 289 ? -15.25 -10.719 13.617 1 93.06 289 PHE B CA 1
ATOM 4500 C C . PHE B 1 289 ? -13.961 -11.414 14.047 1 93.06 289 PHE B C 1
ATOM 4502 O O . PHE B 1 289 ? -13.469 -12.297 13.352 1 93.06 289 PHE B O 1
ATOM 4509 N N . SER B 1 290 ? -13.453 -11.031 15.18 1 91.12 290 SER B N 1
ATOM 4510 C CA . SER B 1 290 ? -12.203 -11.578 15.695 1 91.12 290 SER B CA 1
ATOM 4511 C C . SER B 1 290 ? -12.328 -13.07 15.984 1 91.12 290 SER B C 1
ATOM 4513 O O . SER B 1 290 ? -11.367 -13.82 15.828 1 91.12 290 SER B O 1
ATOM 4515 N N . ARG B 1 291 ? -13.438 -13.516 16.391 1 89.69 291 ARG B N 1
ATOM 4516 C CA . ARG B 1 291 ? -13.664 -14.938 16.625 1 89.69 291 ARG B CA 1
ATOM 4517 C C . ARG B 1 291 ? -13.57 -15.734 15.328 1 89.69 291 ARG B C 1
ATOM 4519 O O . ARG B 1 291 ? -12.969 -16.812 15.297 1 89.69 291 ARG B O 1
ATOM 4526 N N . TYR B 1 292 ? -14.172 -15.195 14.281 1 90.62 292 TYR B N 1
ATOM 4527 C CA . TYR B 1 292 ? -14.062 -15.836 12.977 1 90.62 292 TYR B CA 1
ATOM 4528 C C . TYR B 1 292 ? -12.609 -15.875 12.516 1 90.62 292 TYR B C 1
ATOM 4530 O O . TYR B 1 292 ? -12.148 -16.891 11.984 1 90.62 292 TYR B O 1
ATOM 4538 N N . ALA B 1 293 ? -11.938 -14.766 12.711 1 91.5 293 ALA B N 1
ATOM 4539 C CA . ALA B 1 293 ? -10.539 -14.656 12.289 1 91.5 293 ALA B CA 1
ATOM 4540 C C . ALA B 1 293 ? -9.664 -15.68 13 1 91.5 293 ALA B C 1
ATOM 4542 O O . ALA B 1 293 ? -8.883 -16.375 12.367 1 91.5 293 ALA B O 1
ATOM 4543 N N . HIS B 1 294 ? -9.875 -15.789 14.227 1 88.06 294 HIS B N 1
ATOM 4544 C CA . HIS B 1 294 ? -9.094 -16.719 15.031 1 88.06 294 HIS B CA 1
ATOM 4545 C C . HIS B 1 294 ? -9.336 -18.156 14.578 1 88.06 294 HIS B C 1
ATOM 4547 O O . HIS B 1 294 ? -8.391 -18.938 14.453 1 88.06 294 HIS B O 1
ATOM 4553 N N . GLN B 1 295 ? -10.508 -18.484 14.406 1 87.56 295 GLN B N 1
ATOM 4554 C CA . GLN B 1 295 ? -10.875 -19.844 14.016 1 87.56 295 GLN B CA 1
ATOM 4555 C C . GLN B 1 295 ? -10.266 -20.219 12.672 1 87.56 295 GLN B C 1
ATOM 4557 O O . GLN B 1 295 ? -9.633 -21.266 12.539 1 87.56 295 GLN B O 1
ATOM 4562 N N . LEU B 1 296 ? -10.414 -19.359 11.742 1 87.38 296 LEU B N 1
ATOM 4563 C CA . LEU B 1 296 ? -9.938 -19.672 10.398 1 87.38 296 LEU B CA 1
ATOM 4564 C C . LEU B 1 296 ? -8.414 -19.641 10.344 1 87.38 296 LEU B C 1
ATOM 4566 O O . LEU B 1 296 ? -7.801 -20.422 9.609 1 87.38 296 LEU B O 1
ATOM 4570 N N . MET B 1 297 ? -7.84 -18.703 11.016 1 85.19 297 MET B N 1
ATOM 4571 C CA . MET B 1 297 ? -6.379 -18.641 11.062 1 85.19 297 MET B CA 1
ATOM 4572 C C . MET B 1 297 ? -5.789 -19.906 11.656 1 85.19 297 MET B C 1
ATOM 4574 O O . MET B 1 297 ? -4.777 -20.422 11.164 1 85.19 297 MET B O 1
ATOM 4578 N N . GLN B 1 298 ? -6.371 -20.406 12.633 1 81.06 298 GLN B N 1
ATOM 4579 C CA . GLN B 1 298 ? -5.906 -21.625 13.258 1 81.06 298 GLN B CA 1
ATOM 4580 C C . GLN B 1 298 ? -6.039 -22.812 12.305 1 81.06 298 GLN B C 1
ATOM 4582 O O . GLN B 1 298 ? -5.156 -23.672 12.242 1 81.06 298 GLN B O 1
ATOM 4587 N N . GLU B 1 299 ? -7.094 -22.812 11.594 1 79.94 299 GLU B N 1
ATOM 4588 C CA . GLU B 1 299 ? -7.324 -23.875 10.641 1 79.94 299 GLU B CA 1
ATOM 4589 C C . GLU B 1 299 ? -6.297 -23.844 9.508 1 79.94 299 GLU B C 1
ATOM 4591 O O . GLU B 1 299 ? -5.785 -24.891 9.102 1 79.94 299 GLU B O 1
ATOM 4596 N N . GLU B 1 300 ? -6.059 -22.641 9.031 1 74.06 300 GLU B N 1
ATOM 4597 C CA . GLU B 1 300 ? -5.117 -22.5 7.93 1 74.06 300 GLU B CA 1
ATOM 4598 C C . GLU B 1 300 ? -3.688 -22.797 8.383 1 74.06 300 GLU B C 1
ATOM 4600 O O . GLU B 1 300 ? -2.885 -23.328 7.617 1 74.06 300 GLU B O 1
ATOM 4605 N N . MET B 1 301 ? -3.408 -22.359 9.461 1 69.38 301 MET B N 1
ATOM 4606 C CA . MET B 1 301 ? -2.068 -22.578 10.008 1 69.38 301 MET B CA 1
ATOM 4607 C C . MET B 1 301 ? -1.8 -24.062 10.227 1 69.38 301 MET B C 1
ATOM 4609 O O . MET B 1 301 ? -0.674 -24.531 10.039 1 69.38 301 MET B O 1
ATOM 4613 N N . ALA B 1 302 ? -2.805 -24.641 10.625 1 65.88 302 ALA B N 1
ATOM 4614 C CA . ALA B 1 302 ? -2.68 -26.078 10.758 1 65.88 302 ALA B CA 1
ATOM 4615 C C . ALA B 1 302 ? -2.34 -26.734 9.422 1 65.88 302 ALA B C 1
ATOM 4617 O O . ALA B 1 302 ? -1.542 -27.672 9.367 1 65.88 302 ALA B O 1
ATOM 4618 N N . ASP B 1 303 ? -2.777 -26.094 8.461 1 63.84 303 ASP B N 1
ATOM 4619 C CA . ASP B 1 303 ? -2.521 -26.609 7.121 1 63.84 303 ASP B CA 1
ATOM 4620 C C . ASP B 1 303 ? -1.097 -26.297 6.676 1 63.84 303 ASP B C 1
ATOM 4622 O O . ASP B 1 303 ? -0.451 -27.109 6.016 1 63.84 303 ASP B O 1
ATOM 4626 N N . LEU B 1 304 ? -0.702 -25.109 7 1 61.56 304 LEU B N 1
ATOM 4627 C CA . LEU B 1 304 ? 0.651 -24.703 6.637 1 61.56 304 LEU B CA 1
ATOM 4628 C C . LEU B 1 304 ? 1.688 -25.547 7.379 1 61.56 304 LEU B C 1
ATOM 4630 O O . LEU B 1 304 ? 2.746 -25.859 6.832 1 61.56 304 LEU B O 1
ATOM 4634 N N . LYS B 1 305 ? 1.423 -25.672 8.664 1 59.34 305 LYS B N 1
ATOM 4635 C CA . LYS B 1 305 ? 2.316 -26.516 9.438 1 59.34 305 LYS B CA 1
ATOM 4636 C C . LYS B 1 305 ? 2.34 -27.938 8.883 1 59.34 305 LYS B C 1
ATOM 4638 O O . LYS B 1 305 ? 3.383 -28.609 8.891 1 59.34 305 LYS B O 1
ATOM 4643 N N . ALA B 1 306 ? 1.161 -28.391 8.492 1 50.47 306 ALA B N 1
ATOM 4644 C CA . ALA B 1 306 ? 1.021 -29.75 8.008 1 50.47 306 ALA B CA 1
ATOM 4645 C C . ALA B 1 306 ? 1.586 -29.891 6.594 1 50.47 306 ALA B C 1
ATOM 4647 O O . ALA B 1 306 ? 2.027 -30.984 6.203 1 50.47 306 ALA B O 1
ATOM 4648 N N . ARG B 1 307 ? 1.407 -28.938 5.691 1 46.5 307 ARG B N 1
ATOM 4649 C CA . ARG B 1 307 ? 1.938 -29 4.332 1 46.5 307 ARG B CA 1
ATOM 4650 C C . ARG B 1 307 ? 3.131 -28.062 4.168 1 46.5 307 ARG B C 1
ATOM 4652 O O . ARG B 1 307 ? 3.01 -26.984 3.57 1 46.5 307 ARG B O 1
ATOM 4659 N N . PRO B 1 308 ? 4.152 -28.312 4.902 1 44.09 308 PRO B N 1
ATOM 4660 C CA . PRO B 1 308 ? 5.355 -27.516 4.629 1 44.09 308 PRO B CA 1
ATOM 4661 C C . PRO B 1 308 ? 5.727 -27.5 3.148 1 44.09 308 PRO B C 1
ATOM 4663 O O . PRO B 1 308 ? 5.328 -28.406 2.398 1 44.09 308 PRO B O 1
ATOM 4666 N N . GLY B 1 309 ? 5.809 -26.297 2.4 1 40.66 309 GLY B N 1
ATOM 4667 C CA . GLY B 1 309 ? 6.211 -26.328 1.003 1 40.66 309 GLY B CA 1
ATOM 4668 C C . GLY B 1 309 ? 6.949 -27.609 0.632 1 40.66 309 GLY B C 1
ATOM 4669 O O . GLY B 1 309 ? 7.879 -28.016 1.332 1 40.66 309 GLY B O 1
ATOM 4670 N N . ARG B 1 310 ? 6.164 -28.594 0.004 1 34.28 310 ARG B N 1
ATOM 4671 C CA . ARG B 1 310 ? 6.934 -29.641 -0.651 1 34.28 310 ARG B CA 1
ATOM 4672 C C . ARG B 1 310 ? 7.953 -29.062 -1.62 1 34.28 310 ARG B C 1
ATOM 4674 O O . ARG B 1 310 ? 7.703 -28.016 -2.238 1 34.28 310 ARG B O 1
#

pLDDT: mean 81.8, std 13.91, range [29.27, 98.12]

Organism: NCBI:txid1287738

Secondary structure (DSSP, 8-state):
----S--HHHHHHHHHHHHHS-HHHHHHHTTS-HHHHHHHHHHHHHHHTS-SEEEETTEEEE-HHHHHHHHHHHHHHHHHHHHHHHHHHHHH--S-EEEEEE-HHHIIIIIHHHHHHHHHH-TTSEEEEEE--HHHHHHHHHTTSSSEEEEEESS--TTSEEEEEEEEE-EEEEETT-GGGGSSSB-GGGGTTSEEEEPPTT-HHHHHHHHHHHHTT---EEEEEESSHHHHHHHHHTTS-BEEE-HHHHHHHHHHHTEEEEEBSS--EEEEEEEE-SS-PPPHHHHHHHHHHHHHHHHHHHHHHHS---/-------HHHHHHHHHHHHHS-HHHHHHHTTS-HHHHHHHHHHHHHHHTS-SEEEETTEEEE-HHHHHHHHHHHHHHHHHHHHHHHHHHHHH--S-EEEEEE-HHHIIIIIHHHHHHHHHH-TTSEEEEEE--HHHHHHHHHTTSSSEEEEEESS--TTSEEEEEEEEE-EEEEETT-GGGGSSSB-GGGGTTSEEEEPPTT-HHHHHHHHHHHHTT---EEEEEESSHHHHHHHHHTTS-BEEE-HHHHHHHHHHHTEEEEEBSS--EEEEEEEE-SS-PPPHHHHHHHHHHHHHHHHHHHHHHHS---